Protein AF-0000000077101866 (afdb_homodimer)

Solvent-accessible surface area (backbone atoms only — not comparable to full-atom values): 23482 Å² total; per-residue (Å²): 129,77,82,71,81,64,51,74,70,48,48,51,50,52,51,48,45,28,54,48,43,33,47,35,28,28,71,61,16,58,81,55,56,34,63,66,50,44,18,59,74,60,68,46,55,62,64,53,54,39,68,76,42,64,40,67,67,51,41,50,49,49,11,51,51,57,52,43,53,62,47,46,62,38,49,54,42,58,69,44,80,89,46,52,50,64,54,21,50,48,52,28,53,53,42,47,54,55,51,45,69,74,27,40,28,46,46,24,24,38,34,41,9,67,55,85,64,28,42,49,48,35,53,48,49,50,48,50,51,44,68,73,36,44,68,51,50,42,54,33,46,30,70,62,65,65,53,78,52,65,66,61,39,51,47,52,47,49,36,53,49,17,43,53,49,37,59,48,35,44,54,47,66,32,88,80,36,84,62,55,76,47,66,47,70,70,48,41,51,51,43,48,50,58,71,65,55,50,55,78,63,86,74,75,81,66,73,66,59,62,56,52,66,66,57,65,74,109,129,76,82,70,83,65,52,76,70,49,47,51,50,52,52,49,46,29,53,49,43,33,48,35,28,27,71,62,17,58,80,55,54,35,64,67,51,44,18,57,76,60,69,48,56,60,64,54,52,38,68,76,43,62,41,66,68,50,42,50,49,49,10,49,51,56,54,44,53,61,47,47,63,36,50,52,42,57,69,43,81,90,45,54,47,65,53,21,52,48,52,29,54,52,42,47,53,55,51,45,68,74,27,38,26,46,43,25,24,40,34,42,8,66,54,86,64,28,43,50,48,37,53,47,49,50,48,50,51,44,68,73,35,45,68,50,51,42,54,34,45,31,69,62,66,64,54,79,51,66,68,60,39,51,45,52,47,48,38,51,51,16,42,53,49,36,60,50,34,45,54,49,66,32,90,79,38,83,65,52,78,47,67,47,70,71,49,39,54,51,43,48,49,58,71,65,55,52,57,76,60,88,74,76,83,65,74,65,59,61,57,52,66,66,57,65,74,108

Structure (mmCIF, N/CA/C/O backbone):
data_AF-0000000077101866-model_v1
#
loop_
_entity.id
_entity.type
_entity.pdbx_description
1 polymer 'Transcriptional regulator, TetR family'
#
loop_
_atom_site.group_PDB
_atom_site.id
_atom_site.type_symbol
_atom_site.label_atom_id
_atom_site.label_alt_id
_atom_site.label_comp_id
_atom_site.label_asym_id
_atom_site.label_entity_id
_atom_site.label_seq_id
_atom_site.pdbx_PDB_ins_code
_atom_site.Cartn_x
_atom_site.Cartn_y
_atom_site.Cartn_z
_atom_site.occupancy
_atom_site.B_iso_or_equiv
_atom_site.auth_seq_id
_atom_site.auth_comp_id
_atom_site.auth_asym_id
_atom_site.auth_atom_id
_atom_site.pdbx_PDB_model_num
ATOM 1 N N . MET A 1 1 ? 25.016 25.672 23.828 1 33.66 1 MET A N 1
ATOM 2 C CA . MET A 1 1 ? 25.031 26.734 22.844 1 33.66 1 MET A CA 1
ATOM 3 C C . MET A 1 1 ? 23.703 27.484 22.844 1 33.66 1 MET A C 1
ATOM 5 O O . MET A 1 1 ? 22.625 26.875 22.828 1 33.66 1 MET A O 1
ATOM 9 N N . THR A 1 2 ? 23.625 28.578 23.344 1 38.06 2 THR A N 1
ATOM 10 C CA . THR A 1 2 ? 22.438 29.422 23.547 1 38.06 2 THR A CA 1
ATOM 11 C C . THR A 1 2 ? 21.625 29.516 22.266 1 38.06 2 THR A C 1
ATOM 13 O O . THR A 1 2 ? 22.156 29.797 21.188 1 38.06 2 THR A O 1
ATOM 16 N N . GLN A 1 3 ? 20.578 28.844 22.141 1 46.62 3 GLN A N 1
ATOM 17 C CA . GLN A 1 3 ? 19.672 29.047 21.016 1 46.62 3 GLN A CA 1
ATOM 18 C C . GLN A 1 3 ? 19.562 30.531 20.641 1 46.62 3 GLN A C 1
ATOM 20 O O . GLN A 1 3 ? 18.984 31.312 21.391 1 46.62 3 GLN A O 1
ATOM 25 N N . LYS A 1 4 ? 20.547 31.188 20.188 1 52 4 LYS A N 1
ATOM 26 C CA . LYS A 1 4 ? 20.547 32.594 19.844 1 52 4 LYS A CA 1
ATOM 27 C C . LYS A 1 4 ? 19.25 33 19.156 1 52 4 LYS A C 1
ATOM 29 O O . LYS A 1 4 ? 18.797 32.344 18.219 1 52 4 LYS A O 1
ATOM 34 N N . LYS A 1 5 ? 18.453 33.812 19.797 1 64.5 5 LYS A N 1
ATOM 35 C CA . LYS A 1 5 ? 17.219 34.469 19.375 1 64.5 5 LYS A CA 1
ATOM 36 C C . LYS A 1 5 ? 17.375 35.094 18 1 64.5 5 LYS A C 1
ATOM 38 O O . LYS A 1 5 ? 18.219 35.969 17.812 1 64.5 5 LYS A O 1
ATOM 43 N N . LEU A 1 6 ? 16.953 34.438 16.938 1 71.25 6 LEU A N 1
ATOM 44 C CA . LEU A 1 6 ? 17.078 34.938 15.562 1 71.25 6 LEU A CA 1
ATOM 45 C C . LEU A 1 6 ? 16.297 36.25 15.375 1 71.25 6 LEU A C 1
ATOM 47 O O . LEU A 1 6 ? 15.258 36.438 15.992 1 71.25 6 LEU A O 1
ATOM 51 N N . THR A 1 7 ? 16.938 37.281 14.812 1 79 7 THR A N 1
ATOM 52 C CA . THR A 1 7 ? 16.25 38.5 14.414 1 79 7 THR A CA 1
ATOM 53 C C . THR A 1 7 ? 15.125 38.188 13.43 1 79 7 THR A C 1
ATOM 55 O O . THR A 1 7 ? 14.953 37.031 13.016 1 79 7 THR A O 1
ATOM 58 N N . GLY A 1 8 ? 14.195 39.188 13.227 1 80.25 8 GLY A N 1
ATOM 59 C CA . GLY A 1 8 ? 13.125 39.031 12.25 1 80.25 8 GLY A CA 1
ATOM 60 C C . GLY A 1 8 ? 13.617 38.5 10.914 1 80.25 8 GLY A C 1
ATOM 61 O O . GLY A 1 8 ? 13.008 37.594 10.336 1 80.25 8 GLY A O 1
ATOM 62 N N . LYS A 1 9 ? 14.727 39.094 10.438 1 86.12 9 LYS A N 1
ATOM 63 C CA . LYS A 1 9 ? 15.312 38.688 9.164 1 86.12 9 LYS A CA 1
ATOM 64 C C . LYS A 1 9 ? 15.812 37.25 9.227 1 86.12 9 LYS A C 1
ATOM 66 O O . LYS A 1 9 ? 15.672 36.5 8.266 1 86.12 9 LYS A O 1
ATOM 71 N N . GLY A 1 10 ? 16.359 36.906 10.305 1 88 10 GLY A N 1
ATOM 72 C CA . GLY A 1 10 ? 16.859 35.562 10.508 1 88 10 GLY A CA 1
ATOM 73 C C . GLY A 1 10 ? 15.758 34.5 10.516 1 88 10 GLY A C 1
ATOM 74 O O . GLY A 1 10 ? 15.922 33.438 9.93 1 88 10 GLY A O 1
ATOM 75 N N . GLU A 1 11 ? 14.695 34.906 11.164 1 89.81 11 GLU A N 1
ATOM 76 C CA . GLU A 1 11 ? 13.547 34 11.203 1 89.81 11 GLU A CA 1
ATOM 77 C C . GLU A 1 11 ? 12.961 33.781 9.812 1 89.81 11 GLU A C 1
ATOM 79 O O . GLU A 1 11 ? 12.578 32.656 9.453 1 89.81 11 GLU A O 1
ATOM 84 N N . GLN A 1 12 ? 12.922 34.812 9.109 1 91.25 12 GLN A N 1
ATOM 85 C CA . GLN A 1 12 ? 12.414 34.719 7.742 1 91.25 12 GLN A CA 1
ATOM 86 C C . GLN A 1 12 ? 13.297 33.812 6.883 1 91.25 12 GLN A C 1
ATOM 88 O O . GLN A 1 12 ? 12.797 33.062 6.059 1 91.25 12 GLN A O 1
ATOM 93 N N . MET A 1 13 ? 14.578 33.938 7.102 1 91.81 13 MET A N 1
ATOM 94 C CA . MET A 1 13 ? 15.516 33.094 6.352 1 91.81 13 MET A CA 1
ATOM 95 C C . MET A 1 13 ? 15.344 31.625 6.707 1 91.81 13 MET A C 1
ATOM 97 O O . MET A 1 13 ? 15.352 30.766 5.82 1 91.81 13 MET A O 1
ATOM 101 N N . LYS A 1 14 ? 15.211 31.391 7.926 1 91.88 14 LYS A N 1
ATOM 102 C CA . LYS A 1 14 ? 14.984 30.016 8.383 1 91.88 14 LYS A CA 1
ATOM 103 C C . LYS A 1 14 ? 13.727 29.422 7.754 1 91.88 14 LYS A C 1
ATOM 105 O O . LYS A 1 14 ? 13.75 28.297 7.258 1 91.88 14 LYS A O 1
ATOM 110 N N . GLU A 1 15 ? 12.664 30.219 7.781 1 92.44 15 GLU A N 1
ATOM 111 C CA . GLU A 1 15 ? 11.398 29.797 7.195 1 92.44 15 GLU A CA 1
ATOM 112 C C . GLU A 1 15 ? 11.539 29.547 5.699 1 92.44 15 GLU A C 1
ATOM 114 O O . GLU A 1 15 ? 10.969 28.578 5.172 1 92.44 15 GLU A O 1
ATOM 119 N N . LYS A 1 16 ? 12.289 30.375 5.137 1 93.25 16 LYS A N 1
ATOM 120 C CA . LYS A 1 16 ? 12.531 30.234 3.703 1 93.25 16 LYS A CA 1
ATOM 121 C C . LYS A 1 16 ? 13.258 28.922 3.393 1 93.25 16 LYS A C 1
ATOM 123 O O . LYS A 1 16 ? 12.875 28.203 2.473 1 93.25 16 LYS A O 1
ATOM 128 N N . MET A 1 17 ? 14.219 28.578 4.125 1 94.25 17 MET A N 1
ATOM 129 C CA . MET A 1 17 ? 14.977 27.359 3.896 1 94.25 17 MET A CA 1
ATOM 130 C C . MET A 1 17 ? 14.117 26.125 4.141 1 94.25 17 MET A C 1
ATOM 132 O O . MET A 1 17 ? 14.227 25.141 3.416 1 94.25 17 MET A O 1
ATOM 136 N N . VAL A 1 18 ? 13.281 26.25 5.137 1 92.69 18 VAL A N 1
ATOM 137 C CA . VAL A 1 18 ? 12.391 25.141 5.457 1 92.69 18 VAL A CA 1
ATOM 138 C C . VAL A 1 18 ? 11.414 24.906 4.301 1 92.69 18 VAL A C 1
ATOM 140 O O . VAL A 1 18 ? 11.234 23.781 3.85 1 92.69 18 VAL A O 1
ATOM 143 N N . ALA A 1 19 ? 10.883 26.016 3.857 1 91.81 19 ALA A N 1
ATOM 144 C CA . ALA A 1 19 ? 9.922 25.922 2.766 1 91.81 19 ALA A CA 1
ATOM 145 C C . ALA A 1 19 ? 10.562 25.375 1.498 1 91.81 19 ALA A C 1
ATOM 147 O O . ALA A 1 19 ? 9.977 24.547 0.798 1 91.81 19 ALA A O 1
ATOM 148 N N . ILE A 1 20 ? 11.766 25.812 1.255 1 93.69 20 ILE A N 1
ATOM 149 C CA . ILE A 1 20 ? 12.484 25.359 0.072 1 93.69 20 ILE A CA 1
ATOM 150 C C . ILE A 1 20 ? 12.844 23.875 0.216 1 93.69 20 ILE A C 1
ATOM 152 O O . ILE A 1 20 ? 12.703 23.109 -0.736 1 93.69 20 ILE A O 1
ATOM 156 N N . THR A 1 21 ? 13.297 23.5 1.36 1 90.38 21 THR A N 1
ATOM 157 C CA . THR A 1 21 ? 13.625 22.109 1.62 1 90.38 21 THR A CA 1
ATOM 158 C C . THR A 1 21 ? 12.398 21.219 1.468 1 90.38 21 THR A C 1
ATOM 160 O O . THR A 1 21 ? 12.461 20.156 0.843 1 90.38 21 THR A O 1
ATOM 163 N N . ALA A 1 22 ? 11.305 21.688 2.01 1 85.31 22 ALA A N 1
ATOM 164 C CA . ALA A 1 22 ? 10.047 20.953 1.875 1 85.31 22 ALA A CA 1
ATOM 165 C C . ALA A 1 22 ? 9.688 20.75 0.406 1 85.31 22 ALA A C 1
ATOM 167 O O . ALA A 1 22 ? 9.25 19.656 0.016 1 85.31 22 ALA A O 1
ATOM 168 N N . ARG A 1 23 ? 9.938 21.797 -0.325 1 85.81 23 ARG A N 1
ATOM 169 C CA . ARG A 1 23 ? 9.656 21.719 -1.755 1 85.81 23 ARG A CA 1
ATOM 170 C C . ARG A 1 23 ? 10.562 20.688 -2.434 1 85.81 23 ARG A C 1
ATOM 172 O O . ARG A 1 23 ? 10.094 19.891 -3.244 1 85.81 23 ARG A O 1
ATOM 179 N N . ILE A 1 24 ? 11.82 20.688 -2.092 1 85.75 24 ILE A N 1
ATOM 180 C CA . ILE A 1 24 ? 12.781 19.75 -2.668 1 85.75 24 ILE A CA 1
ATOM 181 C C . ILE A 1 24 ? 12.383 18.328 -2.309 1 85.75 24 ILE A C 1
ATOM 183 O O . ILE A 1 24 ? 12.367 17.438 -3.17 1 85.75 24 ILE A O 1
ATOM 187 N N . LEU A 1 25 ? 12.016 18.141 -1.104 1 79.44 25 LEU A N 1
ATOM 188 C CA . LEU A 1 25 ? 11.602 16.828 -0.627 1 79.44 25 LEU A CA 1
ATOM 189 C C . LEU A 1 25 ? 10.367 16.344 -1.376 1 79.44 25 LEU A C 1
ATOM 191 O O . LEU A 1 25 ? 10.281 15.172 -1.753 1 79.44 25 LEU A O 1
ATOM 195 N N . ARG A 1 26 ? 9.516 17.297 -1.584 1 74.75 26 ARG A N 1
ATOM 196 C CA . ARG A 1 26 ? 8.242 16.984 -2.219 1 74.75 26 ARG A CA 1
ATOM 197 C C . ARG A 1 26 ? 8.438 16.641 -3.691 1 74.75 26 ARG A C 1
ATOM 199 O O . ARG A 1 26 ? 7.805 15.719 -4.207 1 74.75 26 ARG A O 1
ATOM 206 N N . GLU A 1 27 ? 9.328 17.391 -4.293 1 73.56 27 GLU A N 1
ATOM 207 C CA . GLU A 1 27 ? 9.438 17.312 -5.746 1 73.56 27 GLU A CA 1
ATOM 208 C C . GLU A 1 27 ? 10.516 16.328 -6.172 1 73.56 27 GLU A C 1
ATOM 210 O O . GLU A 1 27 ? 10.375 15.641 -7.188 1 73.56 27 GLU A O 1
ATOM 215 N N . LYS A 1 28 ? 11.594 16.328 -5.344 1 74.12 28 LYS A N 1
ATOM 216 C CA . LYS A 1 28 ? 12.766 15.609 -5.824 1 74.12 28 LYS A CA 1
ATOM 217 C C . LYS A 1 28 ? 13.172 14.5 -4.855 1 74.12 28 LYS A C 1
ATOM 219 O O . LYS A 1 28 ? 14.008 13.656 -5.184 1 74.12 28 LYS A O 1
ATOM 224 N N . GLY A 1 29 ? 12.609 14.57 -3.74 1 71.94 29 GLY A N 1
ATOM 225 C CA . GLY A 1 29 ? 12.859 13.492 -2.801 1 71.94 29 GLY A CA 1
ATOM 226 C C . GLY A 1 29 ? 14.008 13.789 -1.854 1 71.94 29 GLY A C 1
ATOM 227 O O . GLY A 1 29 ? 14.664 14.828 -1.967 1 71.94 29 GLY A O 1
ATOM 228 N N . PHE A 1 30 ? 14.289 12.938 -0.974 1 71.94 30 PHE A N 1
ATOM 229 C CA . PHE A 1 30 ? 15.227 13.125 0.127 1 71.94 30 PHE A CA 1
ATOM 230 C C . PHE A 1 30 ? 16.672 13.141 -0.384 1 71.94 30 PHE A C 1
ATOM 232 O O . PHE A 1 30 ? 17.5 13.906 0.111 1 71.94 30 PHE A O 1
ATOM 239 N N . LYS A 1 31 ? 16.906 12.336 -1.383 1 71.75 31 LYS A N 1
ATOM 240 C CA . LYS A 1 31 ? 18.266 12.234 -1.904 1 71.75 31 LYS A CA 1
ATOM 241 C C . LYS A 1 31 ? 18.703 13.555 -2.527 1 71.75 31 LYS A C 1
ATOM 243 O O . LYS A 1 31 ? 19.891 13.914 -2.451 1 71.75 31 LYS A O 1
ATOM 248 N N . ALA A 1 32 ? 17.766 14.047 -2.984 1 80.44 32 ALA A N 1
ATOM 249 C CA . ALA A 1 32 ? 18.078 15.297 -3.668 1 80.44 32 ALA A CA 1
ATOM 250 C C . ALA A 1 32 ? 18.234 16.438 -2.67 1 80.44 32 ALA A C 1
ATOM 252 O O . ALA A 1 32 ? 18.812 17.484 -2.996 1 80.44 32 ALA A O 1
ATOM 253 N N . ALA A 1 33 ? 17.625 16.156 -1.506 1 85.19 33 ALA A N 1
ATOM 254 C CA . ALA A 1 33 ? 17.656 17.219 -0.5 1 85.19 33 ALA A CA 1
ATOM 255 C C . ALA A 1 33 ? 19 17.234 0.218 1 85.19 33 ALA A C 1
ATOM 257 O O . ALA A 1 33 ? 19.078 16.984 1.424 1 85.19 33 ALA A O 1
ATOM 258 N N . THR A 1 34 ? 20.047 17.625 -0.534 1 87.25 34 THR A N 1
ATOM 259 C CA . THR A 1 34 ? 21.375 17.797 0.046 1 87.25 34 THR A CA 1
ATOM 260 C C . THR A 1 34 ? 21.594 19.234 0.503 1 87.25 34 THR A C 1
ATOM 262 O O . THR A 1 34 ? 20.891 20.141 0.061 1 87.25 34 THR A O 1
ATOM 265 N N . VAL A 1 35 ? 22.562 19.312 1.379 1 91.19 35 VAL A N 1
ATOM 266 C CA . VAL A 1 35 ? 22.891 20.656 1.855 1 91.19 35 VAL A CA 1
ATOM 267 C C . VAL A 1 35 ? 23.281 21.531 0.674 1 91.19 35 VAL A C 1
ATOM 269 O O . VAL A 1 35 ? 22.875 22.703 0.602 1 91.19 35 VAL A O 1
ATOM 272 N N . ARG A 1 36 ? 23.984 21 -0.237 1 94.31 36 ARG A N 1
ATOM 273 C CA . ARG A 1 36 ? 24.422 21.75 -1.41 1 94.31 36 ARG A CA 1
ATOM 274 C C . ARG A 1 36 ? 23.234 22.188 -2.252 1 94.31 36 ARG A C 1
ATOM 276 O O . ARG A 1 36 ? 23.141 23.359 -2.629 1 94.31 36 ARG A O 1
ATOM 283 N N . THR A 1 37 ? 22.359 21.359 -2.508 1 94.31 37 THR A N 1
ATOM 284 C CA . THR A 1 37 ? 21.172 21.656 -3.32 1 94.31 37 THR A CA 1
ATOM 285 C C . THR A 1 37 ? 20.281 22.672 -2.621 1 94.31 37 THR A C 1
ATOM 287 O O . THR A 1 37 ? 19.781 23.609 -3.25 1 94.31 37 THR A O 1
ATOM 290 N N . ILE A 1 38 ? 20.047 22.453 -1.365 1 94.5 38 ILE A N 1
ATOM 291 C CA . ILE A 1 38 ? 19.203 23.344 -0.581 1 94.5 38 ILE A CA 1
ATOM 292 C C . ILE A 1 38 ? 19.797 24.75 -0.558 1 94.5 38 ILE A C 1
ATOM 294 O O . ILE A 1 38 ? 19.094 25.734 -0.781 1 94.5 38 ILE A O 1
ATOM 298 N N . ALA A 1 39 ? 21.094 24.812 -0.316 1 95.62 39 ALA A N 1
ATOM 299 C CA . ALA A 1 39 ? 21.781 26.094 -0.295 1 95.62 39 ALA A CA 1
ATOM 300 C C . ALA A 1 39 ? 21.641 26.812 -1.636 1 95.62 39 ALA A C 1
ATOM 302 O O . ALA A 1 39 ? 21.328 28 -1.682 1 95.62 39 ALA A O 1
ATOM 303 N N . LYS A 1 40 ? 21.812 26.109 -2.639 1 96 40 LYS A N 1
ATOM 304 C CA . LYS A 1 40 ? 21.719 26.672 -3.986 1 96 40 LYS A CA 1
ATOM 305 C C . LYS A 1 40 ? 20.312 27.188 -4.27 1 96 40 LYS A C 1
ATOM 307 O O . LYS A 1 40 ? 20.156 28.328 -4.715 1 96 40 LYS A O 1
ATOM 312 N N . GLU A 1 41 ? 19.344 26.469 -3.953 1 94.94 41 GLU A N 1
ATOM 313 C CA . GLU A 1 41 ? 17.969 26.828 -4.254 1 94.94 41 GLU A CA 1
ATOM 314 C C . GLU A 1 41 ? 17.5 27.969 -3.352 1 94.94 41 GLU A C 1
ATOM 316 O O . GLU A 1 41 ? 16.672 28.797 -3.762 1 94.94 41 GLU A O 1
ATOM 321 N N . ALA A 1 42 ? 17.984 27.938 -2.152 1 94.19 42 ALA A N 1
ATOM 322 C CA . ALA A 1 42 ? 17.625 28.984 -1.197 1 94.19 42 ALA A CA 1
ATOM 323 C C . ALA A 1 42 ? 18.453 30.234 -1.407 1 94.19 42 ALA A C 1
ATOM 325 O O . ALA A 1 42 ? 18.203 31.281 -0.795 1 94.19 42 ALA A O 1
ATOM 326 N N . ASN A 1 43 ? 19.438 30.125 -2.238 1 95.31 43 ASN A N 1
ATOM 327 C CA . ASN A 1 43 ? 20.344 31.219 -2.52 1 95.31 43 ASN A CA 1
ATOM 328 C C . ASN A 1 43 ? 21.062 31.703 -1.256 1 95.31 43 ASN A C 1
ATOM 330 O O . ASN A 1 43 ? 21.047 32.875 -0.942 1 95.31 43 ASN A O 1
ATOM 334 N N . VAL A 1 44 ? 21.562 30.797 -0.586 1 94.56 44 VAL A N 1
ATOM 335 C CA . VAL A 1 44 ? 22.391 31.062 0.59 1 94.56 44 VAL A CA 1
ATOM 336 C C . VAL A 1 44 ? 23.672 30.234 0.51 1 94.56 44 VAL A C 1
ATOM 338 O O . VAL A 1 44 ? 23.797 29.328 -0.318 1 94.56 44 VAL A O 1
ATOM 341 N N . ASN A 1 45 ? 24.625 30.625 1.269 1 92.44 45 ASN A N 1
ATOM 342 C CA . ASN A 1 45 ? 25.844 29.812 1.326 1 92.44 45 ASN A CA 1
ATOM 343 C C . ASN A 1 45 ? 25.641 28.578 2.195 1 92.44 45 ASN A C 1
ATOM 345 O O . ASN A 1 45 ? 24.75 28.531 3.037 1 92.44 45 ASN A O 1
ATOM 349 N N . ILE A 1 46 ? 26.422 27.578 2.004 1 93.56 46 ILE A N 1
ATOM 350 C CA . ILE A 1 46 ? 26.344 26.297 2.699 1 93.56 46 ILE A CA 1
ATOM 351 C C . ILE A 1 46 ? 26.5 26.516 4.203 1 93.56 46 ILE A C 1
ATOM 353 O O . ILE A 1 46 ? 25.859 25.828 5.004 1 93.56 46 ILE A O 1
ATOM 357 N N . ALA A 1 47 ? 27.266 27.516 4.566 1 92.94 47 ALA A N 1
ATOM 358 C CA . ALA A 1 47 ? 27.516 27.812 5.973 1 92.94 47 ALA A CA 1
ATOM 359 C C . ALA A 1 47 ? 26.25 28.281 6.668 1 92.94 47 ALA A C 1
ATOM 361 O O . ALA A 1 47 ? 26.062 28.031 7.859 1 92.94 47 ALA A O 1
ATOM 362 N N . ALA A 1 48 ? 25.438 28.938 5.949 1 93.06 48 ALA A N 1
ATOM 363 C CA . ALA A 1 48 ? 24.188 29.422 6.504 1 93.06 48 ALA A CA 1
ATOM 364 C C . ALA A 1 48 ? 23.281 28.281 6.934 1 93.06 48 ALA A C 1
ATOM 366 O O . ALA A 1 48 ? 22.625 28.344 7.98 1 93.06 48 ALA A O 1
ATOM 367 N N . VAL A 1 49 ? 23.25 27.188 6.152 1 93.06 49 VAL A N 1
ATOM 368 C CA . VAL A 1 49 ? 22.438 26.016 6.5 1 93.06 49 VAL A CA 1
ATOM 369 C C . VAL A 1 49 ? 22.922 25.438 7.832 1 93.06 49 VAL A C 1
ATOM 371 O O . VAL A 1 49 ? 22.094 25.125 8.703 1 93.06 49 VAL A O 1
ATOM 374 N N . ARG A 1 50 ? 24.203 25.406 7.953 1 90.38 50 ARG A N 1
ATOM 375 C CA . ARG A 1 50 ? 24.781 24.891 9.195 1 90.38 50 ARG A CA 1
ATOM 376 C C . ARG A 1 50 ? 24.5 25.828 10.359 1 90.38 50 ARG A C 1
ATOM 378 O O . ARG A 1 50 ? 24.234 25.391 11.477 1 90.38 50 ARG A O 1
ATOM 385 N N . TYR A 1 51 ? 24.562 27.047 10.023 1 91.81 51 TYR A N 1
ATOM 386 C CA . TYR A 1 51 ? 24.328 28.062 11.039 1 91.81 51 TYR A CA 1
ATOM 387 C C . TYR A 1 51 ? 22.906 27.984 11.586 1 91.81 51 TYR A C 1
ATOM 389 O O . TYR A 1 51 ? 22.703 27.984 12.805 1 91.81 51 TYR A O 1
ATOM 397 N N . TYR A 1 52 ? 21.984 27.844 10.781 1 92.44 52 TYR A N 1
ATOM 398 C CA . TYR A 1 52 ? 20.578 27.922 11.18 1 92.44 52 TYR A CA 1
ATOM 399 C C . TYR A 1 52 ? 20.094 26.578 11.695 1 92.44 52 TYR A C 1
ATOM 401 O O . TYR A 1 52 ? 19.234 26.531 12.578 1 92.44 52 TYR A O 1
ATOM 409 N N . PHE A 1 53 ? 20.578 25.453 11.156 1 92.12 53 PHE A N 1
ATOM 410 C CA . PHE A 1 53 ? 19.969 24.172 11.469 1 92.12 53 PHE A CA 1
ATOM 411 C C . PHE A 1 53 ? 20.984 23.203 12.047 1 92.12 53 PHE A C 1
ATOM 413 O O . PHE A 1 53 ? 20.625 22.203 12.664 1 92.12 53 PHE A O 1
ATOM 420 N N . GLY A 1 54 ? 22.203 23.547 11.898 1 86.5 54 GLY A N 1
ATOM 421 C CA . GLY A 1 54 ? 23.25 22.688 12.438 1 86.5 54 GLY A CA 1
ATOM 422 C C . GLY A 1 54 ? 23.547 21.5 11.562 1 86.5 54 GLY A C 1
ATOM 423 O O . GLY A 1 54 ? 24.719 21.203 11.289 1 86.5 54 GLY A O 1
ATOM 424 N N . SER A 1 55 ? 22.469 20.766 11.141 1 80.94 55 SER A N 1
ATOM 425 C CA . SER A 1 55 ? 22.672 19.594 10.297 1 80.94 55 SER A CA 1
ATOM 426 C C . SER A 1 55 ? 21.562 19.453 9.258 1 80.94 55 SER A C 1
ATOM 428 O O . SER A 1 55 ? 20.5 20.078 9.383 1 80.94 55 SER A O 1
ATOM 430 N N . LYS A 1 56 ? 21.812 18.594 8.227 1 82.88 56 LYS A N 1
ATOM 431 C CA . LYS A 1 56 ? 20.828 18.281 7.195 1 82.88 56 LYS A CA 1
ATOM 432 C C . LYS A 1 56 ? 19.578 17.625 7.805 1 82.88 56 LYS A C 1
ATOM 434 O O . LYS A 1 56 ? 18.453 17.938 7.414 1 82.88 56 LYS A O 1
ATOM 439 N N . GLU A 1 57 ? 19.922 16.812 8.797 1 74.69 57 GLU A N 1
ATOM 440 C CA . GLU A 1 57 ? 18.844 16.062 9.422 1 74.69 57 GLU A CA 1
ATOM 441 C C . GLU A 1 57 ? 17.875 16.984 10.148 1 74.69 57 GLU A C 1
ATOM 443 O O . GLU A 1 57 ? 16.656 16.797 10.055 1 74.69 57 GLU A O 1
ATOM 448 N N . GLU A 1 58 ? 18.422 17.953 10.758 1 79.62 58 GLU A N 1
ATOM 449 C CA . GLU A 1 58 ? 17.578 18.906 11.469 1 79.62 58 GLU A CA 1
ATOM 450 C C . GLU A 1 58 ? 16.766 19.75 10.492 1 79.62 58 GLU A C 1
ATOM 452 O O . GLU A 1 58 ? 15.586 20.047 10.742 1 79.62 58 GLU A O 1
ATOM 457 N N . LEU A 1 59 ? 17.375 20.094 9.398 1 87.44 59 LEU A N 1
ATOM 458 C CA . LEU A 1 59 ? 16.672 20.859 8.383 1 87.44 59 LEU A CA 1
ATOM 459 C C . LEU A 1 59 ? 15.57 20.031 7.734 1 87.44 59 LEU A C 1
ATOM 461 O O . LEU A 1 59 ? 14.445 20.5 7.559 1 87.44 59 LEU A O 1
ATOM 465 N N . ILE A 1 60 ? 15.797 18.812 7.461 1 79.62 60 ILE A N 1
ATOM 466 C CA . ILE A 1 60 ? 14.828 17.891 6.875 1 79.62 60 ILE A CA 1
ATOM 467 C C . ILE A 1 60 ? 13.672 17.672 7.848 1 79.62 60 ILE A C 1
ATOM 469 O O . ILE A 1 60 ? 12.508 17.656 7.441 1 79.62 60 ILE A O 1
ATOM 473 N N . GLY A 1 61 ? 14 17.516 9.031 1 75 61 GLY A N 1
ATOM 474 C CA . GLY A 1 61 ? 12.961 17.391 10.047 1 75 61 GLY A CA 1
ATOM 475 C C . GLY A 1 61 ? 12.023 18.594 10.062 1 75 61 GLY A C 1
ATOM 476 O O . GLY A 1 61 ? 10.797 18.422 10.117 1 75 61 GLY A O 1
ATOM 477 N N . ALA A 1 62 ? 12.641 19.719 10.039 1 81.56 62 ALA A N 1
ATOM 478 C CA . ALA A 1 62 ? 11.844 20.953 10.031 1 81.56 62 ALA A CA 1
ATOM 479 C C . ALA A 1 62 ? 10.969 21.016 8.789 1 81.56 62 ALA A C 1
ATOM 481 O O . ALA A 1 62 ? 9.812 21.453 8.859 1 81.56 62 ALA A O 1
ATOM 482 N N . ALA A 1 63 ? 11.531 20.625 7.723 1 85.62 63 ALA A N 1
ATOM 483 C CA . ALA A 1 63 ? 10.773 20.609 6.473 1 85.62 63 ALA A CA 1
ATOM 484 C C . ALA A 1 63 ? 9.609 19.625 6.539 1 85.62 63 ALA A C 1
ATOM 486 O O . ALA A 1 63 ? 8.516 19.922 6.062 1 85.62 63 ALA A O 1
ATOM 487 N N . LEU A 1 64 ? 9.836 18.531 7.137 1 76 64 LEU A N 1
ATOM 488 C CA . LEU A 1 64 ? 8.781 17.547 7.312 1 76 64 LEU A CA 1
ATOM 489 C C . LEU A 1 64 ? 7.66 18.094 8.195 1 76 64 LEU A C 1
ATOM 491 O O . LEU A 1 64 ? 6.48 17.891 7.898 1 76 64 LEU A O 1
ATOM 495 N N . GLU A 1 65 ? 8.062 18.75 9.195 1 74.19 65 GLU A N 1
ATOM 496 C CA . GLU A 1 65 ? 7.082 19.375 10.086 1 74.19 65 GLU A CA 1
ATOM 497 C C . GLU A 1 65 ? 6.242 20.406 9.344 1 74.19 65 GLU A C 1
ATOM 499 O O . GLU A 1 65 ? 5.031 20.5 9.562 1 74.19 65 GLU A O 1
ATOM 504 N N . TYR A 1 66 ? 6.973 21.141 8.586 1 79.19 66 TYR A N 1
ATOM 505 C CA . TYR A 1 66 ? 6.285 22.125 7.75 1 79.19 66 TYR A CA 1
ATOM 506 C C . TYR A 1 66 ? 5.262 21.438 6.852 1 79.19 66 TYR A C 1
ATOM 508 O O . TYR A 1 66 ? 4.133 21.922 6.715 1 79.19 66 TYR A O 1
ATOM 516 N N . MET A 1 67 ? 5.562 20.359 6.352 1 75.94 67 MET A N 1
ATOM 517 C CA . MET A 1 67 ? 4.668 19.609 5.477 1 75.94 67 MET A CA 1
ATOM 518 C C . MET A 1 67 ? 3.492 19.047 6.262 1 75.94 67 MET A C 1
ATOM 520 O O . MET A 1 67 ? 2.377 18.969 5.746 1 75.94 67 MET A O 1
ATOM 524 N N . MET A 1 68 ? 3.787 18.734 7.449 1 74.06 68 MET A N 1
ATOM 525 C CA . MET A 1 68 ? 2.766 18.156 8.32 1 74.06 68 MET A CA 1
ATOM 526 C C . MET A 1 68 ? 1.68 19.188 8.633 1 74.06 68 MET A C 1
ATOM 528 O O . MET A 1 68 ? 0.521 18.828 8.844 1 74.06 68 MET A O 1
ATOM 532 N N . SER A 1 69 ? 2.148 20.453 8.68 1 76.12 69 SER A N 1
ATOM 533 C CA . SER A 1 69 ? 1.14 21.469 8.922 1 76.12 69 SER A CA 1
ATOM 534 C C . SER A 1 69 ? 0.027 21.406 7.879 1 76.12 69 SER A C 1
ATOM 536 O O . SER A 1 69 ? -1.146 21.609 8.203 1 76.12 69 SER A O 1
ATOM 538 N N . ALA A 1 70 ? 0.369 21.141 6.723 1 73.12 70 ALA A N 1
ATOM 539 C CA . ALA A 1 70 ? -0.631 20.938 5.676 1 73.12 70 ALA A CA 1
ATOM 540 C C . ALA A 1 70 ? -1.527 19.75 5.988 1 73.12 70 ALA A C 1
ATOM 542 O O . ALA A 1 70 ? -2.73 19.781 5.723 1 73.12 70 ALA A O 1
ATOM 543 N N . LEU A 1 71 ? -0.984 18.797 6.594 1 77.69 71 LEU A N 1
ATOM 544 C CA . LEU A 1 71 ? -1.721 17.594 6.98 1 77.69 71 LEU A CA 1
ATOM 545 C C . LEU A 1 71 ? -2.686 17.906 8.125 1 77.69 71 LEU A C 1
ATOM 547 O O . LEU A 1 71 ? -3.783 17.344 8.18 1 77.69 71 LEU A O 1
ATOM 551 N N . GLU A 1 72 ? -2.26 18.844 8.914 1 79.69 72 GLU A N 1
ATOM 552 C CA . GLU A 1 72 ? -3.094 19.203 10.055 1 79.69 72 GLU A CA 1
ATOM 553 C C . GLU A 1 72 ? -4.441 19.75 9.602 1 79.69 72 GLU A C 1
ATOM 555 O O . GLU A 1 72 ? -5.469 19.484 10.227 1 79.69 72 GLU A O 1
ATOM 560 N N . ASN A 1 73 ? -4.391 20.453 8.57 1 82.94 73 ASN A N 1
ATOM 561 C CA . ASN A 1 73 ? -5.637 21 8.047 1 82.94 73 ASN A CA 1
ATOM 562 C C . ASN A 1 73 ? -6.57 19.906 7.543 1 82.94 73 ASN A C 1
ATOM 564 O O . ASN A 1 73 ? -7.781 19.969 7.754 1 82.94 73 ASN A O 1
ATOM 568 N N . VAL A 1 74 ? -6.031 18.922 7.004 1 88.19 74 VAL A N 1
ATOM 569 C CA . VAL A 1 74 ? -6.805 17.797 6.492 1 88.19 74 VAL A CA 1
ATOM 570 C C . VAL A 1 74 ? -7.336 16.953 7.652 1 88.19 74 VAL A C 1
ATOM 572 O O . VAL A 1 74 ? -8.492 16.531 7.645 1 88.19 74 VAL A O 1
ATOM 575 N N . VAL A 1 75 ? -6.598 16.828 8.703 1 92.31 75 VAL A N 1
ATOM 576 C CA . VAL A 1 75 ? -6.926 15.969 9.836 1 92.31 75 VAL A CA 1
ATOM 577 C C . VAL A 1 75 ? -7.984 16.641 10.703 1 92.31 75 VAL A C 1
ATOM 579 O O . VAL A 1 75 ? -8.828 15.969 11.297 1 92.31 75 VAL A O 1
ATOM 582 N N . SER A 1 76 ? -7.965 17.922 10.734 1 93 76 SER A N 1
ATOM 583 C CA . SER A 1 76 ? -8.844 18.672 11.617 1 93 76 SER A CA 1
ATOM 584 C C . SER A 1 76 ? -10.312 18.406 11.289 1 93 76 SER A C 1
ATOM 586 O O . SER A 1 76 ? -11.18 18.531 12.164 1 93 76 SER A O 1
ATOM 588 N N . VAL A 1 77 ? -10.602 18.031 10.102 1 95.69 77 VAL A N 1
ATOM 589 C CA . VAL A 1 77 ? -11.977 17.797 9.672 1 95.69 77 VAL A CA 1
ATOM 590 C C . VAL A 1 77 ? -12.57 16.625 10.445 1 95.69 77 VAL A C 1
ATOM 592 O O . VAL A 1 77 ? -13.781 16.547 10.641 1 95.69 77 VAL A O 1
ATOM 595 N N . LEU A 1 78 ? -11.766 15.742 10.93 1 96.81 78 LEU A N 1
ATOM 596 C CA . LEU A 1 78 ? -12.211 14.547 11.641 1 96.81 78 LEU A CA 1
ATOM 597 C C . LEU A 1 78 ? -12.867 14.922 12.969 1 96.81 78 LEU A C 1
ATOM 599 O O . LEU A 1 78 ? -13.594 14.117 13.547 1 96.81 78 LEU A O 1
ATOM 603 N N . ASP A 1 79 ? -12.68 16.172 13.383 1 95.62 79 ASP A N 1
ATOM 604 C CA . ASP A 1 79 ? -13.211 16.625 14.664 1 95.62 79 ASP A CA 1
ATOM 605 C C . ASP A 1 79 ? -14.375 17.609 14.453 1 95.62 79 ASP A C 1
ATOM 607 O O . ASP A 1 79 ? -14.906 18.156 15.422 1 95.62 79 ASP A O 1
ATOM 611 N N . ASP A 1 80 ? -14.719 17.859 13.242 1 96.19 80 ASP A N 1
ATOM 612 C CA . ASP A 1 80 ? -15.766 18.828 12.961 1 96.19 80 ASP A CA 1
ATOM 613 C C . ASP A 1 80 ? -17.125 18.312 13.391 1 96.19 80 ASP A C 1
ATOM 615 O O . ASP A 1 80 ? -17.734 17.5 12.695 1 96.19 80 ASP A O 1
ATOM 619 N N . SER A 1 81 ? -17.719 18.781 14.422 1 94.75 81 SER A N 1
ATOM 620 C CA . SER A 1 81 ? -18.938 18.297 15.031 1 94.75 81 SER A CA 1
ATOM 621 C C . SER A 1 81 ? -20.156 18.656 14.188 1 94.75 81 SER A C 1
ATOM 623 O O . SER A 1 81 ? -21.25 18.125 14.406 1 94.75 81 SER A O 1
ATOM 625 N N . ARG A 1 82 ? -19.953 19.469 13.195 1 97 82 ARG A N 1
ATOM 626 C CA . ARG A 1 82 ? -21.047 19.859 12.32 1 97 82 ARG A CA 1
ATOM 627 C C . ARG A 1 82 ? -21.328 18.797 11.273 1 97 82 ARG A C 1
ATOM 629 O O . ARG A 1 82 ? -22.391 18.797 10.633 1 97 82 ARG A O 1
ATOM 636 N N . LEU A 1 83 ? -20.438 17.875 11.164 1 97.25 83 LEU A N 1
ATOM 637 C CA . LEU A 1 83 ? -20.531 16.812 10.156 1 97.25 83 LEU A CA 1
ATOM 638 C C . LEU A 1 83 ? -20.812 15.469 10.805 1 97.25 83 LEU A C 1
ATOM 640 O O . LEU A 1 83 ? -20.391 15.227 11.938 1 97.25 83 LEU A O 1
ATOM 644 N N . SER A 1 84 ? -21.562 14.617 10.039 1 96.56 84 SER A N 1
ATOM 645 C CA . SER A 1 84 ? -21.688 13.227 10.477 1 96.56 84 SER A CA 1
ATOM 646 C C . SER A 1 84 ? -20.344 12.5 10.398 1 96.56 84 SER A C 1
ATOM 648 O O . SER A 1 84 ? -19.453 12.922 9.672 1 96.56 84 SER A O 1
ATOM 650 N N . PRO A 1 85 ? -20.219 11.414 11.117 1 96.44 85 PRO A N 1
ATOM 651 C CA . PRO A 1 85 ? -18.969 10.648 11.039 1 96.44 85 PRO A CA 1
ATOM 652 C C . PRO A 1 85 ? -18.609 10.242 9.609 1 96.44 85 PRO A C 1
ATOM 654 O O . PRO A 1 85 ? -17.453 10.344 9.203 1 96.44 85 PRO A O 1
ATOM 657 N N . THR A 1 86 ? -19.625 9.836 8.867 1 96.5 86 THR A N 1
ATOM 658 C CA . THR A 1 86 ? -19.375 9.438 7.484 1 96.5 86 THR A CA 1
ATOM 659 C C . THR A 1 86 ? -18.906 10.625 6.656 1 96.5 86 THR A C 1
ATOM 661 O O . THR A 1 86 ? -17.969 10.492 5.863 1 96.5 86 THR A O 1
ATOM 664 N N . GLU A 1 87 ? -19.484 11.773 6.91 1 97.12 87 GLU A N 1
ATOM 665 C CA . GLU A 1 87 ? -19.078 12.977 6.195 1 97.12 87 GLU A CA 1
ATOM 666 C C . GLU A 1 87 ? -17.656 13.383 6.586 1 97.12 87 GLU A C 1
ATOM 668 O O . GLU A 1 87 ? -16.859 13.789 5.73 1 97.12 87 GLU A O 1
ATOM 673 N N . ARG A 1 88 ? -17.312 13.328 7.824 1 97.5 88 ARG A N 1
ATOM 674 C CA . ARG A 1 88 ? -15.969 13.641 8.297 1 97.5 88 ARG A CA 1
ATOM 675 C C . ARG A 1 88 ? -14.938 12.742 7.629 1 97.5 88 ARG A C 1
ATOM 677 O O . ARG A 1 88 ? -13.953 13.227 7.07 1 97.5 88 ARG A O 1
ATOM 684 N N . MET A 1 89 ? -15.211 11.469 7.629 1 97.12 89 MET A N 1
ATOM 685 C CA . MET A 1 89 ? -14.281 10.508 7.047 1 97.12 89 MET A CA 1
ATOM 686 C C . MET A 1 89 ? -14.141 10.719 5.543 1 97.12 89 MET A C 1
ATOM 688 O O . MET A 1 89 ? -13.039 10.625 5 1 97.12 89 MET A O 1
ATOM 692 N N . LYS A 1 90 ? -15.25 10.945 4.895 1 96.5 90 LYS A N 1
ATOM 693 C CA . LYS A 1 90 ? -15.211 11.18 3.453 1 96.5 90 LYS A CA 1
ATOM 694 C C . LYS A 1 90 ? -14.352 12.398 3.121 1 96.5 90 LYS A C 1
ATOM 696 O O . LYS A 1 90 ? -13.477 12.328 2.254 1 96.5 90 LYS A O 1
ATOM 701 N N . LYS A 1 91 ? -14.555 13.492 3.818 1 96.19 91 LYS A N 1
ATOM 702 C CA . LYS A 1 91 ? -13.781 14.711 3.586 1 96.19 91 LYS A CA 1
ATOM 703 C C . LYS A 1 91 ? -12.305 14.5 3.904 1 96.19 91 LYS A C 1
ATOM 705 O O . LYS A 1 91 ? -11.438 14.992 3.186 1 96.19 91 LYS A O 1
ATOM 710 N N . TYR A 1 92 ? -12.078 13.844 4.953 1 95.81 92 TYR A N 1
ATOM 711 C CA . TYR A 1 92 ? -10.703 13.531 5.336 1 95.81 92 TYR A CA 1
ATOM 712 C C . TYR A 1 92 ? -10 12.742 4.238 1 95.81 92 TYR A C 1
ATOM 714 O O . TYR A 1 92 ? -8.906 13.117 3.805 1 95.81 92 TYR A O 1
ATOM 722 N N . ILE A 1 93 ? -10.625 11.633 3.744 1 95.06 93 ILE A N 1
ATOM 723 C CA . ILE A 1 93 ? -10.008 10.75 2.762 1 95.06 93 ILE A CA 1
ATOM 724 C C . ILE A 1 93 ? -9.797 11.508 1.449 1 95.06 93 ILE A C 1
ATOM 726 O O . ILE A 1 93 ? -8.727 11.43 0.85 1 95.06 93 ILE A O 1
ATOM 730 N N . LEU A 1 94 ? -10.766 12.266 1.03 1 93.12 94 LEU A N 1
ATOM 731 C CA . LEU A 1 94 ? -10.633 13.031 -0.203 1 93.12 94 LEU A CA 1
ATOM 732 C C . LEU A 1 94 ? -9.555 14.102 -0.063 1 93.12 94 LEU A C 1
ATOM 734 O O . LEU A 1 94 ? -8.781 14.336 -0.995 1 93.12 94 LEU A O 1
ATOM 738 N N . GLY A 1 95 ? -9.547 14.773 1.104 1 90.62 95 GLY A N 1
ATOM 739 C CA . GLY A 1 95 ? -8.484 15.734 1.36 1 90.62 95 GLY A CA 1
ATOM 740 C C . GLY A 1 95 ? -7.102 15.109 1.359 1 90.62 95 GLY A C 1
ATOM 741 O O . GLY A 1 95 ? -6.145 15.719 0.875 1 90.62 95 GLY A O 1
ATOM 742 N N . TYR A 1 96 ? -6.973 13.938 1.873 1 89.12 96 TYR A N 1
ATOM 743 C CA . TYR A 1 96 ? -5.711 13.211 1.903 1 89.12 96 TYR A CA 1
ATOM 744 C C . TYR A 1 96 ? -5.234 12.891 0.492 1 89.12 96 TYR A C 1
ATOM 746 O O . TYR A 1 96 ? -4.062 13.086 0.165 1 89.12 96 TYR A O 1
ATOM 754 N N . PHE A 1 97 ? -6.113 12.383 -0.336 1 88.38 97 PHE A N 1
ATOM 755 C CA . PHE A 1 97 ? -5.773 12.102 -1.727 1 88.38 97 PHE A CA 1
ATOM 756 C C . PHE A 1 97 ? -5.293 13.367 -2.43 1 88.38 97 PHE A C 1
ATOM 758 O O . PHE A 1 97 ? -4.328 13.328 -3.195 1 88.38 97 PHE A O 1
ATOM 765 N N . ALA A 1 98 ? -5.98 14.445 -2.205 1 85.81 98 ALA A N 1
ATOM 766 C CA . ALA A 1 98 ? -5.598 15.711 -2.82 1 85.81 98 ALA A CA 1
ATOM 767 C C . ALA A 1 98 ? -4.207 16.141 -2.369 1 85.81 98 ALA A C 1
ATOM 769 O O . ALA A 1 98 ? -3.402 16.609 -3.176 1 85.81 98 ALA A O 1
ATOM 770 N N . LEU A 1 99 ? -3.963 16.016 -1.101 1 82.44 99 LEU A N 1
ATOM 771 C CA . LEU A 1 99 ? -2.658 16.359 -0.551 1 82.44 99 LEU A CA 1
ATOM 772 C C . LEU A 1 99 ? -1.563 15.484 -1.147 1 82.44 99 LEU A C 1
ATOM 774 O O . LEU A 1 99 ? -0.486 15.977 -1.491 1 82.44 99 LEU A O 1
ATOM 778 N N . ALA A 1 100 ? -1.81 14.164 -1.23 1 81.38 100 ALA A N 1
ATOM 779 C CA . ALA A 1 100 ? -0.846 13.227 -1.799 1 81.38 100 ALA A CA 1
ATOM 780 C C . ALA A 1 100 ? -0.493 13.602 -3.234 1 81.38 100 ALA A C 1
ATOM 782 O O . ALA A 1 100 ? 0.659 13.469 -3.652 1 81.38 100 ALA A O 1
ATOM 783 N N . ARG A 1 101 ? -1.451 14.031 -4.004 1 78 101 ARG A N 1
ATOM 784 C CA . ARG A 1 101 ? -1.236 14.398 -5.398 1 78 101 ARG A CA 1
ATOM 785 C C . ARG A 1 101 ? -0.384 15.656 -5.508 1 78 101 ARG A C 1
ATOM 787 O O . ARG A 1 101 ? 0.322 15.852 -6.5 1 78 101 ARG A O 1
ATOM 794 N N . ARG A 1 102 ? -0.445 16.422 -4.461 1 74.69 102 ARG A N 1
ATOM 795 C CA . ARG A 1 102 ? 0.353 17.641 -4.441 1 74.69 102 ARG A CA 1
ATOM 796 C C . ARG A 1 102 ? 1.801 17.344 -4.066 1 74.69 102 ARG A C 1
ATOM 798 O O . ARG A 1 102 ? 2.701 18.125 -4.371 1 74.69 102 ARG A O 1
ATOM 805 N N . HIS A 1 103 ? 1.983 16.156 -3.434 1 72.5 103 HIS A N 1
ATOM 806 C CA . HIS A 1 103 ? 3.322 15.82 -2.963 1 72.5 103 HIS A CA 1
ATOM 807 C C . HIS A 1 103 ? 3.729 14.422 -3.416 1 72.5 103 HIS A C 1
ATOM 809 O O . HIS A 1 103 ? 4.078 13.57 -2.592 1 72.5 103 HIS A O 1
ATOM 815 N N . PRO A 1 104 ? 3.801 14.188 -4.695 1 67.5 104 PRO A N 1
ATOM 816 C CA . PRO A 1 104 ? 3.963 12.82 -5.195 1 67.5 104 PRO A CA 1
ATOM 817 C C . PRO A 1 104 ? 5.32 12.219 -4.836 1 67.5 104 PRO A C 1
ATOM 819 O O . PRO A 1 104 ? 5.438 11 -4.688 1 67.5 104 PRO A O 1
ATOM 822 N N . ALA A 1 105 ? 6.309 13.023 -4.629 1 66.25 105 ALA A N 1
ATOM 823 C CA . ALA A 1 105 ? 7.648 12.516 -4.34 1 66.25 105 ALA A CA 1
ATOM 824 C C . ALA A 1 105 ? 7.684 11.797 -2.994 1 66.25 105 ALA A C 1
ATOM 826 O O . ALA A 1 105 ? 8.445 10.852 -2.809 1 66.25 105 ALA A O 1
ATOM 827 N N . LEU A 1 106 ? 6.898 12.305 -2.107 1 67.06 106 LEU A N 1
ATOM 828 C CA . LEU A 1 106 ? 6.844 11.688 -0.787 1 67.06 106 LEU A CA 1
ATOM 829 C C . LEU A 1 106 ? 6.32 10.258 -0.875 1 67.06 106 LEU A C 1
ATOM 831 O O . LEU A 1 106 ? 6.75 9.391 -0.115 1 67.06 106 LEU A O 1
ATOM 835 N N . PHE A 1 107 ? 5.508 10 -1.896 1 66.25 107 PHE A N 1
ATOM 836 C CA . PHE A 1 107 ? 4.848 8.711 -2.01 1 66.25 107 PHE A CA 1
ATOM 837 C C . PHE A 1 107 ? 5.559 7.828 -3.031 1 66.25 107 PHE A C 1
ATOM 839 O O . PHE A 1 107 ? 5.355 6.613 -3.059 1 66.25 107 PHE A O 1
ATOM 846 N N . ARG A 1 108 ? 6.387 8.453 -3.842 1 61.59 108 ARG A N 1
ATOM 847 C CA . ARG A 1 108 ? 7.227 7.688 -4.758 1 61.59 108 ARG A CA 1
ATOM 848 C C . ARG A 1 108 ? 8.398 7.043 -4.016 1 61.59 108 ARG A C 1
ATOM 850 O O . ARG A 1 108 ? 8.938 6.027 -4.461 1 61.59 108 ARG A O 1
ATOM 857 N N . SER A 1 109 ? 8.805 7.672 -2.953 1 53.47 109 SER A N 1
ATOM 858 C CA . SER A 1 109 ? 10 7.23 -2.24 1 53.47 109 SER A CA 1
ATOM 859 C C . SER A 1 109 ? 9.852 5.797 -1.748 1 53.47 109 SER A C 1
ATOM 861 O O . SER A 1 109 ? 10.844 5.105 -1.523 1 53.47 109 SER A O 1
ATOM 863 N N . ILE A 1 110 ? 8.703 5.363 -1.553 1 49.28 110 ILE A N 1
ATOM 864 C CA . ILE A 1 110 ? 8.578 3.969 -1.144 1 49.28 110 ILE A CA 1
ATOM 865 C C . ILE A 1 110 ? 9.18 3.061 -2.215 1 49.28 110 ILE A C 1
ATOM 867 O O . ILE A 1 110 ? 9.75 2.016 -1.9 1 49.28 110 ILE A O 1
ATOM 871 N N . SER A 1 111 ? 9.039 3.514 -3.4 1 45.22 111 SER A N 1
ATOM 872 C CA . SER A 1 111 ? 9.398 2.627 -4.5 1 45.22 111 SER A CA 1
ATOM 873 C C . SER A 1 111 ? 10.852 2.828 -4.914 1 45.22 111 SER A C 1
ATOM 875 O O . SER A 1 111 ? 11.445 1.958 -5.559 1 45.22 111 SER A O 1
ATOM 877 N N . SER A 1 112 ? 11.414 3.947 -4.637 1 40.06 112 SER A N 1
ATOM 878 C CA . SER A 1 112 ? 12.766 4.191 -5.121 1 40.06 112 SER A CA 1
ATOM 879 C C . SER A 1 112 ? 13.766 4.219 -3.973 1 40.06 112 SER A C 1
ATOM 881 O O . SER A 1 112 ? 13.945 5.25 -3.324 1 40.06 112 SER A O 1
ATOM 883 N N . PRO A 1 113 ? 14.125 2.945 -3.418 1 37.88 113 PRO A N 1
ATOM 884 C CA . PRO A 1 113 ? 15.078 3.1 -2.318 1 37.88 113 PRO A CA 1
ATOM 885 C C . PRO A 1 113 ? 16.422 3.662 -2.779 1 37.88 113 PRO A C 1
ATOM 887 O O . PRO A 1 113 ? 17.172 2.984 -3.492 1 37.88 113 PRO A O 1
ATOM 890 N N . SER A 1 114 ? 16.531 4.785 -3.361 1 40.34 114 SER A N 1
ATOM 891 C CA . SER A 1 114 ? 17.984 5.027 -3.359 1 40.34 114 SER A CA 1
ATOM 892 C C . SER A 1 114 ? 18.594 4.684 -2.008 1 40.34 114 SER A C 1
ATOM 894 O O . SER A 1 114 ? 19.391 3.744 -1.899 1 40.34 114 SER A O 1
ATOM 896 N N . SER A 1 115 ? 19.203 5.691 -1.255 1 39.12 115 SER A N 1
ATOM 897 C CA . SER A 1 115 ? 19.938 5.523 -0.007 1 39.12 115 SER A CA 1
ATOM 898 C C . SER A 1 115 ? 19 5.211 1.153 1 39.12 115 SER A C 1
ATOM 900 O O . SER A 1 115 ? 17.812 5.551 1.108 1 39.12 115 SER A O 1
ATOM 902 N N . THR A 1 116 ? 19.281 4.109 2.01 1 46.16 116 THR A N 1
ATOM 903 C CA . THR A 1 116 ? 18.734 3.885 3.34 1 46.16 116 THR A CA 1
ATOM 904 C C . THR A 1 116 ? 17.969 5.117 3.826 1 46.16 116 THR A C 1
ATOM 906 O O . THR A 1 116 ? 16.922 5 4.465 1 46.16 116 THR A O 1
ATOM 909 N N . ASP A 1 117 ? 18.359 6.16 3.24 1 47.56 117 ASP A N 1
ATOM 910 C CA . ASP A 1 117 ? 17.891 7.434 3.777 1 47.56 117 ASP A CA 1
ATOM 911 C C . ASP A 1 117 ? 16.484 7.758 3.279 1 47.56 117 ASP A C 1
ATOM 913 O O . ASP A 1 117 ? 15.656 8.289 4.027 1 47.56 117 ASP A O 1
ATOM 917 N N . ALA A 1 118 ? 16.109 7.438 2.072 1 47.97 118 ALA A N 1
ATOM 918 C CA . ALA A 1 118 ? 14.82 7.789 1.483 1 47.97 118 ALA A CA 1
ATOM 919 C C . ALA A 1 118 ? 13.695 6.953 2.086 1 47.97 118 ALA A C 1
ATOM 921 O O . ALA A 1 118 ? 12.617 7.469 2.365 1 47.97 118 ALA A O 1
ATOM 922 N N . ARG A 1 119 ? 13.898 5.57 2.295 1 52.25 119 ARG A N 1
ATOM 923 C CA . ARG A 1 119 ? 12.961 4.664 2.949 1 52.25 119 ARG A CA 1
ATOM 924 C C . ARG A 1 119 ? 12.492 5.23 4.289 1 52.25 119 ARG A C 1
ATOM 926 O O . ARG A 1 119 ? 11.312 5.152 4.621 1 52.25 119 ARG A O 1
ATOM 933 N N . GLU A 1 120 ? 13.328 5.969 4.805 1 59.66 120 GLU A N 1
ATOM 934 C CA . GLU A 1 120 ? 13.102 6.438 6.168 1 59.66 120 GLU A CA 1
ATOM 935 C C . GLU A 1 120 ? 12.164 7.641 6.188 1 59.66 120 GLU A C 1
ATOM 937 O O . GLU A 1 120 ? 11.32 7.762 7.078 1 59.66 120 GLU A O 1
ATOM 942 N N . THR A 1 121 ? 12.055 8.258 4.977 1 60.5 121 THR A N 1
ATOM 943 C CA . THR A 1 121 ? 11.297 9.492 5.059 1 60.5 121 THR A CA 1
ATOM 944 C C . THR A 1 121 ? 9.797 9.227 4.926 1 60.5 121 THR A C 1
ATOM 946 O O . THR A 1 121 ? 8.992 9.758 5.688 1 60.5 121 THR A O 1
ATOM 949 N N . TYR A 1 122 ? 9.398 8.383 3.973 1 63.34 122 TYR A N 1
ATOM 950 C CA . TYR A 1 122 ? 7.992 8.062 3.779 1 63.34 122 TYR A CA 1
ATOM 951 C C . TYR A 1 122 ? 7.402 7.422 5.031 1 63.34 122 TYR A C 1
ATOM 953 O O . TYR A 1 122 ? 6.316 7.801 5.477 1 63.34 122 TYR A O 1
ATOM 961 N N . PHE A 1 123 ? 8.195 6.574 5.488 1 66.19 123 PHE A N 1
ATOM 962 C CA . PHE A 1 123 ? 7.656 5.863 6.645 1 66.19 123 PHE A CA 1
ATOM 963 C C . PHE A 1 123 ? 7.59 6.781 7.859 1 66.19 123 PHE A C 1
ATOM 965 O O . PHE A 1 123 ? 6.68 6.664 8.68 1 66.19 123 PHE A O 1
ATOM 972 N N . ILE A 1 124 ? 8.484 7.727 7.848 1 66.31 124 ILE A N 1
ATOM 973 C CA . ILE A 1 124 ? 8.414 8.727 8.906 1 66.31 124 ILE A CA 1
ATOM 974 C C . ILE A 1 124 ? 7.148 9.562 8.742 1 66.31 124 ILE A C 1
ATOM 976 O O . ILE A 1 124 ? 6.414 9.789 9.703 1 66.31 124 ILE A O 1
ATOM 980 N N . TYR A 1 125 ? 6.988 9.883 7.484 1 69.12 125 TYR A N 1
ATOM 981 C CA . TYR A 1 125 ? 5.801 10.68 7.195 1 69.12 125 TYR A CA 1
ATOM 982 C C . TYR A 1 125 ? 4.531 9.883 7.465 1 69.12 125 TYR A C 1
ATOM 984 O O . TYR A 1 125 ? 3.588 10.391 8.078 1 69.12 125 TYR A O 1
ATOM 992 N N . LEU A 1 126 ? 4.516 8.688 7.059 1 72.94 126 LEU A N 1
ATOM 993 C CA . LEU A 1 126 ? 3.367 7.812 7.277 1 72.94 126 LEU A CA 1
ATOM 994 C C . LEU A 1 126 ? 3.098 7.637 8.766 1 72.94 126 LEU A C 1
ATOM 996 O O . LEU A 1 126 ? 1.945 7.672 9.203 1 72.94 126 LEU A O 1
ATOM 1000 N N . ASN A 1 127 ? 4.137 7.52 9.508 1 72.69 127 ASN A N 1
ATOM 1001 C CA . ASN A 1 127 ? 3.996 7.363 10.953 1 72.69 127 ASN A CA 1
ATOM 1002 C C . ASN A 1 127 ? 3.455 8.633 11.602 1 72.69 127 ASN A C 1
ATOM 1004 O O . ASN A 1 127 ? 2.635 8.57 12.516 1 72.69 127 ASN A O 1
ATOM 1008 N N . LEU A 1 128 ? 3.939 9.648 11.117 1 70.12 128 LEU A N 1
ATOM 1009 C CA . LEU A 1 128 ? 3.48 10.922 11.664 1 70.12 128 LEU A CA 1
ATOM 1010 C C . LEU A 1 128 ? 2.006 11.141 11.352 1 70.12 128 LEU A C 1
ATOM 1012 O O . LEU A 1 128 ? 1.245 11.586 12.219 1 70.12 128 LEU A O 1
ATOM 1016 N N . LEU A 1 129 ? 1.7 10.844 10.156 1 72.31 129 LEU A N 1
ATOM 1017 C CA . LEU A 1 129 ? 0.302 10.961 9.758 1 72.31 129 LEU A CA 1
ATOM 1018 C C . LEU A 1 129 ? -0.575 10.016 10.57 1 72.31 129 LEU A C 1
ATOM 1020 O O . LEU A 1 129 ? -1.642 10.414 11.047 1 72.31 129 LEU A O 1
ATOM 1024 N N . HIS A 1 130 ? -0.149 8.844 10.68 1 76.25 130 HIS A N 1
ATOM 1025 C CA . HIS A 1 130 ? -0.842 7.859 11.508 1 76.25 130 HIS A CA 1
ATOM 1026 C C . HIS A 1 130 ? -1.008 8.359 12.938 1 76.25 130 HIS A C 1
ATOM 1028 O O . HIS A 1 130 ? -2.113 8.336 13.484 1 76.25 130 HIS A O 1
ATOM 1034 N N . ASP A 1 131 ? -0.027 8.883 13.484 1 75.75 131 ASP A N 1
ATOM 1035 C CA . ASP A 1 131 ? -0.056 9.336 14.867 1 75.75 131 ASP A CA 1
ATOM 1036 C C . ASP A 1 131 ? -1.037 10.492 15.047 1 75.75 131 ASP A C 1
ATOM 1038 O O . ASP A 1 131 ? -1.729 10.578 16.062 1 75.75 131 ASP A O 1
ATOM 1042 N N . GLN A 1 132 ? -1.101 11.281 14.102 1 80.75 132 GLN A N 1
ATOM 1043 C CA . GLN A 1 132 ? -1.935 12.477 14.211 1 80.75 132 GLN A CA 1
ATOM 1044 C C . GLN A 1 132 ? -3.408 12.133 14.008 1 80.75 132 GLN A C 1
ATOM 1046 O O . GLN A 1 132 ? -4.285 12.773 14.594 1 80.75 132 GLN A O 1
ATOM 1051 N N . SER A 1 133 ? -3.662 11.156 13.227 1 90.38 133 SER A N 1
ATOM 1052 C CA . SER A 1 133 ? -5.051 10.977 12.82 1 90.38 133 SER A CA 1
ATOM 1053 C C . SER A 1 133 ? -5.629 9.68 13.375 1 90.38 133 SER A C 1
ATOM 1055 O O . SER A 1 133 ? -6.848 9.5 13.391 1 90.38 133 SER A O 1
ATOM 1057 N N . TRP A 1 134 ? -4.863 8.852 13.883 1 88.94 134 TRP A N 1
ATOM 1058 C CA . TRP A 1 134 ? -5.258 7.465 14.141 1 88.94 134 TRP A CA 1
ATOM 1059 C C . TRP A 1 134 ? -6.434 7.402 15.109 1 88.94 134 TRP A C 1
ATOM 1061 O O . TRP A 1 134 ? -7.461 6.797 14.812 1 88.94 134 TRP A O 1
ATOM 1071 N N . GLU A 1 135 ? -6.332 8.047 16.234 1 90.62 135 GLU A N 1
ATOM 1072 C CA . GLU A 1 135 ? -7.387 7.992 17.234 1 90.62 135 GLU A CA 1
ATOM 1073 C C . GLU A 1 135 ? -8.672 8.625 16.734 1 90.62 135 GLU A C 1
ATOM 1075 O O . GLU A 1 135 ? -9.773 8.148 17.031 1 90.62 135 GLU A O 1
ATOM 1080 N N . LYS A 1 136 ? -8.539 9.648 15.969 1 95 136 LYS A N 1
ATOM 1081 C CA . LYS A 1 136 ? -9.703 10.32 15.406 1 95 136 LYS A CA 1
ATOM 1082 C C . LYS A 1 136 ? -10.391 9.438 14.367 1 95 136 LYS A C 1
ATOM 1084 O O . LYS A 1 136 ? -11.625 9.375 14.312 1 95 136 LYS A O 1
ATOM 1089 N N . VAL A 1 137 ? -9.617 8.766 13.602 1 95.38 137 VAL A N 1
ATOM 1090 C CA . VAL A 1 137 ? -10.164 7.84 12.617 1 95.38 137 VAL A CA 1
ATOM 1091 C C . VAL A 1 137 ? -10.883 6.695 13.328 1 95.38 137 VAL A C 1
ATOM 1093 O O . VAL A 1 137 ? -11.992 6.316 12.938 1 95.38 137 VAL A O 1
ATOM 1096 N N . ILE A 1 138 ? -10.25 6.191 14.359 1 93.75 138 ILE A N 1
ATOM 1097 C CA . ILE A 1 138 ? -10.852 5.109 15.133 1 93.75 138 ILE A CA 1
ATOM 1098 C C . ILE A 1 138 ? -12.211 5.555 15.664 1 93.75 138 ILE A C 1
ATOM 1100 O O . ILE A 1 138 ? -13.203 4.832 15.547 1 93.75 138 ILE A O 1
ATOM 1104 N N . GLU A 1 139 ? -12.273 6.727 16.172 1 95.25 139 GLU A N 1
ATOM 1105 C CA . GLU A 1 139 ? -13.516 7.254 16.75 1 95.25 139 GLU A CA 1
ATOM 1106 C C . GLU A 1 139 ? -14.602 7.371 15.68 1 95.25 139 GLU A C 1
ATOM 1108 O O . GLU A 1 139 ? -15.742 6.969 15.898 1 95.25 139 GLU A O 1
ATOM 1113 N N . ASN A 1 140 ? -14.281 7.918 14.609 1 96.38 140 ASN A N 1
ATOM 1114 C CA . ASN A 1 140 ? -15.258 8.07 13.531 1 96.38 140 ASN A CA 1
ATOM 1115 C C . ASN A 1 140 ? -15.688 6.723 12.969 1 96.38 140 ASN A C 1
ATOM 1117 O O . ASN A 1 140 ? -16.859 6.516 12.68 1 96.38 140 ASN A O 1
ATOM 1121 N N . MET A 1 141 ? -14.758 5.785 12.922 1 94.12 141 MET A N 1
ATOM 1122 C CA . MET A 1 141 ? -15.094 4.473 12.375 1 94.12 141 MET A CA 1
ATOM 1123 C C . MET A 1 141 ? -15.938 3.674 13.367 1 94.12 141 MET A C 1
ATOM 1125 O O . MET A 1 141 ? -16.797 2.891 12.961 1 94.12 141 MET A O 1
ATOM 1129 N N . ALA A 1 142 ? -15.664 3.881 14.641 1 93.5 142 ALA A N 1
ATOM 1130 C CA . ALA A 1 142 ? -16.547 3.285 15.641 1 93.5 142 ALA A CA 1
ATOM 1131 C C . ALA A 1 142 ? -17.984 3.74 15.438 1 93.5 142 ALA A C 1
ATOM 1133 O O . ALA A 1 142 ? -18.906 2.926 15.461 1 93.5 142 ALA A O 1
ATOM 1134 N N . ALA A 1 143 ? -18.156 4.988 15.172 1 93.38 143 ALA A N 1
ATOM 1135 C CA . ALA A 1 143 ? -19.484 5.562 14.977 1 93.38 143 ALA A CA 1
ATOM 1136 C C . ALA A 1 143 ? -20.109 5.051 13.68 1 93.38 143 ALA A C 1
ATOM 1138 O O . ALA A 1 143 ? -21.328 4.824 13.625 1 93.38 143 ALA A O 1
ATOM 1139 N N . ILE A 1 144 ? -19.375 4.805 12.711 1 93.06 144 ILE A N 1
ATOM 1140 C CA . ILE A 1 144 ? -19.875 4.41 11.398 1 93.06 144 ILE A CA 1
ATOM 1141 C C . ILE A 1 144 ? -20.203 2.92 11.398 1 93.06 144 ILE A C 1
ATOM 1143 O O . ILE A 1 144 ? -21.266 2.512 10.891 1 93.06 144 ILE A O 1
ATOM 1147 N N . THR A 1 145 ? -19.375 2.127 11.992 1 89.94 145 THR A N 1
ATOM 1148 C CA . THR A 1 145 ? -19.438 0.681 11.812 1 89.94 145 THR A CA 1
ATOM 1149 C C . THR A 1 145 ? -20.203 0.032 12.961 1 89.94 145 THR A C 1
ATOM 1151 O O . THR A 1 145 ? -20.703 -1.087 12.828 1 89.94 145 THR A O 1
ATOM 1154 N N . GLY A 1 146 ? -20.141 0.674 14.172 1 88.06 146 GLY A N 1
ATOM 1155 C CA . GLY A 1 146 ? -20.766 0.1 15.352 1 88.06 146 GLY A CA 1
ATOM 1156 C C . GLY A 1 146 ? -19.859 -0.865 16.094 1 88.06 146 GLY A C 1
ATOM 1157 O O . GLY A 1 146 ? -20.25 -1.446 17.109 1 88.06 146 GLY A O 1
ATOM 1158 N N . TYR A 1 147 ? -18.656 -1.091 15.555 1 88.19 147 TYR A N 1
ATOM 1159 C CA . TYR A 1 147 ? -17.703 -1.898 16.297 1 88.19 147 TYR A CA 1
ATOM 1160 C C . TYR A 1 147 ? -17.391 -1.262 17.656 1 88.19 147 TYR A C 1
ATOM 1162 O O . TYR A 1 147 ? -17.234 -0.041 17.75 1 88.19 147 TYR A O 1
ATOM 1170 N N . THR A 1 148 ? -17.266 -2.068 18.672 1 89.25 148 THR A N 1
ATOM 1171 C CA . THR A 1 148 ? -16.984 -1.539 20 1 89.25 148 THR A CA 1
ATOM 1172 C C . THR A 1 148 ? -15.672 -2.088 20.531 1 89.25 148 THR A C 1
ATOM 1174 O O . THR A 1 148 ? -15.094 -1.531 21.469 1 89.25 148 THR A O 1
ATOM 1177 N N . ASP A 1 149 ? -15.25 -3.223 19.953 1 92 149 ASP A N 1
ATOM 1178 C CA . ASP A 1 149 ? -13.969 -3.787 20.359 1 92 149 ASP A CA 1
ATOM 1179 C C . ASP A 1 149 ? -12.805 -2.996 19.766 1 92 149 ASP A C 1
ATOM 1181 O O . ASP A 1 149 ? -12.734 -2.809 18.547 1 92 149 ASP A O 1
ATOM 1185 N N . ARG A 1 150 ? -11.93 -2.525 20.641 1 90.94 150 ARG A N 1
ATOM 1186 C CA . ARG A 1 150 ? -10.812 -1.689 20.219 1 90.94 150 ARG A CA 1
ATOM 1187 C C . ARG A 1 150 ? -9.945 -2.41 19.188 1 90.94 150 ARG A C 1
ATOM 1189 O O . ARG A 1 150 ? -9.523 -1.809 18.203 1 90.94 150 ARG A O 1
ATOM 1196 N N . ARG A 1 151 ? -9.711 -3.617 19.391 1 88.88 151 ARG A N 1
ATOM 1197 C CA . ARG A 1 151 ? -8.867 -4.391 18.469 1 88.88 151 ARG A CA 1
ATOM 1198 C C . ARG A 1 151 ? -9.516 -4.504 17.094 1 88.88 151 ARG A C 1
ATOM 1200 O O . ARG A 1 151 ? -8.852 -4.309 16.078 1 88.88 151 ARG A O 1
ATOM 1207 N N . ASP A 1 152 ? -10.797 -4.781 17.094 1 90.88 152 ASP A N 1
ATOM 1208 C CA . ASP A 1 152 ? -11.523 -4.863 15.836 1 90.88 152 ASP A CA 1
ATOM 1209 C C . ASP A 1 152 ? -11.508 -3.525 15.102 1 90.88 152 ASP A C 1
ATOM 1211 O O . ASP A 1 152 ? -11.367 -3.48 13.875 1 90.88 152 ASP A O 1
ATOM 1215 N N . LEU A 1 153 ? -11.633 -2.484 15.898 1 92 153 LEU A N 1
ATOM 1216 C CA . LEU A 1 153 ? -11.617 -1.147 15.312 1 92 153 LEU A CA 1
ATOM 1217 C C . LEU A 1 153 ? -10.258 -0.838 14.703 1 92 153 LEU A C 1
ATOM 1219 O O . LEU A 1 153 ? -10.172 -0.256 13.617 1 92 153 LEU A O 1
ATOM 1223 N N . GLU A 1 154 ? -9.234 -1.234 15.336 1 90.31 154 GLU A N 1
ATOM 1224 C CA . GLU A 1 154 ? -7.887 -1.013 14.82 1 90.31 154 GLU A CA 1
ATOM 1225 C C . GLU A 1 154 ? -7.664 -1.776 13.516 1 90.31 154 GLU A C 1
ATOM 1227 O O . GLU A 1 154 ? -7.059 -1.252 12.578 1 90.31 154 GLU A O 1
ATOM 1232 N N . LEU A 1 155 ? -8.148 -2.965 13.445 1 91 155 LEU A N 1
ATOM 1233 C CA . LEU A 1 155 ? -8.039 -3.758 12.227 1 91 155 LEU A CA 1
ATOM 1234 C C . LEU A 1 155 ? -8.82 -3.113 11.086 1 91 155 LEU A C 1
ATOM 1236 O O . LEU A 1 155 ? -8.32 -3.016 9.969 1 91 155 LEU A O 1
ATOM 1240 N N . LYS A 1 156 ? -10.023 -2.666 11.422 1 92.62 156 LYS A N 1
ATOM 1241 C CA . LYS A 1 156 ? -10.836 -1.992 10.414 1 92.62 156 LYS A CA 1
ATOM 1242 C C . LYS A 1 156 ? -10.156 -0.72 9.914 1 92.62 156 LYS A C 1
ATOM 1244 O O . LYS A 1 156 ? -10.156 -0.439 8.719 1 92.62 156 LYS A O 1
ATOM 1249 N N . CYS A 1 157 ? -9.594 0.019 10.812 1 91.88 157 CYS A N 1
ATOM 1250 C CA . CYS A 1 157 ? -8.93 1.265 10.445 1 91.88 157 CYS A CA 1
ATOM 1251 C C . CYS A 1 157 ? -7.688 0.995 9.602 1 91.88 157 CYS A C 1
ATOM 1253 O O . CYS A 1 157 ? -7.367 1.768 8.695 1 91.88 157 CYS A O 1
ATOM 1255 N N . MET A 1 158 ? -7 -0.082 9.859 1 89.88 158 MET A N 1
ATOM 1256 C CA . MET A 1 158 ? -5.887 -0.486 9.008 1 89.88 158 MET A CA 1
ATOM 1257 C C . MET A 1 158 ? -6.355 -0.749 7.582 1 89.88 158 MET A C 1
ATOM 1259 O O . MET A 1 158 ? -5.68 -0.383 6.621 1 89.88 158 MET A O 1
ATOM 1263 N N . GLN A 1 159 ? -7.496 -1.363 7.461 1 92.12 159 GLN A N 1
ATOM 1264 C CA . GLN A 1 159 ? -8.055 -1.637 6.141 1 92.12 159 GLN A CA 1
ATOM 1265 C C . GLN A 1 159 ? -8.391 -0.342 5.406 1 92.12 159 GLN A C 1
ATOM 1267 O O . GLN A 1 159 ? -8.133 -0.215 4.207 1 92.12 159 GLN A O 1
ATOM 1272 N N . ILE A 1 160 ? -8.906 0.604 6.129 1 93.69 160 ILE A N 1
ATOM 1273 C CA . ILE A 1 160 ? -9.234 1.903 5.551 1 93.69 160 ILE A CA 1
ATOM 1274 C C . ILE A 1 160 ? -7.953 2.611 5.121 1 93.69 160 ILE A C 1
ATOM 1276 O O . ILE A 1 160 ? -7.859 3.119 4.004 1 93.69 160 ILE A O 1
ATOM 1280 N N . PHE A 1 161 ? -7.055 2.609 5.996 1 91.06 161 PHE A N 1
ATOM 1281 C CA . PHE A 1 161 ? -5.766 3.225 5.703 1 91.06 161 PHE A CA 1
ATOM 1282 C C . PHE A 1 161 ? -5.121 2.58 4.48 1 91.06 161 PHE A C 1
ATOM 1284 O O . PHE A 1 161 ? -4.59 3.275 3.613 1 91.06 161 PHE A O 1
ATOM 1291 N N . SER A 1 162 ? -5.156 1.306 4.387 1 90.25 162 SER A N 1
ATOM 1292 C CA . SER A 1 162 ? -4.605 0.574 3.252 1 90.25 162 SER A CA 1
ATOM 1293 C C . SER A 1 162 ? -5.277 0.993 1.948 1 90.25 162 SER A C 1
ATOM 1295 O O . SER A 1 162 ? -4.605 1.198 0.936 1 90.25 162 SER A O 1
ATOM 1297 N N . ALA A 1 163 ? -6.57 1.149 2.023 1 92.12 163 ALA A N 1
ATOM 1298 C CA . ALA A 1 163 ? -7.359 1.495 0.844 1 92.12 163 ALA 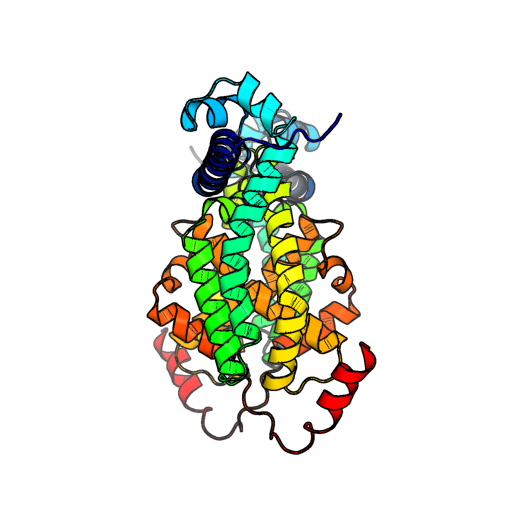A CA 1
ATOM 1299 C C . ALA A 1 163 ? -7.07 2.922 0.389 1 92.12 163 ALA A C 1
ATOM 1301 O O . ALA A 1 163 ? -7.406 3.303 -0.735 1 92.12 163 ALA A O 1
ATOM 1302 N N . VAL A 1 164 ? -6.477 3.676 1.199 1 90.94 164 VAL A N 1
ATOM 1303 C CA . VAL A 1 164 ? -6.113 5.043 0.842 1 90.94 164 VAL A CA 1
ATOM 1304 C C . VAL A 1 164 ? -4.664 5.082 0.355 1 90.94 164 VAL A C 1
ATOM 1306 O O . VAL A 1 164 ? -4.383 5.605 -0.726 1 90.94 164 VAL A O 1
ATOM 1309 N N . GLU A 1 165 ? -3.801 4.422 1.047 1 86.69 165 GLU A N 1
ATOM 1310 C CA . GLU A 1 165 ? -2.365 4.547 0.812 1 86.69 165 GLU A CA 1
ATOM 1311 C C . GLU A 1 165 ? -1.942 3.783 -0.44 1 86.69 165 GLU A C 1
ATOM 1313 O O . GLU A 1 165 ? -1.151 4.285 -1.242 1 86.69 165 GLU A O 1
ATOM 1318 N N . PHE A 1 166 ? -2.434 2.633 -0.576 1 86.75 166 PHE A N 1
ATOM 1319 C CA . PHE A 1 166 ? -1.922 1.769 -1.633 1 86.75 166 PHE A CA 1
ATOM 1320 C C . PHE A 1 166 ? -2.211 2.365 -3.006 1 86.75 166 PHE A C 1
ATOM 1322 O O . PHE A 1 166 ? -1.33 2.406 -3.867 1 86.75 166 PHE A O 1
ATOM 1329 N N . PRO A 1 167 ? -3.465 2.844 -3.275 1 85.88 167 PRO A N 1
ATOM 1330 C CA . PRO A 1 167 ? -3.699 3.484 -4.57 1 85.88 167 PRO A CA 1
ATOM 1331 C C . PRO A 1 167 ? -2.777 4.68 -4.812 1 85.88 167 PRO A C 1
ATOM 1333 O O . PRO A 1 167 ? -2.381 4.934 -5.953 1 85.88 167 PRO A O 1
ATOM 1336 N N . ILE A 1 168 ? -2.486 5.387 -3.771 1 83.44 168 ILE A N 1
ATOM 1337 C CA . ILE A 1 168 ? -1.595 6.535 -3.889 1 83.44 168 ILE A CA 1
ATOM 1338 C C . ILE A 1 168 ? -0.195 6.066 -4.277 1 83.44 168 ILE A C 1
ATOM 1340 O O . ILE A 1 168 ? 0.439 6.648 -5.16 1 83.44 168 ILE A O 1
ATOM 1344 N N . ILE A 1 169 ? 0.22 5.027 -3.607 1 78.81 169 ILE A N 1
ATOM 1345 C CA . ILE A 1 169 ? 1.527 4.453 -3.902 1 78.81 169 ILE A CA 1
ATOM 1346 C C . ILE A 1 169 ? 1.563 3.965 -5.348 1 78.81 169 ILE A C 1
ATOM 1348 O O . ILE A 1 169 ? 2.527 4.223 -6.074 1 78.81 169 ILE A O 1
ATOM 1352 N N . LEU A 1 170 ? 0.555 3.299 -5.762 1 77.69 170 LEU A N 1
ATOM 1353 C CA . LEU A 1 170 ? 0.489 2.789 -7.125 1 77.69 170 LEU A CA 1
ATOM 1354 C C . LEU A 1 170 ? 0.538 3.932 -8.133 1 77.69 170 LEU A C 1
ATOM 1356 O O . LEU A 1 170 ? 1.265 3.855 -9.133 1 77.69 170 LEU A O 1
ATOM 1360 N N . GLU A 1 171 ? -0.237 4.934 -7.879 1 76.62 171 GLU A N 1
ATOM 1361 C CA . GLU A 1 171 ? -0.312 6.078 -8.781 1 76.62 171 GLU A CA 1
ATOM 1362 C C . GLU A 1 171 ? 1.036 6.781 -8.898 1 76.62 171 GLU A C 1
ATOM 1364 O O . GLU A 1 171 ? 1.41 7.254 -9.969 1 76.62 171 GLU A O 1
ATOM 1369 N N . SER A 1 172 ? 1.669 6.848 -7.848 1 70.5 172 SER A N 1
ATOM 1370 C CA . SER A 1 172 ? 2.928 7.586 -7.809 1 70.5 172 SER A CA 1
ATOM 1371 C C . SER A 1 172 ? 4.055 6.793 -8.461 1 70.5 172 SER A C 1
ATOM 1373 O O . SER A 1 172 ? 5.078 7.363 -8.844 1 70.5 172 SER A O 1
ATOM 1375 N N . ASN A 1 173 ? 3.91 5.5 -8.523 1 64.25 173 ASN A N 1
ATOM 1376 C CA . ASN A 1 173 ? 5.02 4.672 -8.977 1 64.25 173 ASN A CA 1
ATOM 1377 C C . ASN A 1 173 ? 4.754 4.094 -10.367 1 64.25 173 ASN A C 1
ATOM 1379 O O . ASN A 1 173 ? 5.676 3.646 -11.047 1 64.25 173 ASN A O 1
ATOM 1383 N N . SER A 1 174 ? 3.543 3.812 -10.695 1 61.91 174 SER A N 1
ATOM 1384 C CA . SER A 1 174 ? 3.305 3.186 -11.984 1 61.91 174 SER A CA 1
ATOM 1385 C C . SER A 1 174 ? 2.424 4.059 -12.875 1 61.91 174 SER A C 1
ATOM 1387 O O . SER A 1 174 ? 1.343 4.48 -12.461 1 61.91 174 SER A O 1
ATOM 1389 N N . LYS A 1 175 ? 2.945 4.75 -13.891 1 56.38 175 LYS A N 1
ATOM 1390 C CA . LYS A 1 175 ? 2.152 5.52 -14.844 1 56.38 175 LYS A CA 1
ATOM 1391 C C . LYS A 1 175 ? 1.078 4.652 -15.492 1 56.38 175 LYS A C 1
ATOM 1393 O O . LYS A 1 175 ? 0.038 5.16 -15.922 1 56.38 175 LYS A O 1
ATOM 1398 N N . ASN A 1 176 ? 1.296 3.334 -15.539 1 53.25 176 ASN A N 1
ATOM 1399 C CA . ASN A 1 176 ? 0.379 2.502 -16.312 1 53.25 176 ASN A CA 1
ATOM 1400 C C . ASN A 1 176 ? -0.328 1.478 -15.43 1 53.25 176 ASN A C 1
ATOM 1402 O O . ASN A 1 176 ? -0.746 0.422 -15.906 1 53.25 176 ASN A O 1
ATOM 1406 N N . SER A 1 177 ? -0.475 1.951 -14.227 1 51.81 177 SER A N 1
ATOM 1407 C CA . SER A 1 177 ? -1.051 0.895 -13.398 1 51.81 177 SER A CA 1
ATOM 1408 C C . SER A 1 177 ? -2.572 0.893 -13.484 1 51.81 177 SER A C 1
ATOM 1410 O O . SER A 1 177 ? -3.178 1.887 -13.891 1 51.81 177 SER A O 1
ATOM 1412 N N . PHE A 1 178 ? -3.166 -0.22 -13.477 1 51.84 178 PHE A N 1
ATOM 1413 C CA . PHE A 1 178 ? -4.598 -0.481 -13.539 1 51.84 178 PHE A CA 1
ATOM 1414 C C . PHE A 1 178 ? -5.379 0.607 -12.812 1 51.84 178 PHE A C 1
ATOM 1416 O O . PHE A 1 178 ? -6.457 1.006 -13.258 1 51.84 178 PHE A O 1
ATOM 1423 N N . ILE A 1 179 ? -4.746 1.145 -11.805 1 52.56 179 ILE A N 1
ATOM 1424 C CA . ILE A 1 179 ? -5.527 2.029 -10.953 1 52.56 179 ILE A CA 1
ATOM 1425 C C . ILE A 1 179 ? -5.539 3.438 -11.539 1 52.56 179 ILE A C 1
ATOM 1427 O O . ILE A 1 179 ? -6.344 4.281 -11.133 1 52.56 179 ILE A O 1
ATOM 1431 N N . THR A 1 180 ? -4.578 3.594 -12.414 1 54.81 180 THR A N 1
ATOM 1432 C CA . THR A 1 180 ? -4.559 4.926 -13.016 1 54.81 180 THR A CA 1
ATOM 1433 C C . THR A 1 180 ? -5.898 5.242 -13.664 1 54.81 180 THR A C 1
ATOM 1435 O O . THR A 1 180 ? -6.246 6.414 -13.844 1 54.81 180 THR A O 1
ATOM 1438 N N . ARG A 1 181 ? -6.707 4.262 -13.836 1 55.75 181 ARG A N 1
ATOM 1439 C CA . ARG A 1 181 ? -8 4.48 -14.477 1 55.75 181 ARG A CA 1
ATOM 1440 C C . ARG A 1 181 ? -9.016 5.027 -13.477 1 55.75 181 ARG A C 1
ATOM 1442 O O . ARG A 1 181 ? -10.094 5.488 -13.867 1 55.75 181 ARG A O 1
ATOM 1449 N N . TYR A 1 182 ? -8.547 5.082 -12.258 1 58.44 182 TYR A N 1
ATOM 1450 C CA . TYR A 1 182 ? -9.555 5.43 -11.258 1 58.44 182 TYR A CA 1
ATOM 1451 C C . TYR A 1 182 ? -9.195 6.73 -10.555 1 58.44 182 TYR A C 1
ATOM 1453 O O . TYR A 1 182 ? -9.625 6.965 -9.422 1 58.44 182 TYR A O 1
ATOM 1461 N N . THR A 1 183 ? -8.43 7.445 -11.328 1 63.75 183 THR A N 1
ATOM 1462 C CA . THR A 1 183 ? -7.863 8.562 -10.57 1 63.75 183 THR A CA 1
ATOM 1463 C C . THR A 1 183 ? -8.656 9.844 -10.82 1 63.75 183 THR A C 1
ATOM 1465 O O . THR A 1 183 ? -8.336 10.891 -10.258 1 63.75 183 THR A O 1
ATOM 1468 N N . ASP A 1 184 ? -9.695 9.727 -11.594 1 78.56 184 ASP A N 1
ATOM 1469 C CA . ASP A 1 184 ? -10.422 10.984 -11.727 1 78.56 184 ASP A CA 1
ATOM 1470 C C . ASP A 1 184 ? -11.273 11.258 -10.484 1 78.56 184 ASP A C 1
ATOM 1472 O O . ASP A 1 184 ? -11.547 10.352 -9.703 1 78.56 184 ASP A O 1
ATOM 1476 N N . ALA A 1 185 ? -11.719 12.562 -10.359 1 82.38 185 ALA A N 1
ATOM 1477 C CA . ALA A 1 185 ? -12.359 13.031 -9.133 1 82.38 185 ALA A CA 1
ATOM 1478 C C . ALA A 1 185 ? -13.664 12.273 -8.875 1 82.38 185 ALA A C 1
ATOM 1480 O O . ALA A 1 185 ? -13.953 11.898 -7.734 1 82.38 185 ALA A O 1
ATOM 1481 N N . ALA A 1 186 ? -14.5 12.086 -9.844 1 87.69 186 ALA A N 1
ATOM 1482 C CA . ALA A 1 186 ? -15.773 11.398 -9.695 1 87.69 186 ALA A CA 1
ATOM 1483 C C . ALA A 1 186 ? -15.562 9.945 -9.266 1 87.69 186 ALA A C 1
ATOM 1485 O O . ALA A 1 186 ? -16.281 9.43 -8.406 1 87.69 186 ALA A O 1
ATOM 1486 N N . THR A 1 187 ? -14.602 9.32 -9.812 1 90.19 187 THR A N 1
ATOM 1487 C CA . THR A 1 187 ? -14.273 7.938 -9.469 1 90.19 187 THR A CA 1
ATOM 1488 C C . THR A 1 187 ? -13.773 7.848 -8.031 1 90.19 187 THR A C 1
ATOM 1490 O O . THR A 1 187 ? -14.141 6.93 -7.293 1 90.19 187 THR A O 1
ATOM 1493 N N . LEU A 1 188 ? -13 8.859 -7.715 1 91.12 188 LEU A N 1
ATOM 1494 C CA . LEU A 1 188 ? -12.469 8.875 -6.355 1 91.12 188 LEU A CA 1
ATOM 1495 C C . LEU A 1 188 ? -13.594 9.031 -5.336 1 91.12 188 LEU A C 1
ATOM 1497 O O . LEU A 1 188 ? -13.594 8.367 -4.297 1 91.12 188 LEU A O 1
ATOM 1501 N N . GLU A 1 189 ? -14.484 9.906 -5.633 1 93.06 189 GLU A N 1
ATOM 1502 C CA . GLU A 1 189 ? -15.625 10.094 -4.738 1 93.06 189 GLU A CA 1
ATOM 1503 C C . GLU A 1 189 ? -16.422 8.797 -4.586 1 93.06 189 GLU A C 1
ATOM 1505 O O . GLU A 1 189 ? -16.797 8.43 -3.475 1 93.06 189 GLU A O 1
ATOM 1510 N N . ARG A 1 190 ? -16.672 8.117 -5.668 1 92.69 190 ARG A N 1
ATOM 1511 C CA . ARG A 1 190 ? -17.391 6.848 -5.621 1 92.69 190 ARG A CA 1
ATOM 1512 C C . ARG A 1 190 ? -16.594 5.801 -4.844 1 92.69 190 ARG A C 1
ATOM 1514 O O . ARG A 1 190 ? -17.172 5.02 -4.086 1 92.69 190 ARG A O 1
ATOM 1521 N N . TYR A 1 191 ? -15.336 5.766 -5.035 1 93.25 191 TYR A N 1
ATOM 1522 C CA . TYR A 1 191 ? -14.438 4.875 -4.309 1 93.25 191 TYR A CA 1
ATOM 1523 C C . TYR A 1 191 ? -14.594 5.051 -2.803 1 93.25 191 TYR A C 1
ATOM 1525 O O . TYR A 1 191 ? -14.727 4.074 -2.066 1 93.25 191 TYR A O 1
ATOM 1533 N N . VAL A 1 192 ? -14.641 6.301 -2.432 1 94.88 192 VAL A N 1
ATOM 1534 C CA . VAL A 1 192 ? -14.727 6.609 -1.008 1 94.88 192 VAL A CA 1
ATOM 1535 C C . VAL A 1 192 ? -16.109 6.246 -0.477 1 94.88 192 VAL A C 1
ATOM 1537 O O . VAL A 1 192 ? -16.234 5.734 0.637 1 94.88 192 VAL A O 1
ATOM 1540 N N . ASP A 1 193 ? -17.109 6.48 -1.249 1 94.19 193 ASP A N 1
ATOM 1541 C CA . ASP A 1 193 ? -18.469 6.102 -0.852 1 94.19 193 ASP A CA 1
ATOM 1542 C C . ASP A 1 193 ? -18.562 4.602 -0.601 1 94.19 193 ASP A C 1
ATOM 1544 O O . ASP A 1 193 ? -19.156 4.168 0.389 1 94.19 193 ASP A O 1
ATOM 1548 N N . ILE A 1 194 ? -18.016 3.855 -1.479 1 92.44 194 ILE A N 1
ATOM 1549 C CA . ILE A 1 194 ? -18.047 2.402 -1.354 1 92.44 194 ILE A CA 1
ATOM 1550 C C . ILE A 1 194 ? -17.25 1.976 -0.122 1 92.44 194 ILE A C 1
ATOM 1552 O O . ILE A 1 194 ? -17.656 1.076 0.611 1 92.44 194 ILE A O 1
ATOM 1556 N N . LEU A 1 195 ? -16.109 2.6 0.073 1 94.31 195 LEU A N 1
ATOM 1557 C CA . LEU A 1 195 ? -15.234 2.281 1.192 1 94.31 195 LEU A CA 1
ATOM 1558 C C . LEU A 1 195 ? -15.953 2.467 2.521 1 94.31 195 LEU A C 1
ATOM 1560 O O . LEU A 1 195 ? -15.75 1.69 3.459 1 94.31 195 LEU A O 1
ATOM 1564 N N . LEU A 1 196 ? -16.766 3.479 2.555 1 94.38 196 LEU A N 1
ATOM 1565 C CA . LEU A 1 196 ? -17.391 3.846 3.82 1 94.38 196 LEU A CA 1
ATOM 1566 C C . LEU A 1 196 ? -18.781 3.248 3.932 1 94.38 196 LEU A C 1
ATOM 1568 O O . LEU A 1 196 ? -19.484 3.459 4.93 1 94.38 196 LEU A O 1
ATOM 1572 N N . ASP A 1 197 ? -19.156 2.623 2.729 1 83.31 197 ASP A N 1
ATOM 1573 C CA . ASP A 1 197 ? -20.484 2.006 2.73 1 83.31 197 ASP A CA 1
ATOM 1574 C C . ASP A 1 197 ? -20.547 0.862 3.74 1 83.31 197 ASP A C 1
ATOM 1576 O O . ASP A 1 197 ? -19.812 -0.122 3.623 1 83.31 197 ASP A O 1
ATOM 1580 N N . ASN A 1 198 ? -20.828 1.166 4.977 1 60.81 198 ASN A N 1
ATOM 1581 C CA . ASN A 1 198 ? -21.078 0.158 6.004 1 60.81 198 ASN A CA 1
ATOM 1582 C 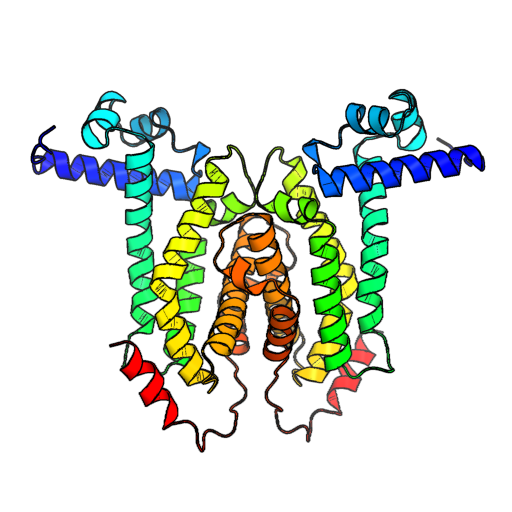C . ASN A 1 198 ? -22.516 -0.355 5.965 1 60.81 198 ASN A C 1
ATOM 1584 O O . ASN A 1 198 ? -23.453 0.417 6.133 1 60.81 198 ASN A O 1
ATOM 1588 N N . ALA A 1 199 ? -22.938 -1.02 5.012 1 48.47 199 ALA A N 1
ATOM 1589 C CA . ALA A 1 199 ? -24.312 -1.481 5.043 1 48.47 199 ALA A CA 1
ATOM 1590 C C . ALA A 1 199 ? -24.844 -1.534 6.473 1 48.47 199 ALA A C 1
ATOM 1592 O O . ALA A 1 199 ? -24.141 -1.98 7.387 1 48.47 199 ALA A O 1
ATOM 1593 N N . SER A 1 200 ? -25.734 -0.486 6.859 1 40.97 200 SER A N 1
ATOM 1594 C CA . SER A 1 200 ? -26.422 -0.162 8.102 1 40.97 200 SER A CA 1
ATOM 1595 C C . SER A 1 200 ? -26.641 -1.407 8.953 1 40.97 200 SER A C 1
ATOM 1597 O O . SER A 1 200 ? -27.359 -2.324 8.547 1 40.97 200 SER A O 1
ATOM 1599 N N . ARG A 1 201 ? -25.703 -1.921 9.664 1 42.38 201 ARG A N 1
ATOM 1600 C CA . ARG A 1 201 ? -26.234 -2.729 10.75 1 42.38 201 ARG A CA 1
ATOM 1601 C C . ARG A 1 201 ? -27.453 -2.053 11.383 1 42.38 201 ARG A C 1
ATOM 1603 O O . ARG A 1 201 ? -27.5 -0.825 11.477 1 42.38 201 ARG A O 1
ATOM 1610 N N . PRO A 1 202 ? -28.562 -2.648 11.57 1 34.53 202 PRO A N 1
ATOM 1611 C CA . PRO A 1 202 ? -29.656 -2.027 12.328 1 34.53 202 PRO A CA 1
ATOM 1612 C C . PRO A 1 202 ? -29.156 -1.253 13.547 1 34.53 202 PRO A C 1
ATOM 1614 O O . PRO A 1 202 ? -28.328 -1.756 14.305 1 34.53 202 PRO A O 1
ATOM 1617 N N . GLN A 1 203 ? -28.953 0.077 13.602 1 35.66 203 GLN A N 1
ATOM 1618 C CA . GLN A 1 203 ? -28.656 1.13 14.57 1 35.66 203 GLN A CA 1
ATOM 1619 C C . GLN A 1 203 ? -29.219 0.79 15.945 1 35.66 203 GLN A C 1
ATOM 1621 O O . GLN A 1 203 ? -29.109 1.582 16.891 1 35.66 203 GLN A O 1
ATOM 1626 N N . GLU A 1 204 ? -30.016 -0.089 16.266 1 35.75 204 GLU A N 1
ATOM 1627 C CA . GLU A 1 204 ? -30.703 0.088 17.531 1 35.75 204 GLU A CA 1
ATOM 1628 C C . GLU A 1 204 ? -29.703 0.254 18.688 1 35.75 204 GLU A C 1
ATOM 1630 O O . GLU A 1 204 ? -29.891 1.118 19.547 1 35.75 204 GLU A O 1
ATOM 1635 N N . LYS A 1 205 ? -29.047 -0.863 19.203 1 33.97 205 LYS A N 1
ATOM 1636 C CA . LYS A 1 205 ? -28.734 -0.98 20.625 1 33.97 205 LYS A CA 1
ATOM 1637 C C . LYS A 1 205 ? -27.453 -0.228 20.984 1 33.97 205 LYS A C 1
ATOM 1639 O O . LYS A 1 205 ? -27.047 -0.203 22.141 1 33.97 205 LYS A O 1
ATOM 1644 N N . ASN A 1 206 ? -26.469 0.156 20.094 1 36.84 206 ASN A N 1
ATOM 1645 C CA . ASN A 1 206 ? -25.062 0.315 20.484 1 36.84 206 ASN A CA 1
ATOM 1646 C C . ASN A 1 206 ? -24.766 1.743 20.938 1 36.84 206 ASN A C 1
ATOM 1648 O O . ASN A 1 206 ? -23.609 2.127 21.078 1 36.84 206 ASN A O 1
ATOM 1652 N N . ASN A 1 207 ? -25.625 2.57 21.094 1 37.69 207 ASN A N 1
ATOM 1653 C CA . ASN A 1 207 ? -25.344 3.916 21.594 1 37.69 207 ASN A CA 1
ATOM 1654 C C . ASN A 1 207 ? -24.688 3.885 22.969 1 37.69 207 ASN A C 1
ATOM 1656 O O . ASN A 1 207 ? -24.078 4.871 23.391 1 37.69 207 ASN A O 1
ATOM 1660 N N . GLU A 1 208 ? -24.922 2.975 23.797 1 38.25 208 GLU A N 1
ATOM 1661 C CA . GLU A 1 208 ? -24.469 3.066 25.172 1 38.25 208 GLU A CA 1
ATOM 1662 C C . GLU A 1 208 ? -22.969 2.861 25.281 1 38.25 208 GLU A C 1
ATOM 1664 O O . GLU A 1 208 ? -22.297 3.52 26.078 1 38.25 208 GLU A O 1
ATOM 1669 N N . TYR A 1 209 ? -22.406 1.999 24.594 1 36.94 209 TYR A N 1
ATOM 1670 C CA . TYR A 1 209 ? -21.031 1.57 24.797 1 36.94 209 TYR A CA 1
ATOM 1671 C C . TYR A 1 209 ? -20.047 2.598 24.234 1 36.94 209 TYR A C 1
ATOM 1673 O O . TYR A 1 209 ? -18.984 2.822 24.812 1 36.94 209 TYR A O 1
ATOM 1681 N N . LEU A 1 210 ? -20.328 3.344 23.297 1 39.59 210 LEU A N 1
ATOM 1682 C CA . LEU A 1 210 ? -19.469 4.406 22.812 1 39.59 210 LEU A CA 1
ATOM 1683 C C . LEU A 1 210 ? -19.109 5.371 23.938 1 39.59 210 LEU A C 1
ATOM 1685 O O . LEU A 1 210 ? -17.969 5.859 24 1 39.59 210 LEU A O 1
ATOM 1689 N N . LYS A 1 211 ? -19.906 5.523 24.938 1 41.78 211 LYS A N 1
ATOM 1690 C CA . LYS A 1 211 ? -19.641 6.402 26.078 1 41.78 211 LYS A CA 1
ATOM 1691 C C . LYS A 1 211 ? -18.5 5.871 26.938 1 41.78 211 LYS A C 1
ATOM 1693 O O . LYS A 1 211 ? -17.703 6.645 27.453 1 41.78 211 LYS A O 1
ATOM 1698 N N . GLU A 1 212 ? -18.359 4.613 27.031 1 43.16 212 GLU A N 1
ATOM 1699 C CA . GLU A 1 212 ? -17.375 4.074 27.969 1 43.16 212 GLU A CA 1
ATOM 1700 C C . GLU A 1 212 ? -15.961 4.156 27.375 1 43.16 212 GLU A C 1
ATOM 1702 O O . GLU A 1 212 ? -15 4.422 28.109 1 43.16 212 GLU A O 1
ATOM 1707 N N . ILE A 1 213 ? -15.773 3.818 26.219 1 42.34 213 ILE A N 1
ATOM 1708 C CA . ILE A 1 213 ? -14.438 3.883 25.625 1 42.34 213 ILE A CA 1
ATOM 1709 C C . ILE A 1 213 ? -13.93 5.32 25.672 1 42.34 213 ILE A C 1
ATOM 1711 O O . ILE A 1 213 ? -12.75 5.555 25.953 1 42.34 213 ILE A O 1
ATOM 1715 N N . LEU A 1 214 ? -14.695 6.281 25.5 1 38.5 214 LEU A N 1
ATOM 1716 C CA . LEU A 1 214 ? -14.312 7.688 25.562 1 38.5 214 LEU A CA 1
ATOM 1717 C C . LEU A 1 214 ? -13.93 8.07 27 1 38.5 214 LEU A C 1
ATOM 1719 O O . LEU A 1 214 ? -13.039 8.906 27.203 1 38.5 214 LEU A O 1
ATOM 1723 N N . HIS A 1 215 ? -14.547 7.578 28 1 39.84 215 HIS A N 1
ATOM 1724 C CA . HIS A 1 215 ? -14.258 7.973 29.375 1 39.84 215 HIS A CA 1
ATOM 1725 C C . HIS A 1 215 ? -13.031 7.246 29.906 1 39.84 215 HIS A C 1
ATOM 1727 O O . HIS A 1 215 ? -12.43 7.672 30.891 1 39.84 215 HIS A O 1
ATOM 1733 N N . GLY A 1 216 ? -12.742 6.125 29.562 1 37.22 216 GLY A N 1
ATOM 1734 C CA . GLY A 1 216 ? -11.609 5.465 30.188 1 37.22 216 GLY A CA 1
ATOM 1735 C C . GLY A 1 216 ? -10.273 6.016 29.75 1 37.22 216 GLY A C 1
ATOM 1736 O O . GLY A 1 216 ? -9.219 5.551 30.188 1 37.22 216 GLY A O 1
ATOM 1737 N N . ALA A 1 217 ? -10.227 6.613 28.641 1 35.53 217 ALA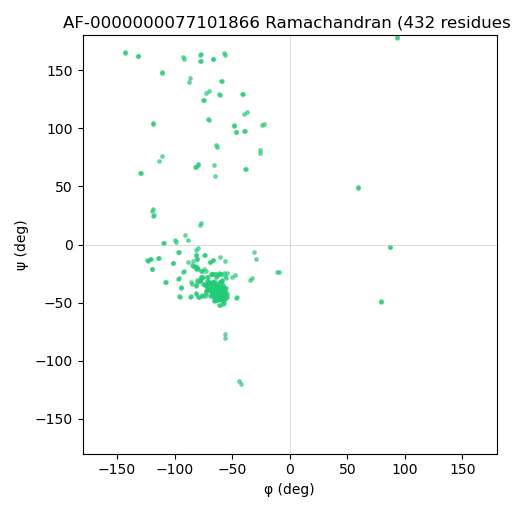 A N 1
ATOM 1738 C CA . ALA A 1 217 ? -8.938 7.234 28.328 1 35.53 217 ALA A CA 1
ATOM 1739 C C . ALA A 1 217 ? -8.75 8.531 29.109 1 35.53 217 ALA A C 1
ATOM 1741 O O . ALA A 1 217 ? -7.922 9.367 28.75 1 35.53 217 ALA A O 1
ATOM 1742 N N . LYS A 1 218 ? -9.438 8.867 30.188 1 27.7 218 LYS A N 1
ATOM 1743 C CA . LYS A 1 218 ? -8.914 9.891 31.078 1 27.7 218 LYS A CA 1
ATOM 1744 C C . LYS A 1 218 ? -7.836 9.32 32 1 27.7 218 LYS A C 1
ATOM 1746 O O . LYS A 1 218 ? -7.988 8.227 32.531 1 27.7 218 LYS A O 1
ATOM 1751 N N . MET B 1 1 ? 17.531 -19.344 -34.656 1 33.72 1 MET B N 1
ATOM 1752 C CA . MET B 1 1 ? 18.328 -20.281 -33.875 1 33.72 1 MET B CA 1
ATOM 1753 C C . MET B 1 1 ? 17.453 -21.391 -33.312 1 33.72 1 MET B C 1
ATOM 1755 O O . MET B 1 1 ? 16.406 -21.125 -32.719 1 33.72 1 MET B O 1
ATOM 1759 N N . THR B 1 2 ? 17.484 -22.484 -33.812 1 38.03 2 THR B N 1
ATOM 1760 C CA . THR B 1 2 ? 16.656 -23.641 -33.5 1 38.03 2 THR B CA 1
ATOM 1761 C C . THR B 1 2 ? 16.609 -23.891 -32 1 38.03 2 THR B C 1
ATOM 1763 O O . THR B 1 2 ? 17.641 -23.938 -31.328 1 38.03 2 THR B O 1
ATOM 1766 N N . GLN B 1 3 ? 15.617 -23.547 -31.328 1 46.69 3 GLN B N 1
ATOM 1767 C CA . GLN B 1 3 ? 15.461 -23.922 -29.922 1 46.69 3 GLN B CA 1
ATOM 1768 C C . GLN B 1 3 ? 15.938 -25.344 -29.672 1 46.69 3 GLN B C 1
ATOM 1770 O O . GLN B 1 3 ? 15.312 -26.297 -30.141 1 46.69 3 GLN B O 1
ATOM 1775 N N . LYS B 1 4 ? 17.141 -25.688 -29.812 1 52.25 4 LYS B N 1
ATOM 1776 C CA . LYS B 1 4 ? 17.703 -27.031 -29.609 1 52.25 4 LYS B CA 1
ATOM 1777 C C . LYS B 1 4 ? 17.047 -27.734 -28.438 1 52.25 4 LYS B C 1
ATOM 1779 O O . LYS B 1 4 ? 16.922 -27.172 -27.344 1 52.25 4 LYS B O 1
ATOM 1784 N N . LYS B 1 5 ? 16.344 -28.766 -28.656 1 64.44 5 LYS B N 1
ATOM 1785 C CA . LYS B 1 5 ? 15.703 -29.719 -27.766 1 64.44 5 LYS B CA 1
ATOM 1786 C C . LYS B 1 5 ? 16.656 -30.172 -26.656 1 64.44 5 LYS B C 1
ATOM 1788 O O . LYS B 1 5 ? 17.703 -30.75 -26.938 1 64.44 5 LYS B O 1
ATOM 1793 N N . LEU B 1 6 ? 16.609 -29.578 -25.469 1 71.31 6 LEU B N 1
ATOM 1794 C CA . LEU B 1 6 ? 17.484 -29.891 -24.344 1 71.31 6 LEU B CA 1
ATOM 1795 C C . LEU B 1 6 ? 17.328 -31.344 -23.906 1 71.31 6 LEU B C 1
ATOM 1797 O O . LEU B 1 6 ? 16.219 -31.891 -23.984 1 71.31 6 LEU B O 1
ATOM 1801 N N . THR B 1 7 ? 18.422 -32.125 -23.766 1 79.19 7 THR B N 1
ATOM 1802 C CA . THR B 1 7 ? 18.406 -33.438 -23.172 1 79.19 7 THR B CA 1
ATOM 1803 C C . THR B 1 7 ? 17.828 -33.406 -21.766 1 79.19 7 THR B C 1
ATOM 1805 O O . THR B 1 7 ? 17.531 -32.312 -21.234 1 79.19 7 THR B O 1
ATOM 1808 N N . GLY B 1 8 ? 17.422 -34.594 -21.203 1 80.31 8 GLY B N 1
ATOM 1809 C CA . GLY B 1 8 ? 16.938 -34.688 -19.844 1 80.31 8 GLY B CA 1
ATOM 1810 C C . GLY B 1 8 ? 17.797 -33.938 -18.844 1 80.31 8 GLY B C 1
ATOM 1811 O O . GLY B 1 8 ? 17.297 -33.219 -18 1 80.31 8 GLY B O 1
ATOM 1812 N N . LYS B 1 9 ? 19.141 -34.125 -19 1 86.19 9 LYS B N 1
ATOM 1813 C CA . LYS B 1 9 ? 20.094 -33.469 -18.109 1 86.19 9 LYS B CA 1
ATOM 1814 C C . LYS B 1 9 ? 20.047 -31.953 -18.297 1 86.19 9 LYS B C 1
ATOM 1816 O O . LYS B 1 9 ? 20.156 -31.203 -17.328 1 86.19 9 LYS B O 1
ATOM 1821 N N . GLY B 1 10 ? 19.906 -31.547 -19.469 1 88.19 10 GLY B N 1
ATOM 1822 C CA . GLY B 1 10 ? 19.828 -30.125 -19.797 1 88.19 10 GLY B CA 1
ATOM 1823 C C . GLY B 1 10 ? 18.594 -29.453 -19.219 1 88.19 10 GLY B C 1
ATOM 1824 O O . GLY B 1 10 ? 18.672 -28.344 -18.703 1 88.19 10 GLY B O 1
ATOM 1825 N N . GLU B 1 11 ? 17.516 -30.188 -19.328 1 89.88 11 GLU B N 1
ATOM 1826 C CA . GLU B 1 11 ? 16.266 -29.672 -18.766 1 89.88 11 GLU B CA 1
ATOM 1827 C C . GLU B 1 11 ? 16.359 -29.531 -17.25 1 89.88 11 GLU B C 1
ATOM 1829 O O . GLU B 1 11 ? 15.875 -28.562 -16.672 1 89.88 11 GLU B O 1
ATOM 1834 N N . GLN B 1 12 ? 16.953 -30.469 -16.688 1 91.31 12 GLN B N 1
ATOM 1835 C CA . GLN B 1 12 ? 17.141 -30.438 -15.234 1 91.31 12 GLN B CA 1
ATOM 1836 C C . GLN B 1 12 ? 18.016 -29.25 -14.82 1 91.31 12 GLN B C 1
ATOM 1838 O O . GLN B 1 12 ? 17.75 -28.594 -13.805 1 91.31 12 GLN B O 1
ATOM 1843 N N . MET B 1 13 ? 19.016 -29 -15.617 1 91.75 13 MET B N 1
ATOM 1844 C CA . MET B 1 13 ? 19.891 -27.859 -15.336 1 91.75 13 MET B CA 1
ATOM 1845 C C . MET B 1 13 ? 19.141 -26.547 -15.469 1 91.75 13 MET B C 1
ATOM 1847 O O . MET B 1 13 ? 19.297 -25.656 -14.633 1 91.75 13 MET B O 1
ATOM 1851 N N . LYS B 1 14 ? 18.391 -26.438 -16.469 1 91.88 14 LYS B N 1
ATOM 1852 C CA . LYS B 1 14 ? 17.578 -25.234 -16.672 1 91.88 14 LYS B CA 1
ATOM 1853 C C . LYS B 1 14 ? 16.641 -25 -15.492 1 91.88 14 LYS B C 1
ATOM 1855 O O . LYS B 1 14 ? 16.547 -23.875 -14.984 1 91.88 14 LYS B O 1
ATOM 1860 N N . GLU B 1 15 ? 15.992 -26.078 -15.07 1 92.38 15 GLU B N 1
ATOM 1861 C CA . GLU B 1 15 ? 15.078 -26 -13.938 1 92.38 15 GLU B CA 1
ATOM 1862 C C . GLU B 1 15 ? 15.812 -25.594 -12.664 1 92.38 15 GLU B C 1
ATOM 1864 O O . GLU B 1 15 ? 15.289 -24.797 -11.867 1 92.38 15 GLU B O 1
ATOM 1869 N N . LYS B 1 16 ? 16.938 -26.109 -12.578 1 93.25 16 LYS B N 1
ATOM 1870 C CA . LYS B 1 16 ? 17.766 -25.781 -11.414 1 93.25 16 LYS B CA 1
ATOM 1871 C C . LYS B 1 16 ? 18.125 -24.312 -11.383 1 93.25 16 LYS B C 1
ATOM 1873 O O . LYS B 1 16 ? 18.016 -23.656 -10.344 1 93.25 16 LYS B O 1
ATOM 1878 N N . MET B 1 17 ? 18.484 -23.766 -12.461 1 94.25 17 MET B N 1
ATOM 1879 C CA . MET B 1 17 ? 18.875 -22.359 -12.531 1 94.25 17 MET B CA 1
ATOM 1880 C C . MET B 1 17 ? 17.672 -21.453 -12.258 1 94.25 17 MET B C 1
ATOM 1882 O O . MET B 1 17 ? 17.797 -20.422 -11.609 1 94.25 17 MET B O 1
ATOM 1886 N N . VAL B 1 18 ? 16.547 -21.891 -12.758 1 92.69 18 VAL B N 1
ATOM 1887 C CA . VAL B 1 18 ? 15.312 -21.141 -12.555 1 92.69 18 VAL B CA 1
ATOM 1888 C C . VAL B 1 18 ? 14.969 -21.109 -11.062 1 92.69 18 VAL B C 1
ATOM 1890 O O . VAL B 1 18 ? 14.688 -20.047 -10.508 1 92.69 18 VAL B O 1
ATOM 1893 N N . ALA B 1 19 ? 15.07 -22.281 -10.492 1 91.75 19 ALA B N 1
ATOM 1894 C CA . ALA B 1 19 ? 14.734 -22.391 -9.078 1 91.75 19 ALA B CA 1
ATOM 1895 C C . ALA B 1 19 ? 15.703 -21.578 -8.219 1 91.75 19 ALA B C 1
ATOM 1897 O O . ALA B 1 19 ? 15.281 -20.906 -7.27 1 91.75 19 ALA B O 1
ATOM 1898 N N . ILE B 1 20 ? 16.938 -21.609 -8.602 1 93.69 20 ILE B N 1
ATOM 1899 C CA . ILE B 1 20 ? 17.953 -20.875 -7.859 1 93.69 20 ILE B CA 1
ATOM 1900 C C . ILE B 1 20 ? 17.734 -19.375 -8.047 1 93.69 20 ILE B C 1
ATOM 1902 O O . ILE B 1 20 ? 17.828 -18.609 -7.09 1 93.69 20 ILE B O 1
ATOM 1906 N N . THR B 1 21 ? 17.484 -18.969 -9.234 1 90.38 21 THR B N 1
ATOM 1907 C CA . THR B 1 21 ? 17.219 -17.562 -9.516 1 90.38 21 THR B CA 1
ATOM 1908 C C . THR B 1 21 ? 16 -17.062 -8.75 1 90.38 21 THR B C 1
ATOM 1910 O O . THR B 1 21 ? 16.031 -15.984 -8.156 1 90.38 21 THR B O 1
ATOM 1913 N N . ALA B 1 22 ? 14.984 -17.875 -8.758 1 85.25 22 ALA B N 1
ATOM 1914 C CA . ALA B 1 22 ? 13.773 -17.547 -8.008 1 85.25 22 ALA B CA 1
ATOM 1915 C C . ALA B 1 22 ? 14.086 -17.328 -6.531 1 85.25 22 ALA B C 1
ATOM 1917 O O . ALA B 1 22 ? 13.578 -16.391 -5.91 1 85.25 22 ALA B O 1
ATOM 1918 N N . ARG B 1 23 ? 14.938 -18.203 -6.066 1 85.69 23 ARG B N 1
ATOM 1919 C CA . ARG B 1 23 ? 15.336 -18.094 -4.668 1 85.69 23 ARG B CA 1
ATOM 1920 C C . ARG B 1 23 ? 16.109 -16.797 -4.414 1 85.69 23 ARG B C 1
ATOM 1922 O O . ARG B 1 23 ? 15.852 -16.094 -3.428 1 85.69 23 ARG B O 1
ATOM 1929 N N . ILE B 1 24 ? 17 -16.453 -5.309 1 85.62 24 ILE B N 1
ATOM 1930 C CA . ILE B 1 24 ? 17.797 -15.227 -5.176 1 85.62 24 ILE B CA 1
ATOM 1931 C C . ILE B 1 24 ? 16.859 -14.008 -5.211 1 85.62 24 ILE B C 1
ATOM 1933 O O . ILE B 1 24 ? 16.984 -13.109 -4.383 1 85.62 24 ILE B O 1
ATOM 1937 N N . LEU B 1 25 ? 15.945 -14.039 -6.094 1 79.44 25 LEU B N 1
ATOM 1938 C CA . LEU B 1 25 ? 14.984 -12.953 -6.234 1 79.44 25 LEU B CA 1
ATOM 1939 C C . LEU B 1 25 ? 14.156 -12.797 -4.969 1 79.44 25 LEU B C 1
ATOM 1941 O O . LEU B 1 25 ? 13.906 -11.68 -4.52 1 79.44 25 LEU B O 1
ATOM 1945 N N . ARG B 1 26 ? 13.828 -13.945 -4.453 1 74.5 26 ARG B N 1
ATOM 1946 C CA . ARG B 1 26 ? 12.961 -13.961 -3.277 1 74.5 26 ARG B CA 1
ATOM 1947 C C . ARG B 1 26 ? 13.703 -13.445 -2.045 1 74.5 26 ARG B C 1
ATOM 1949 O O . ARG B 1 26 ? 13.133 -12.719 -1.229 1 74.5 26 ARG B O 1
ATOM 1956 N N . GLU B 1 27 ? 14.938 -13.844 -1.984 1 73.5 27 GLU B N 1
ATOM 1957 C CA . GLU B 1 27 ? 15.688 -13.617 -0.748 1 73.5 27 GLU B CA 1
ATOM 1958 C C . GLU B 1 27 ? 16.484 -12.32 -0.809 1 73.5 27 GLU B C 1
ATOM 1960 O O . GLU B 1 27 ? 16.641 -11.633 0.202 1 73.5 27 GLU B O 1
ATOM 1965 N N . LYS B 1 28 ? 17.016 -12.086 -2.039 1 74.06 28 LYS B N 1
ATOM 1966 C CA . LYS B 1 28 ? 18 -11.016 -2.111 1 74.06 28 LYS B CA 1
ATOM 1967 C C . LYS B 1 28 ? 17.562 -9.922 -3.082 1 74.06 28 LYS B C 1
ATOM 1969 O O . LYS B 1 28 ? 18.156 -8.844 -3.133 1 74.06 28 LYS B O 1
ATOM 1974 N N . GLY B 1 29 ? 16.594 -10.25 -3.812 1 72 29 GLY B N 1
ATOM 1975 C CA . GLY B 1 29 ? 16.047 -9.227 -4.691 1 72 29 GLY B CA 1
ATOM 1976 C C . GLY B 1 29 ? 16.656 -9.242 -6.078 1 72 29 GLY B C 1
ATOM 1977 O O . GLY B 1 29 ? 17.578 -10.031 -6.348 1 72 29 GLY B O 1
ATOM 1978 N N . PHE B 1 30 ? 16.219 -8.414 -6.914 1 72.19 30 PHE B N 1
ATOM 1979 C CA . PHE B 1 30 ? 16.562 -8.406 -8.336 1 72.19 30 PHE B CA 1
ATOM 1980 C C . PHE B 1 30 ? 18 -7.953 -8.547 1 72.19 30 PHE B C 1
ATOM 1982 O O . PHE B 1 30 ? 18.688 -8.477 -9.414 1 72.19 30 PHE B O 1
ATOM 1989 N N . LYS B 1 31 ? 18.422 -7.039 -7.715 1 71.69 31 LYS B N 1
ATOM 1990 C CA . LYS B 1 31 ? 19.766 -6.496 -7.879 1 71.69 31 LYS B CA 1
ATOM 1991 C C . LYS B 1 31 ? 20.828 -7.566 -7.625 1 71.69 31 LYS B C 1
ATOM 1993 O O . LYS B 1 31 ? 21.875 -7.566 -8.258 1 71.69 31 LYS B O 1
ATOM 1998 N N . ALA B 1 32 ? 20.391 -8.305 -6.828 1 80.25 32 ALA B N 1
ATOM 1999 C CA . ALA B 1 32 ? 21.344 -9.344 -6.453 1 80.25 32 ALA B CA 1
ATOM 2000 C C . ALA B 1 32 ? 21.359 -10.469 -7.484 1 80.25 32 ALA B C 1
ATOM 2002 O O . ALA B 1 32 ? 22.297 -11.266 -7.527 1 80.25 32 ALA B O 1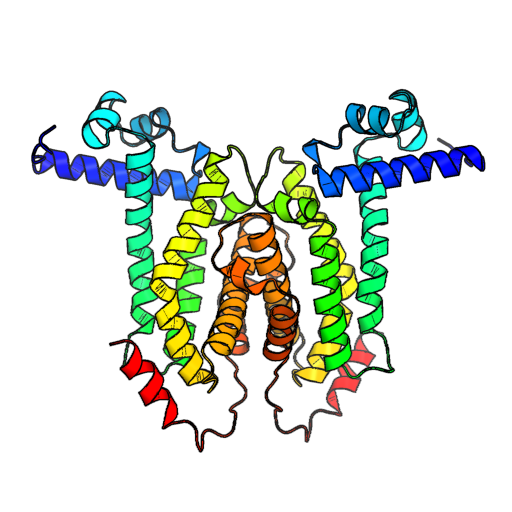
ATOM 2003 N N . ALA B 1 33 ? 20.234 -10.469 -8.203 1 85.19 33 ALA B N 1
ATOM 2004 C CA . ALA B 1 33 ? 20.109 -11.547 -9.18 1 85.19 33 ALA B CA 1
ATOM 2005 C C . ALA B 1 33 ? 20.906 -11.234 -10.445 1 85.19 33 ALA B C 1
ATOM 2007 O O . ALA B 1 33 ? 20.344 -11.094 -11.523 1 85.19 33 ALA B O 1
ATOM 2008 N N . THR B 1 34 ? 22.25 -11.227 -10.297 1 87.19 34 THR B N 1
ATOM 2009 C CA . THR B 1 34 ? 23.125 -11.039 -11.445 1 87.19 34 THR B CA 1
ATOM 2010 C C . THR B 1 34 ? 23.531 -12.383 -12.047 1 87.19 34 THR B C 1
ATOM 2012 O O . THR B 1 34 ? 23.422 -13.422 -11.391 1 87.19 34 THR B O 1
ATOM 2015 N N . VAL B 1 35 ? 23.969 -12.25 -13.273 1 91.12 35 VAL B N 1
ATOM 2016 C CA . VAL B 1 35 ? 24.422 -13.461 -13.938 1 91.12 35 VAL B CA 1
ATOM 2017 C C . VAL B 1 35 ? 25.562 -14.102 -13.141 1 91.12 35 VAL B C 1
ATOM 2019 O O . VAL B 1 35 ? 25.594 -15.32 -12.969 1 91.12 35 VAL B O 1
ATOM 2022 N N . ARG B 1 36 ? 26.406 -13.297 -12.617 1 94.25 36 ARG B N 1
ATOM 2023 C CA . ARG B 1 36 ? 27.531 -13.789 -11.836 1 94.25 36 ARG B CA 1
ATOM 2024 C C . ARG B 1 36 ? 27.062 -14.492 -10.57 1 94.25 36 ARG B C 1
ATOM 2026 O O . ARG B 1 36 ? 27.516 -15.609 -10.273 1 94.25 36 ARG B O 1
ATOM 2033 N N . THR B 1 37 ? 26.188 -13.945 -9.867 1 94.19 37 THR B N 1
ATOM 2034 C CA . THR B 1 37 ? 25.672 -14.516 -8.625 1 94.19 37 THR B CA 1
ATOM 2035 C C . THR B 1 37 ? 24.906 -15.797 -8.898 1 94.19 37 THR B C 1
ATOM 2037 O O . THR B 1 37 ? 25.062 -16.797 -8.18 1 94.19 37 THR B O 1
ATOM 2040 N N . ILE B 1 38 ? 24.078 -15.758 -9.898 1 94.44 38 ILE B N 1
ATOM 2041 C CA . ILE B 1 38 ? 23.266 -16.922 -10.258 1 94.44 38 ILE B CA 1
ATOM 2042 C C . ILE B 1 38 ? 24.172 -18.078 -10.656 1 94.44 38 ILE B C 1
ATOM 2044 O O . ILE B 1 38 ? 23.969 -19.219 -10.195 1 94.44 38 ILE B O 1
ATOM 2048 N N . ALA B 1 39 ? 25.156 -17.781 -11.477 1 95.56 39 ALA B N 1
ATOM 2049 C CA . ALA B 1 39 ? 26.109 -18.812 -11.898 1 95.56 39 ALA B CA 1
ATOM 2050 C C . ALA B 1 39 ? 26.828 -19.422 -10.703 1 95.56 39 ALA B C 1
ATOM 2052 O O . ALA B 1 39 ? 26.938 -20.641 -10.602 1 95.56 39 ALA B O 1
ATOM 2053 N N . LYS B 1 40 ? 27.219 -18.625 -9.852 1 96 40 LYS B N 1
ATOM 2054 C CA . LYS B 1 40 ? 27.938 -19.062 -8.656 1 96 40 LYS B CA 1
ATOM 2055 C C . LYS B 1 40 ? 27.062 -19.969 -7.789 1 96 40 LYS B C 1
ATOM 2057 O O . LYS B 1 40 ? 27.469 -21.062 -7.402 1 96 40 LYS B O 1
ATOM 2062 N N . GLU B 1 41 ? 25.891 -19.578 -7.562 1 94.88 41 GLU B N 1
ATOM 2063 C CA . GLU B 1 41 ? 24.984 -20.312 -6.684 1 94.88 41 GLU B CA 1
ATOM 2064 C C . GLU B 1 41 ? 24.516 -21.609 -7.336 1 94.88 41 GLU B C 1
ATOM 2066 O O . GLU B 1 41 ? 24.266 -22.609 -6.645 1 94.88 41 GLU B O 1
ATOM 2071 N N . ALA B 1 42 ? 24.359 -21.531 -8.625 1 94.12 42 ALA B N 1
ATOM 2072 C CA . ALA B 1 42 ? 23.922 -22.703 -9.367 1 94.12 42 ALA B CA 1
ATOM 2073 C C . ALA B 1 42 ? 25.094 -23.641 -9.656 1 94.12 42 ALA B C 1
ATOM 2075 O O . ALA B 1 42 ? 24.906 -24.75 -10.148 1 94.12 42 ALA B O 1
ATOM 2076 N N . ASN B 1 43 ? 26.266 -23.172 -9.375 1 95.31 43 ASN B N 1
ATOM 2077 C CA . ASN B 1 43 ? 27.484 -23.922 -9.625 1 95.31 43 ASN B CA 1
ATOM 2078 C C . ASN B 1 43 ? 27.641 -24.266 -11.102 1 95.31 43 ASN B C 1
ATOM 2080 O O . ASN B 1 43 ? 27.844 -25.422 -11.461 1 95.31 43 ASN B O 1
ATOM 2084 N N . VAL B 1 44 ? 27.484 -23.312 -11.867 1 94.56 44 VAL B N 1
ATOM 2085 C CA . VAL B 1 44 ? 27.703 -23.406 -13.305 1 94.56 44 VAL B CA 1
ATOM 2086 C C . VAL B 1 44 ? 28.562 -22.25 -13.773 1 94.56 44 VAL B C 1
ATOM 2088 O O . VAL B 1 44 ? 28.781 -21.281 -13.023 1 94.56 44 VAL B O 1
ATOM 2091 N N . ASN B 1 45 ? 29.141 -22.375 -14.922 1 92.38 45 ASN B N 1
ATOM 2092 C CA . ASN B 1 45 ? 29.875 -21.25 -15.477 1 92.38 45 ASN B CA 1
ATOM 2093 C C . ASN B 1 45 ? 28.938 -20.203 -16.078 1 92.38 45 ASN B C 1
ATOM 2095 O O . ASN B 1 45 ? 27.781 -20.516 -16.391 1 92.38 45 ASN B O 1
ATOM 2099 N N . ILE B 1 46 ? 29.375 -19.016 -16.203 1 93.5 46 ILE B N 1
ATOM 2100 C CA . ILE B 1 46 ? 28.594 -17.891 -16.688 1 93.5 46 ILE B CA 1
ATOM 2101 C C . ILE B 1 46 ? 28.094 -18.172 -18.094 1 93.5 46 ILE B C 1
ATOM 2103 O O . ILE B 1 46 ? 26.984 -17.781 -18.453 1 93.5 46 ILE B O 1
ATOM 2107 N N . ALA B 1 47 ? 28.859 -18.922 -18.859 1 92.94 47 ALA B N 1
ATOM 2108 C CA . ALA B 1 47 ? 28.516 -19.25 -20.234 1 92.94 47 ALA B CA 1
ATOM 2109 C C . ALA B 1 47 ? 27.266 -20.141 -20.281 1 92.94 47 ALA B C 1
ATOM 2111 O O . ALA B 1 47 ? 26.484 -20.047 -21.234 1 92.94 47 ALA B O 1
ATOM 2112 N N . ALA B 1 48 ? 27.125 -20.938 -19.312 1 93.12 48 ALA B N 1
ATOM 2113 C CA . ALA B 1 48 ? 25.969 -21.828 -19.25 1 93.12 48 ALA B CA 1
ATOM 2114 C C . ALA B 1 48 ? 24.672 -21.031 -19.141 1 93.12 48 ALA B C 1
ATOM 2116 O O . ALA B 1 48 ? 23.672 -21.375 -19.766 1 93.12 48 ALA B O 1
ATOM 2117 N N . VAL B 1 49 ? 24.672 -19.953 -18.344 1 93.12 49 VAL B N 1
ATOM 2118 C CA . VAL B 1 49 ? 23.484 -19.109 -18.203 1 93.12 49 VAL B CA 1
ATOM 2119 C C . VAL B 1 49 ? 23.094 -18.531 -19.547 1 93.12 49 VAL B C 1
ATOM 2121 O O . VAL B 1 49 ? 21.906 -18.547 -19.922 1 93.12 49 VAL B O 1
ATOM 2124 N N . ARG B 1 50 ? 24.094 -18.109 -20.266 1 90.5 50 ARG B N 1
ATOM 2125 C CA . ARG B 1 50 ? 23.844 -17.562 -21.594 1 90.5 50 ARG B CA 1
ATOM 2126 C C . ARG B 1 50 ? 23.344 -18.625 -22.547 1 90.5 50 ARG B C 1
ATOM 2128 O O . ARG B 1 50 ? 22.469 -18.375 -23.391 1 90.5 50 ARG B O 1
ATOM 2135 N N . TYR B 1 51 ? 23.922 -19.734 -22.375 1 91.94 51 TYR B N 1
ATOM 2136 C CA . TYR B 1 51 ? 23.578 -20.859 -23.234 1 91.94 51 TYR B CA 1
ATOM 2137 C C . TYR B 1 51 ? 22.109 -21.25 -23.062 1 91.94 51 TYR B C 1
ATOM 2139 O O . TYR B 1 51 ? 21.375 -21.406 -24.031 1 91.94 51 TYR B O 1
ATOM 2147 N N . TYR B 1 52 ? 21.672 -21.312 -21.906 1 92.5 52 TYR B N 1
ATOM 2148 C CA . TYR B 1 52 ? 20.344 -21.828 -21.609 1 92.5 52 TYR B CA 1
ATOM 2149 C C . TYR B 1 52 ? 19.281 -20.734 -21.734 1 92.5 52 TYR B C 1
ATOM 2151 O O . TYR B 1 52 ? 18.141 -21.016 -22.109 1 92.5 52 TYR B O 1
ATOM 2159 N N . PHE B 1 53 ? 19.625 -19.484 -21.422 1 92.19 53 PHE B N 1
ATOM 2160 C CA . PHE B 1 53 ? 18.578 -18.469 -21.328 1 92.19 53 PHE B CA 1
ATOM 2161 C C . PHE B 1 53 ? 18.875 -17.281 -22.25 1 92.19 53 PHE B C 1
ATOM 2163 O O . PHE B 1 53 ? 17.984 -16.484 -22.547 1 92.19 53 PHE B O 1
ATOM 2170 N N . GLY B 1 54 ? 20.047 -17.25 -22.703 1 86.62 54 GLY B N 1
ATOM 2171 C CA . GLY B 1 54 ? 20.422 -16.172 -23.609 1 86.62 54 GLY B CA 1
ATOM 2172 C C . GLY B 1 54 ? 20.719 -14.867 -22.891 1 86.62 54 GLY B C 1
ATOM 2173 O O . GLY B 1 54 ? 21.734 -14.219 -23.172 1 86.62 54 GLY B O 1
ATOM 2174 N N . SER B 1 55 ? 19.797 -14.461 -21.969 1 80.81 55 SER B N 1
ATOM 2175 C CA . SER B 1 55 ? 20.016 -13.211 -21.25 1 80.81 55 SER B CA 1
ATOM 2176 C C . SER B 1 55 ? 19.531 -13.328 -19.797 1 80.81 55 SER B C 1
ATOM 2178 O O . SER B 1 55 ? 18.781 -14.242 -19.469 1 80.81 55 SER B O 1
ATOM 2180 N N . LYS B 1 56 ? 19.953 -12.344 -18.953 1 82.81 56 LYS B N 1
ATOM 2181 C CA . LYS B 1 56 ? 19.516 -12.258 -17.562 1 82.81 56 LYS B CA 1
ATOM 2182 C C . LYS B 1 56 ? 18 -12.047 -17.469 1 82.81 56 LYS B C 1
ATOM 2184 O O . LYS B 1 56 ? 17.344 -12.648 -16.625 1 82.81 56 LYS B O 1
ATOM 2189 N N . GLU B 1 57 ? 17.578 -11.25 -18.453 1 74.81 57 GLU B N 1
ATOM 2190 C CA . GLU B 1 57 ? 16.172 -10.898 -18.453 1 74.81 57 GLU B CA 1
ATOM 2191 C C . GLU B 1 57 ? 15.297 -12.125 -18.703 1 74.81 57 GLU B C 1
ATOM 2193 O O . GLU B 1 57 ? 14.273 -12.312 -18.047 1 74.81 57 GLU B O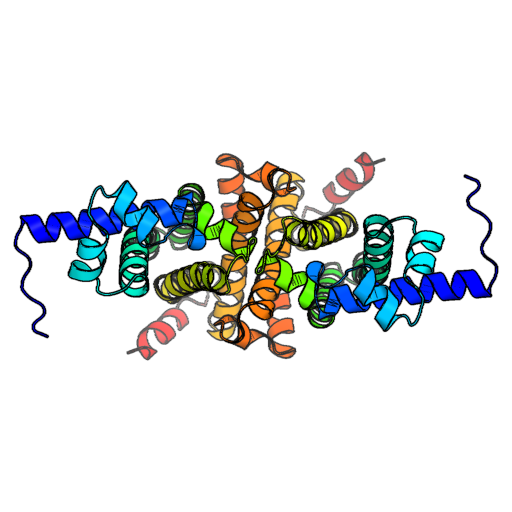 1
ATOM 2198 N N . GLU B 1 58 ? 15.766 -12.938 -19.562 1 79.62 58 GLU B N 1
ATOM 2199 C CA . GLU B 1 58 ? 15.016 -14.156 -19.859 1 79.62 58 GLU B CA 1
ATOM 2200 C C . GLU B 1 58 ? 15.031 -15.117 -18.672 1 79.62 58 GLU B C 1
ATOM 2202 O O . GLU B 1 58 ? 14.023 -15.758 -18.375 1 79.62 58 GLU B O 1
ATOM 2207 N N . LEU B 1 59 ? 16.156 -15.18 -18.016 1 87.25 59 LEU B N 1
ATOM 2208 C CA . LEU B 1 59 ? 16.266 -16.031 -16.844 1 87.25 59 LEU B CA 1
ATOM 2209 C C . LEU B 1 59 ? 15.398 -15.508 -15.703 1 87.25 59 LEU B C 1
ATOM 2211 O O . LEU B 1 59 ? 14.68 -16.281 -15.062 1 87.25 59 LEU B O 1
ATOM 2215 N N . ILE B 1 60 ? 15.352 -14.266 -15.477 1 79.5 60 ILE B N 1
ATOM 2216 C CA . ILE B 1 60 ? 14.539 -13.633 -14.445 1 79.5 60 ILE B CA 1
ATOM 2217 C C . ILE B 1 60 ? 13.062 -13.836 -14.758 1 79.5 60 ILE B C 1
ATOM 2219 O O . ILE B 1 60 ? 12.266 -14.133 -13.859 1 79.5 60 ILE B O 1
ATOM 2223 N N . GLY B 1 61 ? 12.742 -13.68 -15.938 1 75 61 GLY B N 1
ATOM 2224 C CA . GLY B 1 61 ? 11.375 -13.961 -16.344 1 75 61 GLY B CA 1
ATOM 2225 C C . GLY B 1 61 ? 10.93 -15.375 -16.016 1 75 61 GLY B C 1
ATOM 2226 O O . GLY B 1 61 ? 9.836 -15.578 -15.484 1 75 61 GLY B O 1
ATOM 2227 N N . ALA B 1 62 ? 11.797 -16.266 -16.359 1 81.44 62 ALA B N 1
ATOM 2228 C CA . ALA B 1 62 ? 11.5 -17.672 -16.062 1 81.44 62 ALA B CA 1
ATOM 2229 C C . ALA B 1 62 ? 11.359 -17.891 -14.562 1 81.44 62 ALA B C 1
ATOM 2231 O O . ALA B 1 62 ? 10.492 -18.656 -14.125 1 81.44 62 ALA B O 1
ATOM 2232 N N . ALA B 1 63 ? 12.219 -17.266 -13.859 1 85.56 63 ALA B N 1
ATOM 2233 C CA . ALA B 1 63 ? 12.156 -17.375 -12.406 1 85.56 63 ALA B CA 1
ATOM 2234 C C . ALA B 1 63 ? 10.859 -16.781 -11.859 1 85.56 63 ALA B C 1
ATOM 2236 O O . ALA B 1 63 ? 10.25 -17.344 -10.945 1 85.56 63 ALA B O 1
ATOM 2237 N N . LEU B 1 64 ? 10.445 -15.727 -12.422 1 75.94 64 LEU B N 1
ATOM 2238 C CA . LEU B 1 64 ? 9.188 -15.109 -12.023 1 75.94 64 LEU B CA 1
ATOM 2239 C C . LEU B 1 64 ? 8.008 -16.031 -12.32 1 75.94 64 LEU B C 1
ATOM 2241 O O . LEU B 1 64 ? 7.09 -16.156 -11.508 1 75.94 64 LEU B O 1
ATOM 2245 N N . GLU B 1 65 ? 8.078 -16.641 -13.438 1 74.19 65 GLU B N 1
ATOM 2246 C CA . GLU B 1 65 ? 7.035 -17.594 -13.805 1 74.19 65 GLU B CA 1
ATOM 2247 C C . GLU B 1 65 ? 6.988 -18.766 -12.828 1 74.19 65 GLU B C 1
ATOM 2249 O O . GLU B 1 65 ? 5.906 -19.219 -12.461 1 74.19 65 GLU B O 1
ATOM 2254 N N . TYR B 1 66 ? 8.164 -19.156 -12.555 1 78.81 66 TYR B N 1
ATOM 2255 C CA . TYR B 1 66 ? 8.266 -20.219 -11.562 1 78.81 66 TYR B CA 1
ATOM 2256 C C . TYR B 1 66 ? 7.625 -19.797 -10.242 1 78.81 66 TYR B C 1
ATOM 2258 O O . TYR B 1 66 ? 6.887 -20.578 -9.633 1 78.81 66 TYR B O 1
ATOM 2266 N N . MET B 1 67 ? 7.781 -18.656 -9.875 1 75.94 67 MET B N 1
ATOM 2267 C CA . MET B 1 67 ? 7.211 -18.125 -8.641 1 75.94 67 MET B CA 1
ATOM 2268 C C . MET B 1 67 ? 5.699 -17.984 -8.75 1 75.94 67 MET B C 1
ATOM 2270 O O . MET B 1 67 ? 4.977 -18.203 -7.777 1 75.94 67 MET B O 1
ATOM 2274 N N . MET B 1 68 ? 5.305 -17.703 -9.914 1 74.06 68 MET B N 1
ATOM 2275 C CA . MET B 1 68 ? 3.879 -17.516 -10.18 1 74.06 68 MET B CA 1
ATOM 2276 C C . MET B 1 68 ? 3.129 -18.844 -10.023 1 74.06 68 MET B C 1
ATOM 2278 O O . MET B 1 68 ? 1.954 -18.844 -9.656 1 74.06 68 MET B O 1
ATOM 2282 N N . SER B 1 69 ? 3.875 -19.906 -10.383 1 76.25 69 SER B N 1
ATOM 2283 C CA . SER B 1 69 ? 3.223 -21.203 -10.203 1 76.25 69 SER B CA 1
ATOM 2284 C C . SER B 1 69 ? 2.75 -21.391 -8.766 1 76.25 69 SER B C 1
ATOM 2286 O O . SER B 1 69 ? 1.678 -21.953 -8.523 1 76.25 69 SER B O 1
ATOM 2288 N N . ALA B 1 70 ? 3.475 -20.938 -7.879 1 73.06 70 ALA B N 1
ATOM 2289 C CA . ALA B 1 70 ? 3.061 -20.969 -6.477 1 73.06 70 ALA B CA 1
ATOM 2290 C C . ALA B 1 70 ? 1.814 -20.109 -6.258 1 73.06 70 ALA B C 1
ATOM 2292 O O . ALA B 1 70 ? 0.932 -20.484 -5.477 1 73.06 70 ALA B O 1
ATOM 2293 N N . LEU B 1 71 ? 1.71 -19.094 -6.977 1 77.5 71 LEU B N 1
ATOM 2294 C CA . LEU B 1 71 ? 0.559 -18.203 -6.898 1 77.5 71 LEU B CA 1
ATOM 2295 C C . LEU B 1 71 ? -0.683 -18.859 -7.488 1 77.5 71 LEU B C 1
ATOM 2297 O O . LEU B 1 71 ? -1.793 -18.656 -6.988 1 77.5 71 LEU B O 1
ATOM 2301 N N . GLU B 1 72 ? -0.41 -19.672 -8.453 1 79.88 72 GLU B N 1
ATOM 2302 C CA . GLU B 1 72 ? -1.527 -20.359 -9.102 1 79.88 72 GLU B CA 1
ATOM 2303 C C . GLU B 1 72 ? -2.271 -21.25 -8.117 1 79.88 72 GLU B C 1
ATOM 2305 O O . GLU B 1 72 ? -3.498 -21.359 -8.172 1 79.88 72 GLU B O 1
ATOM 2310 N N . ASN B 1 73 ? -1.519 -21.828 -7.281 1 82.81 73 ASN B N 1
ATOM 2311 C CA . ASN B 1 73 ? -2.146 -22.688 -6.289 1 82.81 73 ASN B CA 1
ATOM 2312 C C . ASN B 1 73 ? -3.02 -21.891 -5.324 1 82.81 73 ASN B C 1
ATOM 2314 O O . ASN B 1 73 ? -4.105 -22.344 -4.949 1 82.81 73 ASN B O 1
ATOM 2318 N N . VAL B 1 74 ? -2.627 -20.766 -5.02 1 88 74 VAL B N 1
ATOM 2319 C CA . VAL B 1 74 ? -3.369 -19.891 -4.117 1 88 74 VAL B CA 1
ATOM 2320 C C . VAL B 1 74 ? -4.602 -19.328 -4.828 1 88 74 VAL B C 1
ATOM 2322 O O . VAL B 1 74 ? -5.688 -19.281 -4.246 1 88 74 VAL B O 1
ATOM 2325 N N . VAL B 1 75 ? -4.516 -19.062 -6.094 1 92.25 75 VAL B N 1
ATOM 2326 C CA . VAL B 1 75 ? -5.574 -18.422 -6.871 1 92.25 75 VAL B CA 1
ATOM 2327 C C . VAL B 1 75 ? -6.66 -19.453 -7.195 1 92.25 75 VAL B C 1
ATOM 2329 O O . VAL B 1 75 ? -7.844 -19.109 -7.27 1 92.25 75 VAL B O 1
ATOM 2332 N N . SER B 1 76 ? -6.273 -20.672 -7.332 1 92.88 76 SER B N 1
ATOM 2333 C CA . SER B 1 76 ? -7.199 -21.719 -7.766 1 92.88 76 SER B CA 1
ATOM 2334 C C . SER B 1 76 ? -8.344 -21.875 -6.773 1 92.88 76 SER B C 1
ATOM 2336 O O . SER B 1 76 ? -9.438 -22.328 -7.145 1 92.88 76 SER B O 1
ATOM 2338 N N . VAL B 1 77 ? -8.148 -21.516 -5.559 1 95.62 77 VAL B N 1
ATOM 2339 C CA . VAL B 1 77 ? -9.164 -21.672 -4.52 1 95.62 77 VAL B CA 1
ATOM 2340 C C . VAL B 1 77 ? -10.367 -20.781 -4.84 1 95.62 77 VAL B C 1
ATOM 2342 O O . VAL B 1 77 ? -11.492 -21.094 -4.445 1 95.62 77 VAL B O 1
ATOM 2345 N N . LEU B 1 78 ? -10.18 -19.734 -5.574 1 96.75 78 LEU B N 1
ATOM 2346 C CA . LEU B 1 78 ? -11.234 -18.797 -5.906 1 96.75 78 LEU B CA 1
ATOM 2347 C C . LEU B 1 78 ? -12.289 -19.438 -6.797 1 96.75 78 LEU B C 1
ATOM 2349 O O . LEU B 1 78 ? -13.406 -18.938 -6.91 1 96.75 78 LEU B O 1
ATOM 2353 N N . ASP B 1 79 ? -11.953 -20.609 -7.352 1 95.62 79 ASP B N 1
ATOM 2354 C CA . ASP B 1 79 ? -12.859 -21.297 -8.266 1 95.62 79 ASP B CA 1
ATOM 2355 C C . ASP B 1 79 ? -13.445 -22.547 -7.617 1 95.62 79 ASP B C 1
ATOM 2357 O O . ASP B 1 79 ? -14.172 -23.312 -8.258 1 95.62 79 ASP B O 1
ATOM 2361 N N . ASP B 1 80 ? -13.094 -22.781 -6.398 1 96.25 80 ASP B N 1
ATOM 2362 C CA . ASP B 1 80 ? -13.539 -24.016 -5.738 1 96.25 80 ASP B CA 1
ATOM 2363 C C . ASP B 1 80 ? -15.039 -23.969 -5.445 1 96.25 80 ASP B C 1
ATOM 2365 O O . ASP B 1 80 ? -15.469 -23.297 -4.5 1 96.25 80 ASP B O 1
ATOM 2369 N N . SER B 1 81 ? -15.859 -24.688 -6.117 1 94.88 81 SER B N 1
ATOM 2370 C CA . SER B 1 81 ? -17.312 -24.625 -6.043 1 94.88 81 SER B CA 1
ATOM 2371 C C . SER B 1 81 ? -17.828 -25.266 -4.754 1 94.88 81 SER B C 1
ATOM 2373 O O . SER B 1 81 ? -19 -25.109 -4.398 1 94.88 81 SER B O 1
ATOM 2375 N N . ARG B 1 82 ? -16.953 -25.906 -4.043 1 97.06 82 ARG B N 1
ATOM 2376 C CA . ARG B 1 82 ? -17.344 -26.547 -2.787 1 97.06 82 ARG B CA 1
ATOM 2377 C C . ARG B 1 82 ? -17.406 -25.516 -1.656 1 97.06 82 ARG B C 1
ATOM 2379 O O . ARG B 1 82 ? -17.984 -25.797 -0.599 1 97.06 82 ARG B O 1
ATOM 2386 N N . LEU B 1 83 ? -16.891 -24.375 -1.906 1 97.31 83 LEU B N 1
ATOM 2387 C CA . LEU B 1 83 ? -16.812 -23.328 -0.892 1 97.31 83 LEU B CA 1
ATOM 2388 C C . LEU B 1 83 ? -17.75 -22.172 -1.234 1 97.31 83 LEU B C 1
ATOM 2390 O O . LEU B 1 83 ? -18 -21.891 -2.41 1 97.31 83 LEU B O 1
ATOM 2394 N N . SER B 1 84 ? -18.281 -21.531 -0.141 1 96.62 84 SER B N 1
ATOM 2395 C CA . SER B 1 84 ? -19 -20.281 -0.363 1 96.62 84 SER B CA 1
ATOM 2396 C C . SER B 1 84 ? -18.062 -19.172 -0.86 1 96.62 84 SER B C 1
ATOM 2398 O O . SER B 1 84 ? -16.844 -19.25 -0.671 1 96.62 84 SER B O 1
ATOM 2400 N N . PRO B 1 85 ? -18.594 -18.156 -1.479 1 96.5 85 PRO B N 1
ATOM 2401 C CA . PRO B 1 85 ? -17.75 -17.047 -1.928 1 96.5 85 PRO B CA 1
ATOM 2402 C C . PRO B 1 85 ? -16.906 -16.453 -0.801 1 96.5 85 PRO B C 1
ATOM 2404 O O . PRO B 1 85 ? -15.719 -16.172 -0.995 1 96.5 85 PRO B O 1
ATOM 2407 N N . THR B 1 86 ? -17.531 -16.297 0.359 1 96.56 86 THR B N 1
ATOM 2408 C CA . THR B 1 86 ? -16.797 -15.75 1.498 1 96.56 86 THR B CA 1
ATOM 2409 C C . THR B 1 86 ? -15.656 -16.672 1.912 1 96.56 86 THR B C 1
ATOM 2411 O O . THR B 1 86 ? -14.547 -16.219 2.186 1 96.56 86 THR B O 1
ATOM 2414 N N . GLU B 1 87 ? -15.922 -17.953 1.87 1 97.12 87 GLU B N 1
ATOM 2415 C CA . GLU B 1 87 ? -14.883 -18.922 2.215 1 97.12 87 GLU B CA 1
ATOM 2416 C C . GLU B 1 87 ? -13.758 -18.922 1.181 1 97.12 87 GLU B C 1
ATOM 2418 O O . GLU B 1 87 ? -12.578 -19 1.535 1 97.12 87 GLU B O 1
ATOM 2423 N N . ARG B 1 88 ? -14.078 -18.859 -0.071 1 97.5 88 ARG B N 1
ATOM 2424 C CA . ARG B 1 88 ? -13.086 -18.797 -1.136 1 97.5 88 ARG B CA 1
ATOM 2425 C C . ARG B 1 88 ? -12.18 -17.578 -0.964 1 97.5 88 ARG B C 1
ATOM 2427 O O . ARG B 1 88 ? -10.953 -17.703 -0.96 1 97.5 88 ARG B O 1
ATOM 2434 N N . MET B 1 89 ? -12.789 -16.453 -0.733 1 97.12 89 MET B N 1
ATOM 2435 C CA . MET B 1 89 ? -12.031 -15.211 -0.581 1 97.12 89 MET B CA 1
ATOM 2436 C C . MET B 1 89 ? -11.156 -15.258 0.666 1 97.12 89 MET B C 1
ATOM 2438 O O . MET B 1 89 ? -10.008 -14.805 0.641 1 97.12 89 MET B O 1
ATOM 2442 N N . LYS B 1 90 ? -11.711 -15.773 1.73 1 96.56 90 LYS B N 1
ATOM 2443 C CA . LYS B 1 90 ? -10.938 -15.867 2.963 1 96.56 90 LYS B CA 1
ATOM 2444 C C . LYS B 1 90 ? -9.703 -16.75 2.764 1 96.56 90 LYS B C 1
ATOM 2446 O O . LYS B 1 90 ? -8.594 -16.359 3.127 1 96.56 90 LYS B O 1
ATOM 2451 N N . LYS B 1 91 ? -9.852 -17.875 2.172 1 96.25 91 LYS B N 1
ATOM 2452 C CA . LYS B 1 91 ? -8.742 -18.797 1.931 1 96.25 91 LYS B CA 1
ATOM 2453 C C . LYS B 1 91 ? -7.719 -18.172 0.976 1 96.25 91 LYS B C 1
ATOM 2455 O O . LYS B 1 91 ? -6.512 -18.328 1.167 1 96.25 91 LYS B O 1
ATOM 2460 N N . TYR B 1 92 ? -8.227 -17.562 -0.02 1 95.81 92 TYR B N 1
ATOM 2461 C CA . TYR B 1 92 ? -7.359 -16.875 -0.971 1 95.81 92 TYR B CA 1
ATOM 2462 C C . TYR B 1 92 ? -6.492 -15.836 -0.27 1 95.81 92 TYR B C 1
ATOM 2464 O O . TYR B 1 92 ? -5.27 -15.828 -0.431 1 95.81 92 TYR B O 1
ATOM 2472 N N . ILE B 1 93 ? -7.109 -14.969 0.547 1 95.06 93 ILE B N 1
ATOM 2473 C CA . ILE B 1 93 ? -6.402 -13.867 1.197 1 95.06 93 ILE B CA 1
ATOM 2474 C C . ILE B 1 93 ? -5.395 -14.43 2.199 1 95.06 93 ILE B C 1
ATOM 2476 O O . ILE B 1 93 ? -4.242 -13.992 2.234 1 95.06 93 ILE B O 1
ATOM 2480 N N . LEU B 1 94 ? -5.777 -15.391 2.955 1 93.12 94 LEU B N 1
ATOM 2481 C CA . LEU B 1 94 ? -4.867 -15.992 3.922 1 93.12 94 LEU B CA 1
ATOM 2482 C C . LEU B 1 94 ? -3.711 -16.688 3.217 1 93.12 94 LEU B C 1
ATOM 2484 O O . LEU B 1 94 ? -2.562 -16.609 3.658 1 93.12 94 LEU B O 1
ATOM 2488 N N . GLY B 1 95 ? -4.039 -17.422 2.133 1 90.69 95 GLY B N 1
ATOM 2489 C CA . GLY B 1 95 ? -2.988 -18.047 1.342 1 90.69 95 GLY B CA 1
ATOM 2490 C C . GLY B 1 95 ? -2.023 -17.031 0.746 1 90.69 95 GLY B C 1
ATOM 2491 O O . GLY B 1 95 ? -0.817 -17.281 0.68 1 90.69 95 GLY B O 1
ATOM 2492 N N . TYR B 1 96 ? -2.512 -15.914 0.332 1 89.19 96 TYR B N 1
ATOM 2493 C CA . TYR B 1 96 ? -1.693 -14.836 -0.225 1 89.19 96 TYR B CA 1
ATOM 2494 C C . TYR B 1 96 ? -0.731 -14.289 0.821 1 89.19 96 TYR B C 1
ATOM 2496 O O . TYR B 1 96 ? 0.458 -14.109 0.546 1 89.19 96 TYR B O 1
ATOM 25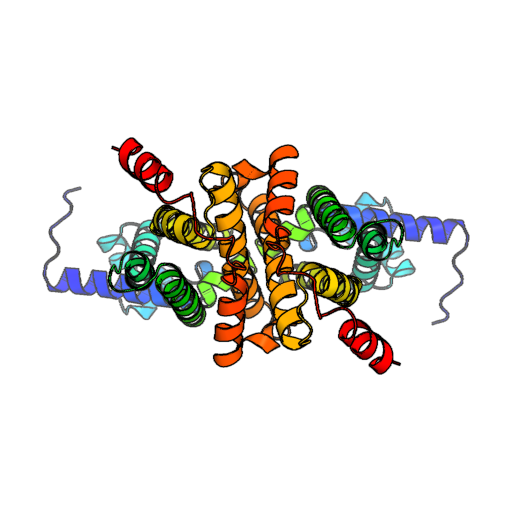04 N N . PHE B 1 97 ? -1.227 -14.016 1.995 1 88.38 97 PHE B N 1
ATOM 2505 C CA . PHE B 1 97 ? -0.378 -13.547 3.084 1 88.38 97 PHE B CA 1
ATOM 2506 C C . PHE B 1 97 ? 0.723 -14.555 3.385 1 88.38 97 PHE B C 1
ATOM 2508 O O . PHE B 1 97 ? 1.873 -14.172 3.615 1 88.38 97 PHE B O 1
ATOM 2515 N N . ALA B 1 98 ? 0.364 -15.797 3.42 1 85.75 98 ALA B N 1
ATOM 2516 C CA . ALA B 1 98 ? 1.347 -16.844 3.686 1 85.75 98 ALA B CA 1
ATOM 2517 C C . ALA B 1 98 ? 2.426 -16.875 2.607 1 85.75 98 ALA B C 1
ATOM 2519 O O . ALA B 1 98 ? 3.611 -17.016 2.91 1 85.75 98 ALA B O 1
ATOM 2520 N N . LEU B 1 99 ? 1.997 -16.766 1.386 1 82.38 99 LEU B N 1
ATOM 2521 C CA . LEU B 1 99 ? 2.934 -16.75 0.268 1 82.38 99 LEU B CA 1
ATOM 2522 C C . LEU B 1 99 ? 3.861 -15.539 0.352 1 82.38 99 LEU B C 1
ATOM 2524 O O . LEU B 1 99 ? 5.066 -15.656 0.115 1 82.38 99 LEU B O 1
ATOM 2528 N N . ALA B 1 100 ? 3.301 -14.352 0.636 1 81.25 100 ALA B N 1
ATOM 2529 C CA . ALA B 1 100 ? 4.086 -13.133 0.763 1 81.25 100 ALA B CA 1
ATOM 2530 C C . ALA B 1 100 ? 5.164 -13.281 1.834 1 81.25 100 ALA B C 1
ATOM 2532 O O . ALA B 1 100 ? 6.277 -12.773 1.677 1 81.25 100 ALA B O 1
ATOM 2533 N N . ARG B 1 101 ? 4.848 -13.906 2.922 1 78.06 101 ARG B N 1
ATOM 2534 C CA . ARG B 1 101 ? 5.789 -14.086 4.023 1 78.06 101 ARG B CA 1
ATOM 2535 C C . ARG B 1 101 ? 6.922 -15.023 3.629 1 78.06 101 ARG B C 1
ATOM 2537 O O . ARG B 1 101 ? 8.031 -14.922 4.156 1 78.06 101 ARG B O 1
ATOM 2544 N N . ARG B 1 102 ? 6.605 -15.852 2.676 1 74.81 102 ARG B N 1
ATOM 2545 C CA . ARG B 1 102 ? 7.625 -16.781 2.193 1 74.81 102 ARG B CA 1
ATOM 2546 C C . ARG B 1 102 ? 8.57 -16.094 1.211 1 74.81 102 ARG B C 1
ATOM 2548 O O . ARG B 1 102 ? 9.695 -16.531 1.007 1 74.81 102 ARG B O 1
ATOM 2555 N N . HIS B 1 103 ? 8.062 -14.961 0.65 1 72.75 103 HIS B N 1
ATOM 2556 C CA . HIS B 1 103 ? 8.859 -14.273 -0.363 1 72.75 103 HIS B CA 1
ATOM 2557 C C . HIS B 1 103 ? 8.992 -12.789 -0.043 1 72.75 103 HIS B C 1
ATOM 2559 O O . HIS B 1 103 ? 8.641 -11.938 -0.867 1 72.75 103 HIS B O 1
ATOM 2565 N N . PRO B 1 104 ? 9.578 -12.445 1.063 1 67.75 104 PRO B N 1
ATOM 2566 C CA . PRO B 1 104 ? 9.539 -11.062 1.539 1 67.75 104 PRO B CA 1
ATOM 2567 C C . PRO B 1 104 ? 10.32 -10.109 0.638 1 67.75 104 PRO B C 1
ATOM 2569 O O . PRO B 1 104 ? 9.984 -8.922 0.549 1 67.75 104 PRO B O 1
ATOM 2572 N N . ALA B 1 105 ? 11.281 -10.594 -0.065 1 66.56 105 ALA B N 1
ATOM 2573 C CA . ALA B 1 105 ? 12.109 -9.727 -0.902 1 66.56 105 ALA B CA 1
ATOM 2574 C C . ALA B 1 105 ? 11.297 -9.133 -2.047 1 66.56 105 ALA B C 1
ATOM 2576 O O . ALA B 1 105 ? 11.57 -8.008 -2.488 1 66.56 105 ALA B O 1
ATOM 2577 N N . LEU B 1 106 ? 10.367 -9.898 -2.502 1 67.19 106 LEU B N 1
ATOM 2578 C CA . LEU B 1 106 ? 9.523 -9.422 -3.59 1 67.19 106 LEU B CA 1
ATOM 2579 C C . LEU B 1 106 ? 8.711 -8.211 -3.152 1 67.19 106 LEU B C 1
ATOM 2581 O O . LEU B 1 106 ? 8.453 -7.309 -3.951 1 67.19 106 LEU B O 1
ATOM 2585 N N . PHE B 1 107 ? 8.43 -8.133 -1.851 1 66.19 107 PHE B N 1
ATOM 2586 C CA . PHE B 1 107 ? 7.555 -7.09 -1.339 1 66.19 107 PHE B CA 1
ATOM 2587 C C . PHE B 1 107 ? 8.367 -5.969 -0.698 1 66.19 107 PHE B C 1
ATOM 2589 O O . PHE B 1 107 ? 7.852 -4.867 -0.483 1 66.19 107 PHE B O 1
ATOM 2596 N N . ARG B 1 108 ? 9.617 -6.27 -0.419 1 61.56 108 ARG B N 1
ATOM 2597 C CA . ARG B 1 108 ? 10.523 -5.227 0.056 1 61.56 108 ARG B CA 1
ATOM 2598 C C . ARG B 1 108 ? 10.961 -4.316 -1.088 1 61.56 108 ARG B C 1
ATOM 2600 O O . ARG B 1 108 ? 11.312 -3.158 -0.865 1 61.56 108 ARG B O 1
ATOM 2607 N N . SER B 1 109 ? 10.969 -4.875 -2.258 1 53.53 109 SER B N 1
ATOM 2608 C CA . SER B 1 109 ? 11.5 -4.148 -3.408 1 53.53 109 SER B CA 1
ATOM 2609 C C . SER B 1 109 ? 10.711 -2.867 -3.664 1 53.53 109 SER B C 1
ATOM 2611 O O . SER B 1 109 ? 11.227 -1.929 -4.277 1 53.53 109 SER B O 1
ATOM 2613 N N . ILE B 1 110 ? 9.539 -2.828 -3.271 1 49.19 110 ILE B N 1
ATOM 2614 C CA . ILE B 1 110 ? 8.82 -1.573 -3.471 1 49.19 110 ILE B CA 1
ATOM 2615 C C . ILE B 1 110 ? 9.531 -0.448 -2.727 1 49.19 110 ILE B C 1
ATOM 2617 O O . ILE B 1 110 ? 9.555 0.695 -3.189 1 49.19 110 ILE B O 1
ATOM 2621 N N . SER B 1 111 ? 10.102 -0.84 -1.655 1 45.22 111 SER B N 1
ATOM 2622 C CA . SER B 1 111 ? 10.633 0.196 -0.778 1 45.22 111 SER B CA 1
ATOM 2623 C C . SER B 1 111 ? 12.102 0.486 -1.094 1 45.22 111 SER B C 1
ATOM 2625 O O . SER B 1 111 ? 12.617 1.542 -0.73 1 45.22 111 SER B O 1
ATOM 2627 N N . SER B 1 112 ? 12.766 -0.445 -1.677 1 39.91 112 SER B N 1
ATOM 2628 C CA . SER B 1 112 ? 14.195 -0.234 -1.905 1 39.91 112 SER B CA 1
ATOM 2629 C C . SER B 1 112 ? 14.508 -0.132 -3.395 1 39.91 112 SER B C 1
ATOM 2631 O O . SER B 1 112 ? 14.742 -1.146 -4.055 1 39.91 112 SER B O 1
ATOM 2633 N N . PRO B 1 113 ? 14.078 1.062 -4.047 1 37.91 113 PRO B N 1
ATOM 2634 C CA . PRO B 1 113 ? 14.445 1.001 -5.465 1 37.91 113 PRO B CA 1
ATOM 2635 C C . PRO B 1 113 ? 15.953 1.003 -5.688 1 37.91 113 PRO B C 1
ATOM 2637 O O . PRO B 1 113 ? 16.625 1.986 -5.371 1 37.91 113 PRO B O 1
ATOM 2640 N N . SER B 1 114 ? 16.703 0.028 -5.355 1 39.66 114 SER B N 1
ATOM 2641 C CA . SER B 1 114 ? 17.984 0.24 -6.016 1 39.66 114 SER B CA 1
ATOM 2642 C C . SER B 1 114 ? 17.797 0.708 -7.453 1 39.66 114 SER B C 1
ATOM 2644 O O . SER B 1 114 ? 18.016 1.884 -7.762 1 39.66 114 SER B O 1
ATOM 2646 N N . SER B 1 115 ? 18.312 -0.074 -8.477 1 38.06 115 SER B N 1
ATOM 2647 C CA . SER B 1 115 ? 18.312 0.258 -9.898 1 38.06 115 SER B CA 1
ATOM 2648 C C . SER B 1 115 ? 16.922 0.214 -10.492 1 38.06 115 SER B C 1
ATOM 2650 O O . SER B 1 115 ? 16.031 -0.45 -9.953 1 38.06 115 SER B O 1
ATOM 2652 N N . THR B 1 116 ? 16.453 1.282 -11.297 1 45.47 116 THR B N 1
ATOM 2653 C CA . THR B 1 116 ? 15.32 1.241 -12.211 1 45.47 116 THR B CA 1
ATOM 2654 C C . THR B 1 116 ? 14.836 -0.191 -12.406 1 45.47 116 THR B C 1
ATOM 2656 O O . THR B 1 116 ? 13.625 -0.431 -12.508 1 45.47 116 THR B O 1
ATOM 2659 N N . ASP B 1 117 ? 15.711 -1.025 -12.164 1 46.84 117 ASP B N 1
ATOM 2660 C CA . ASP B 1 117 ? 15.453 -2.418 -12.516 1 46.84 117 ASP B CA 1
ATOM 2661 C C . ASP B 1 117 ? 14.602 -3.105 -11.453 1 46.84 117 ASP B C 1
ATOM 2663 O O . ASP B 1 117 ? 13.734 -3.922 -11.773 1 46.84 117 ASP B O 1
ATOM 2667 N N . ALA B 1 118 ? 14.742 -2.795 -10.188 1 47.47 118 ALA B N 1
ATOM 2668 C CA . ALA B 1 118 ? 14.047 -3.463 -9.094 1 47.47 118 ALA B CA 1
ATOM 2669 C C . ALA B 1 118 ? 12.578 -3.049 -9.055 1 47.47 118 ALA B C 1
ATOM 2671 O O . ALA B 1 118 ? 11.695 -3.879 -8.805 1 47.47 118 ALA B O 1
ATOM 2672 N N . ARG B 1 119 ? 12.234 -1.687 -9.211 1 51.25 119 ARG B N 1
ATOM 2673 C CA . ARG B 1 119 ? 10.875 -1.17 -9.281 1 51.25 119 ARG B CA 1
ATOM 2674 C C . ARG B 1 119 ? 10.031 -1.981 -10.258 1 51.25 119 ARG B C 1
ATOM 2676 O O . ARG B 1 119 ? 8.875 -2.293 -9.977 1 51.25 119 ARG B O 1
ATOM 2683 N N . GLU B 1 120 ? 10.703 -2.531 -11.133 1 59.12 120 GLU B N 1
ATOM 2684 C CA . GLU B 1 120 ? 10.023 -3.168 -12.258 1 59.12 120 GLU B CA 1
ATOM 2685 C C . GLU B 1 120 ? 9.578 -4.586 -11.906 1 59.12 120 GLU B C 1
ATOM 2687 O O . GLU B 1 120 ? 8.5 -5.023 -12.305 1 59.12 120 GLU B O 1
ATOM 2692 N N . THR B 1 121 ? 10.227 -5.082 -10.82 1 60.09 121 THR B N 1
ATOM 2693 C CA . THR B 1 121 ? 9.914 -6.492 -10.625 1 60.09 121 THR B CA 1
ATOM 2694 C C . THR B 1 121 ? 8.641 -6.66 -9.797 1 60.09 121 THR B C 1
ATOM 2696 O O . THR B 1 121 ? 7.766 -7.453 -10.141 1 60.09 121 THR B O 1
ATOM 2699 N N . TYR B 1 122 ? 8.5 -5.906 -8.703 1 62.84 122 TYR B N 1
ATOM 2700 C CA . TYR B 1 122 ? 7.32 -5.996 -7.848 1 62.84 122 TYR B CA 1
ATOM 2701 C C . TYR B 1 122 ? 6.055 -5.66 -8.633 1 62.84 122 TYR B C 1
ATOM 2703 O O . TYR B 1 122 ? 5.055 -6.375 -8.539 1 62.84 122 TYR B O 1
ATOM 2711 N N . PHE B 1 123 ? 6.258 -4.664 -9.344 1 66.06 123 PHE B N 1
ATOM 2712 C CA . PHE B 1 123 ? 5.055 -4.234 -10.055 1 66.06 123 PHE B CA 1
ATOM 2713 C C . PHE B 1 123 ? 4.703 -5.219 -11.164 1 66.06 123 PHE B C 1
ATOM 2715 O O . PHE B 1 123 ? 3.527 -5.438 -11.453 1 66.06 123 PHE B O 1
ATOM 2722 N N . ILE B 1 124 ? 5.738 -5.855 -11.648 1 66 124 ILE B N 1
ATOM 2723 C CA . ILE B 1 124 ? 5.477 -6.902 -12.625 1 66 124 ILE B CA 1
ATOM 2724 C C . ILE B 1 124 ? 4.75 -8.07 -11.961 1 66 124 ILE B C 1
ATOM 2726 O O . ILE B 1 124 ? 3.756 -8.57 -12.484 1 66 124 ILE B O 1
ATOM 2730 N N . TYR B 1 125 ? 5.297 -8.32 -10.797 1 68.81 125 TYR B N 1
ATOM 2731 C CA . TYR B 1 125 ? 4.676 -9.414 -10.055 1 68.81 125 TYR B CA 1
ATOM 2732 C C . TYR B 1 125 ? 3.258 -9.055 -9.633 1 68.81 125 TYR B C 1
ATOM 2734 O O . TYR B 1 125 ? 2.336 -9.859 -9.773 1 68.81 125 TYR B O 1
ATOM 2742 N N . LEU B 1 126 ? 3.078 -7.891 -9.172 1 72.56 126 LEU B N 1
ATOM 2743 C CA . LEU B 1 126 ? 1.761 -7.414 -8.766 1 72.56 126 LEU B CA 1
ATOM 2744 C C . LEU B 1 126 ? 0.79 -7.434 -9.938 1 72.56 126 LEU B C 1
ATOM 2746 O O . LEU B 1 126 ? -0.364 -7.84 -9.789 1 72.56 126 LEU B O 1
ATOM 2750 N N . ASN B 1 127 ? 1.285 -7.062 -11.062 1 72.25 127 ASN B N 1
ATOM 2751 C CA . ASN B 1 127 ? 0.449 -7.062 -12.258 1 72.25 127 ASN B CA 1
ATOM 2752 C C . ASN B 1 127 ? 0.073 -8.484 -12.68 1 72.25 127 ASN B C 1
ATOM 2754 O O . ASN B 1 127 ? -1.059 -8.727 -13.102 1 72.25 127 ASN B O 1
ATOM 2758 N N . LEU B 1 128 ? 1.005 -9.266 -12.57 1 69.75 128 LEU B N 1
ATOM 2759 C CA 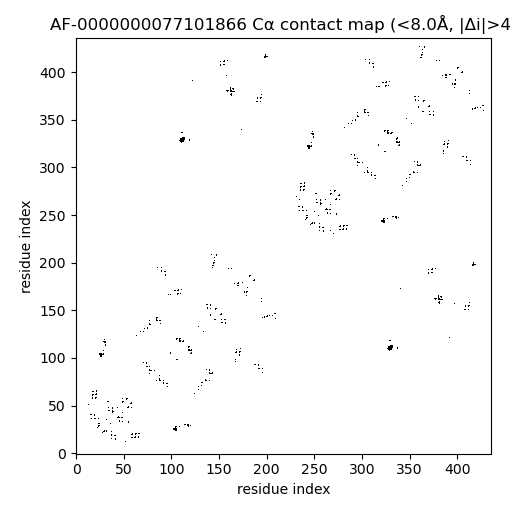. LEU B 1 128 ? 0.747 -10.656 -12.93 1 69.75 128 LEU B CA 1
ATOM 2760 C C . LEU B 1 128 ? -0.271 -11.281 -11.984 1 69.75 128 LEU B C 1
ATOM 2762 O O . LEU B 1 128 ? -1.175 -12 -12.43 1 69.75 128 LEU B O 1
ATOM 2766 N N . LEU B 1 129 ? -0.059 -11 -10.766 1 72.12 129 LEU B N 1
ATOM 2767 C CA . LEU B 1 129 ? -1.004 -11.492 -9.773 1 72.12 129 LEU B CA 1
ATOM 2768 C C . LEU B 1 129 ? -2.395 -10.914 -10.008 1 72.12 129 LEU B C 1
ATOM 2770 O O . LEU B 1 129 ? -3.391 -11.641 -9.969 1 72.12 129 LEU B O 1
ATOM 2774 N N . HIS B 1 130 ? -2.439 -9.688 -10.211 1 76.19 130 HIS B N 1
ATOM 2775 C CA . HIS B 1 130 ? -3.693 -9.016 -10.539 1 76.19 130 HIS B CA 1
ATOM 2776 C C . HIS B 1 130 ? -4.348 -9.641 -11.766 1 76.19 130 HIS B C 1
ATOM 2778 O O . HIS B 1 130 ? -5.531 -9.984 -11.734 1 76.19 130 HIS B O 1
ATOM 2784 N N . ASP B 1 131 ? -3.625 -9.891 -12.742 1 75.81 131 ASP B N 1
ATOM 2785 C CA . ASP B 1 131 ? -4.156 -10.43 -13.984 1 75.81 131 ASP B CA 1
ATOM 2786 C C . ASP B 1 131 ? -4.715 -11.836 -13.781 1 75.81 131 ASP B C 1
ATOM 2788 O O . ASP B 1 131 ? -5.738 -12.195 -14.359 1 75.81 131 ASP B O 1
ATOM 2792 N N . GLN B 1 132 ? -4.105 -12.539 -12.977 1 80.5 132 GLN B N 1
ATOM 2793 C CA . GLN B 1 132 ? -4.496 -13.938 -12.781 1 80.5 132 GLN B CA 1
ATOM 2794 C C . GLN B 1 132 ? -5.73 -14.039 -11.891 1 80.5 132 GLN B C 1
ATOM 2796 O O . GLN B 1 132 ? -6.543 -14.945 -12.047 1 80.5 132 GLN B O 1
ATOM 2801 N N . SER B 1 133 ? -5.867 -13.133 -11.008 1 90.31 133 SER B N 1
ATOM 2802 C CA . SER B 1 133 ? -6.891 -13.344 -9.984 1 90.31 133 SER B CA 1
ATOM 2803 C C . SER B 1 133 ? -8.016 -12.32 -10.109 1 90.31 133 SER B C 1
ATOM 2805 O O . SER B 1 133 ? -9.094 -12.508 -9.547 1 90.31 133 SER B O 1
ATOM 2807 N N . TRP B 1 134 ? -7.867 -11.336 -10.859 1 89.12 134 TRP B N 1
ATOM 2808 C CA . TRP B 1 134 ? -8.727 -10.156 -10.797 1 89.12 134 TRP B CA 1
ATOM 2809 C C . TRP B 1 134 ? -10.172 -10.523 -11.109 1 89.12 134 TRP B C 1
ATOM 2811 O O . TRP B 1 134 ? -11.078 -10.227 -10.32 1 89.12 134 TRP B O 1
ATOM 2821 N N . GLU B 1 135 ? -10.414 -11.195 -12.203 1 90.56 135 GLU B N 1
ATOM 2822 C CA . GLU B 1 135 ? -11.781 -11.531 -12.594 1 90.56 135 GLU B CA 1
ATOM 2823 C C . GLU B 1 135 ? -12.422 -12.484 -11.586 1 90.56 135 GLU B C 1
ATOM 2825 O O . GLU B 1 135 ? -13.617 -12.383 -11.305 1 90.56 135 GLU B O 1
ATOM 2830 N N . LYS B 1 136 ? -11.664 -13.352 -11.062 1 95 136 LYS B N 1
ATOM 2831 C CA . LYS B 1 136 ? -12.172 -14.297 -10.07 1 95 136 LYS B CA 1
ATOM 2832 C C . LYS B 1 136 ? -12.523 -13.586 -8.766 1 95 136 LYS B C 1
ATOM 2834 O O . LYS B 1 136 ? -13.547 -13.898 -8.141 1 95 136 LYS B O 1
ATOM 2839 N N . VAL B 1 137 ? -11.711 -12.664 -8.398 1 95.38 137 VAL B N 1
ATOM 2840 C CA . VAL B 1 137 ? -11.984 -11.867 -7.203 1 95.38 137 VAL B CA 1
ATOM 2841 C C . VAL B 1 137 ? -13.258 -11.055 -7.406 1 95.38 137 VAL B C 1
ATOM 2843 O O . VAL B 1 137 ? -14.117 -10.992 -6.52 1 95.38 137 VAL B O 1
ATOM 2846 N N . ILE B 1 138 ? -13.367 -10.461 -8.578 1 93.75 138 ILE B N 1
ATOM 2847 C CA . ILE B 1 138 ? -14.555 -9.672 -8.898 1 93.75 138 ILE B CA 1
ATOM 2848 C C . ILE B 1 138 ? -15.805 -10.539 -8.766 1 93.75 138 ILE B C 1
ATOM 2850 O O . ILE B 1 138 ? -16.781 -10.141 -8.148 1 93.75 138 ILE B O 1
ATOM 2854 N N . GLU B 1 139 ? -15.734 -11.719 -9.281 1 95.25 139 GLU B N 1
ATOM 2855 C CA . GLU B 1 139 ? -16.875 -12.625 -9.242 1 95.25 139 GLU B CA 1
ATOM 2856 C C . GLU B 1 139 ? -17.25 -12.984 -7.809 1 95.25 139 GLU B C 1
ATOM 2858 O O . GLU B 1 139 ? -18.422 -12.961 -7.441 1 95.25 139 GLU B O 1
ATOM 2863 N N . ASN B 1 140 ? -16.328 -13.328 -7.051 1 96.38 140 ASN B N 1
ATOM 2864 C CA . ASN B 1 140 ? -16.594 -13.68 -5.66 1 96.38 140 ASN B CA 1
ATOM 2865 C C . ASN B 1 140 ? -17.094 -12.484 -4.859 1 96.38 140 ASN B C 1
ATOM 2867 O O . ASN B 1 140 ? -18 -12.617 -4.035 1 96.38 140 ASN B O 1
ATOM 2871 N N . MET B 1 141 ? -16.578 -11.312 -5.184 1 94.12 141 MET B N 1
ATOM 2872 C CA . MET B 1 141 ? -17 -10.125 -4.449 1 94.12 141 MET B CA 1
ATOM 2873 C C . MET B 1 141 ? -18.391 -9.688 -4.867 1 94.12 141 MET B C 1
ATOM 2875 O O . MET B 1 141 ? -19.156 -9.18 -4.051 1 94.12 141 MET B O 1
ATOM 2879 N N . ALA B 1 142 ? -18.703 -9.891 -6.133 1 93.44 142 ALA B N 1
ATOM 2880 C CA . ALA B 1 142 ? -20.078 -9.656 -6.555 1 93.44 142 ALA B CA 1
ATOM 2881 C C . ALA B 1 142 ? -21.047 -10.508 -5.742 1 93.44 142 ALA B C 1
ATOM 2883 O O . ALA B 1 142 ? -22.078 -10.008 -5.27 1 93.44 142 ALA B O 1
ATOM 2884 N N . ALA B 1 143 ? -20.688 -11.734 -5.52 1 93.44 143 ALA B N 1
ATOM 2885 C CA . ALA B 1 143 ? -21.531 -12.664 -4.77 1 93.44 143 ALA B CA 1
ATOM 2886 C C . ALA B 1 143 ? -21.609 -12.266 -3.297 1 93.44 143 ALA B C 1
ATOM 2888 O O . ALA B 1 143 ? -22.656 -12.406 -2.666 1 93.44 143 ALA B O 1
ATOM 2889 N N . ILE B 1 144 ? -20.625 -11.742 -2.771 1 93.12 144 ILE B N 1
ATOM 2890 C CA . ILE B 1 144 ? -20.547 -11.414 -1.352 1 93.12 144 ILE B CA 1
ATOM 2891 C C . ILE B 1 144 ? -21.266 -10.094 -1.085 1 93.12 144 ILE B C 1
ATOM 2893 O O . ILE B 1 144 ? -22.016 -9.984 -0.12 1 93.12 144 ILE B O 1
ATOM 2897 N N . THR B 1 145 ? -21.062 -9.133 -1.939 1 89.94 145 THR B N 1
ATOM 2898 C CA . THR B 1 145 ? -21.484 -7.77 -1.636 1 89.94 145 THR B CA 1
ATOM 2899 C C . THR B 1 145 ? -22.844 -7.469 -2.244 1 89.94 145 THR B C 1
ATOM 2901 O O . THR B 1 145 ? -23.531 -6.547 -1.808 1 89.94 145 THR B O 1
ATOM 2904 N N . GLY B 1 146 ? -23.156 -8.156 -3.385 1 88.12 146 GLY B N 1
ATOM 2905 C CA . GLY B 1 146 ? -24.406 -7.891 -4.098 1 88.12 146 GLY B CA 1
ATOM 2906 C C . GLY B 1 146 ? -24.281 -6.758 -5.098 1 88.12 146 GLY B C 1
ATOM 2907 O O . GLY B 1 146 ? -25.25 -6.402 -5.766 1 88.12 146 GLY B O 1
ATOM 2908 N N . TYR B 1 147 ? -23.109 -6.141 -5.156 1 88.31 147 TYR B N 1
ATOM 2909 C CA . TYR B 1 147 ? -22.891 -5.141 -6.203 1 88.31 147 TYR B CA 1
ATOM 2910 C C . TYR B 1 147 ? -23.078 -5.754 -7.586 1 88.31 147 TYR B C 1
ATOM 2912 O O . TYR B 1 147 ? -22.625 -6.879 -7.836 1 88.31 147 TYR B O 1
ATOM 2920 N N . THR B 1 148 ? -23.688 -5.02 -8.477 1 89.19 148 THR B N 1
ATOM 2921 C CA . THR B 1 148 ? -23.906 -5.539 -9.82 1 89.19 148 THR B CA 1
ATOM 2922 C C . THR B 1 148 ? -23.219 -4.664 -10.867 1 89.19 148 THR B C 1
ATOM 2924 O O . THR B 1 148 ? -23.016 -5.09 -12 1 89.19 148 THR B O 1
ATOM 2927 N N . ASP B 1 149 ? -22.953 -3.416 -10.469 1 92.06 149 ASP B N 1
ATOM 2928 C CA . ASP B 1 149 ? -22.234 -2.525 -11.383 1 92.06 149 ASP B CA 1
ATOM 2929 C C . ASP B 1 149 ? -20.766 -2.881 -11.461 1 92.06 149 ASP B C 1
ATOM 2931 O O . ASP B 1 149 ? -20.078 -2.945 -10.438 1 92.06 149 ASP B O 1
ATOM 2935 N N . ARG B 1 150 ? -20.297 -3.135 -12.672 1 91 150 ARG B N 1
ATOM 2936 C CA . ARG B 1 150 ? -18.906 -3.562 -12.891 1 91 150 ARG B CA 1
ATOM 2937 C C . ARG B 1 150 ? -17.922 -2.543 -12.328 1 91 150 ARG B C 1
ATOM 2939 O O . ARG B 1 150 ? -16.938 -2.912 -11.695 1 91 150 ARG B O 1
ATOM 2946 N N . ARG B 1 151 ? -18.172 -1.34 -12.508 1 88.88 151 ARG B N 1
ATOM 2947 C CA . ARG B 1 151 ? -17.281 -0.286 -12.039 1 88.88 151 ARG B CA 1
ATOM 2948 C C . ARG B 1 151 ? -17.219 -0.268 -10.516 1 88.88 151 ARG B C 1
ATOM 2950 O O . ARG B 1 151 ? -16.141 -0.177 -9.938 1 88.88 151 ARG B O 1
ATOM 2957 N N . ASP B 1 152 ? -18.375 -0.389 -9.898 1 90.81 152 ASP B N 1
ATOM 2958 C CA . ASP B 1 152 ? -18.406 -0.43 -8.438 1 90.81 152 ASP B CA 1
ATOM 2959 C C . ASP B 1 152 ? -17.656 -1.646 -7.902 1 90.81 152 ASP B C 1
ATOM 2961 O O . ASP B 1 152 ? -16.953 -1.553 -6.895 1 90.81 152 ASP B O 1
ATOM 2965 N N . LEU B 1 153 ? -17.828 -2.729 -8.633 1 91.94 153 LEU B N 1
ATOM 2966 C CA . LEU B 1 153 ? -17.141 -3.951 -8.227 1 91.94 153 LEU B CA 1
ATOM 2967 C C . LEU B 1 153 ? -15.625 -3.793 -8.352 1 91.94 153 LEU B C 1
ATOM 2969 O O . LEU B 1 153 ? -14.883 -4.238 -7.473 1 91.94 153 LEU B O 1
ATOM 2973 N N . GLU B 1 154 ? -15.18 -3.16 -9.344 1 90.25 154 GLU B N 1
ATOM 2974 C CA . GLU B 1 154 ? -13.75 -2.93 -9.539 1 90.25 154 GLU B CA 1
ATOM 2975 C C . GLU B 1 154 ? -13.188 -2.041 -8.43 1 90.25 154 GLU B C 1
ATOM 2977 O O . GLU B 1 154 ? -12.094 -2.289 -7.93 1 90.25 154 GLU B O 1
ATOM 2982 N N . LEU B 1 155 ? -13.922 -1.046 -8.055 1 91 155 LEU B N 1
ATOM 2983 C CA . LEU B 1 155 ? -13.5 -0.167 -6.969 1 91 155 LEU B CA 1
ATOM 2984 C C . LEU B 1 155 ? -13.43 -0.929 -5.652 1 91 155 LEU B C 1
ATOM 2986 O O . LEU B 1 155 ? -12.461 -0.791 -4.902 1 91 155 LEU B O 1
ATOM 2990 N N . LYS B 1 156 ? -14.445 -1.733 -5.418 1 92.62 156 LYS B N 1
ATOM 2991 C CA . LYS B 1 156 ? -14.453 -2.543 -4.203 1 92.62 156 LYS B CA 1
ATOM 2992 C C . LYS B 1 156 ? -13.273 -3.516 -4.18 1 92.62 156 LYS B C 1
ATOM 2994 O O . LYS B 1 156 ? -12.633 -3.693 -3.143 1 92.62 156 LYS B O 1
ATOM 2999 N N . CYS B 1 157 ? -12.992 -4.129 -5.289 1 91.88 157 CYS B N 1
ATOM 3000 C CA . CYS B 1 157 ? -11.898 -5.086 -5.371 1 91.88 157 CYS B CA 1
ATOM 3001 C C . CYS B 1 157 ? -10.555 -4.395 -5.184 1 91.88 157 CYS B C 1
ATOM 3003 O O . CYS B 1 157 ? -9.633 -4.965 -4.59 1 91.88 157 CYS B O 1
ATOM 3005 N N . MET B 1 158 ? -10.43 -3.186 -5.641 1 89.81 158 MET B N 1
ATOM 3006 C CA . MET B 1 158 ? -9.227 -2.404 -5.379 1 89.81 158 MET B CA 1
ATOM 3007 C C . MET B 1 158 ? -9.031 -2.186 -3.881 1 89.81 158 MET B C 1
ATOM 3009 O O . MET B 1 158 ? -7.91 -2.258 -3.375 1 89.81 158 MET B O 1
ATOM 3013 N N . GLN B 1 159 ? -10.117 -1.93 -3.199 1 92.06 159 GLN B N 1
ATOM 3014 C CA . GLN B 1 159 ? -10.047 -1.737 -1.754 1 92.06 159 GLN B CA 1
ATOM 3015 C C . GLN B 1 159 ? -9.594 -3.016 -1.049 1 92.06 159 GLN B C 1
ATOM 3017 O O . GLN B 1 159 ? -8.781 -2.967 -0.124 1 92.06 159 GLN B O 1
ATOM 3022 N N . ILE B 1 160 ? -10.086 -4.117 -1.527 1 93.62 160 ILE B N 1
ATOM 3023 C CA . ILE B 1 160 ? -9.695 -5.406 -0.963 1 93.62 160 ILE B CA 1
ATOM 3024 C C . ILE B 1 160 ? -8.219 -5.664 -1.237 1 93.62 160 ILE B C 1
ATOM 3026 O O . ILE B 1 160 ? -7.469 -6.035 -0.331 1 93.62 160 ILE B O 1
ATOM 3030 N N . PHE B 1 161 ? -7.867 -5.465 -2.42 1 91.06 161 PHE B N 1
ATOM 3031 C CA . PHE B 1 161 ? -6.473 -5.648 -2.805 1 91.06 161 PHE B CA 1
ATOM 3032 C C . PHE B 1 161 ? -5.562 -4.75 -1.977 1 91.06 161 PHE B C 1
ATOM 3034 O O . PHE B 1 161 ? -4.508 -5.188 -1.509 1 91.06 161 PHE B O 1
ATOM 3041 N N . SER B 1 162 ? -5.934 -3.543 -1.782 1 90.31 162 SER B N 1
ATOM 3042 C CA . SER B 1 162 ? -5.164 -2.6 -0.98 1 90.31 162 SER B CA 1
ATOM 3043 C C . SER B 1 162 ? -4.992 -3.1 0.449 1 90.31 162 SER B C 1
ATOM 3045 O O . SER B 1 162 ? -3.898 -3.018 1.014 1 90.31 162 SER B O 1
ATOM 3047 N N . ALA B 1 163 ? -6.059 -3.637 0.97 1 92.12 163 ALA B N 1
ATOM 3048 C CA . ALA B 1 163 ? -6.066 -4.113 2.352 1 92.12 163 ALA B CA 1
ATOM 3049 C C . ALA B 1 163 ? -5.188 -5.352 2.508 1 92.12 163 ALA B C 1
ATOM 3051 O O . ALA B 1 163 ? -4.832 -5.73 3.627 1 92.12 163 ALA B O 1
ATOM 3052 N N . VAL B 1 164 ? -4.848 -5.949 1.46 1 91 164 VAL B N 1
ATOM 3053 C CA . VAL B 1 164 ? -3.973 -7.117 1.502 1 91 164 VAL B CA 1
ATOM 3054 C C . VAL B 1 164 ? -2.529 -6.691 1.255 1 91 164 VAL B C 1
ATOM 3056 O O . VAL B 1 164 ? -1.634 -7.027 2.033 1 91 164 VAL B O 1
ATOM 3059 N N . GLU B 1 165 ? -2.318 -5.855 0.297 1 86.69 165 GLU B N 1
ATOM 3060 C CA . GLU B 1 165 ? -0.976 -5.527 -0.172 1 86.69 165 GLU B CA 1
ATOM 3061 C C . GLU B 1 165 ? -0.269 -4.582 0.794 1 86.69 165 GLU B C 1
ATOM 3063 O O . GLU B 1 165 ? 0.912 -4.766 1.099 1 86.69 165 GLU B O 1
ATOM 3068 N N . PHE B 1 166 ? -0.955 -3.631 1.231 1 86.69 166 PHE B N 1
ATOM 3069 C CA . PHE B 1 166 ? -0.291 -2.58 1.993 1 86.69 166 PHE B CA 1
ATOM 3070 C C . PHE B 1 166 ? 0.282 -3.133 3.293 1 86.69 166 PHE B C 1
ATOM 3072 O O . PHE B 1 166 ? 1.43 -2.85 3.643 1 86.69 166 PHE B O 1
ATOM 3079 N N . PRO B 1 167 ? -0.504 -3.934 4.074 1 85.94 167 PRO B N 1
ATOM 3080 C CA . PRO B 1 167 ? 0.093 -4.516 5.277 1 85.94 167 PRO B CA 1
ATOM 3081 C C . PRO B 1 167 ? 1.327 -5.363 4.973 1 85.94 167 PRO B C 1
ATOM 3083 O O . PRO B 1 167 ? 2.264 -5.406 5.777 1 85.94 167 PRO B O 1
ATOM 3086 N N . ILE B 1 168 ? 1.296 -6.027 3.873 1 83.5 168 ILE B N 1
ATOM 3087 C CA . ILE B 1 168 ? 2.436 -6.848 3.477 1 83.5 168 ILE B CA 1
ATOM 3088 C C . ILE B 1 168 ? 3.645 -5.957 3.209 1 83.5 168 ILE B C 1
ATOM 3090 O O . ILE B 1 168 ? 4.754 -6.254 3.652 1 83.5 168 ILE B O 1
ATOM 3094 N N . ILE B 1 169 ? 3.379 -4.902 2.496 1 78.88 169 ILE B N 1
ATOM 3095 C CA . ILE B 1 169 ? 4.438 -3.943 2.195 1 78.88 169 ILE B CA 1
ATOM 3096 C C . ILE B 1 169 ? 4.992 -3.363 3.494 1 78.88 169 ILE B C 1
ATOM 3098 O O . ILE B 1 169 ? 6.211 -3.268 3.668 1 78.88 169 ILE B O 1
ATOM 3102 N N . LEU B 1 170 ? 4.141 -2.994 4.379 1 77.75 170 LEU B N 1
ATOM 3103 C CA . LEU B 1 170 ? 4.566 -2.424 5.652 1 77.75 170 LEU B CA 1
ATOM 3104 C C . LEU B 1 170 ? 5.414 -3.42 6.438 1 77.75 170 LEU B C 1
ATOM 3106 O O . LEU B 1 170 ? 6.457 -3.057 6.984 1 77.75 170 LEU B O 1
ATOM 3110 N N . GLU B 1 171 ? 4.953 -4.625 6.488 1 76.69 171 GLU B N 1
ATOM 3111 C CA . GLU B 1 171 ? 5.648 -5.664 7.238 1 76.69 171 GLU B CA 1
ATOM 3112 C C . GLU B 1 171 ? 7.035 -5.93 6.656 1 76.69 171 GLU B C 1
ATOM 3114 O O . GLU B 1 171 ? 7.984 -6.191 7.398 1 76.69 171 GLU B O 1
ATOM 3119 N N . SER B 1 172 ? 7.098 -5.871 5.434 1 70.44 172 SER B N 1
ATOM 3120 C CA . SER B 1 172 ? 8.352 -6.203 4.762 1 70.44 172 SER B CA 1
ATOM 3121 C C . SER B 1 172 ? 9.359 -5.062 4.879 1 70.44 172 SER B C 1
ATOM 3123 O O . SER B 1 172 ? 10.562 -5.273 4.715 1 70.44 172 SER B O 1
ATOM 3125 N N . ASN B 1 1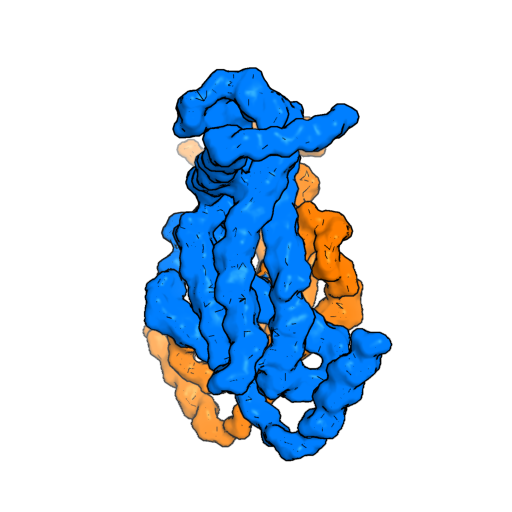73 ? 8.875 -3.873 5.094 1 64.44 173 ASN B N 1
ATOM 3126 C CA . ASN B 1 173 ? 9.773 -2.721 5.055 1 64.44 173 ASN B CA 1
ATOM 3127 C C . ASN B 1 173 ? 10.023 -2.156 6.449 1 64.44 173 ASN B C 1
ATOM 3129 O O . ASN B 1 173 ? 10.977 -1.405 6.656 1 64.44 173 ASN B O 1
ATOM 3133 N N . SER B 1 174 ? 9.062 -2.24 7.312 1 61.91 174 SER B N 1
ATOM 3134 C CA . SER B 1 174 ? 9.273 -1.604 8.609 1 61.91 174 SER B CA 1
ATOM 3135 C C . SER B 1 174 ? 9.227 -2.625 9.742 1 61.91 174 SER B C 1
ATOM 3137 O O . SER B 1 174 ? 8.25 -3.373 9.867 1 61.91 174 SER B O 1
ATOM 3139 N N . LYS B 1 175 ? 10.344 -3.053 10.344 1 56.16 175 LYS B N 1
ATOM 3140 C CA . LYS B 1 175 ? 10.359 -3.939 11.5 1 56.16 175 LYS B CA 1
ATOM 3141 C C . LYS B 1 175 ? 9.555 -3.346 12.656 1 56.16 175 LYS B C 1
ATOM 3143 O O . LYS B 1 175 ? 9.039 -4.082 13.5 1 56.16 175 LYS B O 1
ATOM 3148 N N . ASN B 1 176 ? 9.406 -2.023 12.672 1 53.09 176 ASN B N 1
ATOM 3149 C CA . ASN B 1 176 ? 8.812 -1.412 13.859 1 53.09 176 ASN B CA 1
ATOM 3150 C C . ASN B 1 176 ? 7.523 -0.667 13.516 1 53.09 176 ASN B C 1
ATOM 3152 O O . ASN B 1 176 ? 7.125 0.255 14.227 1 53.09 176 ASN B O 1
ATOM 3156 N N . SER B 1 177 ? 6.949 -1.208 12.5 1 51.47 177 SER B N 1
ATOM 3157 C CA . SER B 1 177 ? 5.797 -0.383 12.156 1 51.47 177 SER B CA 1
ATOM 3158 C C . SER B 1 177 ? 4.559 -0.801 12.938 1 51.47 177 SER B C 1
ATOM 3160 O O . SER B 1 177 ? 4.484 -1.924 13.445 1 51.47 177 SER B O 1
ATOM 3162 N N . PHE B 1 178 ? 3.791 0.119 13.383 1 52.41 178 PHE B N 1
ATOM 3163 C CA . PHE B 1 178 ? 2.551 -0.018 14.133 1 52.41 178 PHE B CA 1
ATOM 3164 C C . PHE B 1 178 ? 1.799 -1.277 13.719 1 52.41 178 PHE B C 1
ATOM 3166 O O . PHE B 1 178 ? 1.179 -1.941 14.555 1 52.41 178 PHE B O 1
ATOM 3173 N N . ILE B 1 179 ? 2.014 -1.653 12.492 1 53 179 ILE B N 1
ATOM 3174 C CA . ILE B 1 179 ? 1.141 -2.701 11.969 1 53 179 ILE B CA 1
ATOM 3175 C C . ILE B 1 179 ? 1.739 -4.07 12.281 1 53 179 ILE B C 1
ATOM 3177 O O . ILE B 1 179 ? 1.059 -5.094 12.164 1 53 179 ILE B O 1
ATOM 3181 N N . THR B 1 180 ? 2.984 -3.98 12.633 1 54.66 180 THR B N 1
ATOM 3182 C CA . THR B 1 180 ? 3.635 -5.254 12.93 1 54.66 180 THR B CA 1
ATOM 3183 C C . THR B 1 180 ? 2.932 -5.961 14.078 1 54.66 180 THR B C 1
ATOM 3185 O O . THR B 1 180 ? 3.096 -7.172 14.266 1 54.66 180 THR B O 1
ATOM 3188 N N . ARG B 1 181 ? 2.078 -5.293 14.727 1 56.34 181 ARG B N 1
ATOM 3189 C CA . ARG B 1 181 ? 1.398 -5.883 15.875 1 56.34 181 ARG B CA 1
ATOM 3190 C C . ARG B 1 181 ? 0.26 -6.793 15.43 1 56.34 181 ARG B C 1
ATOM 3192 O O . ARG B 1 181 ? -0.295 -7.543 16.234 1 56.34 181 ARG B O 1
ATOM 3199 N N . TYR B 1 182 ? 0.09 -6.797 14.133 1 59.03 182 TYR B N 1
ATOM 3200 C CA . TYR B 1 182 ? -1.107 -7.508 13.703 1 59.03 182 TYR B CA 1
ATOM 3201 C C . TYR B 1 182 ? -0.746 -8.703 12.82 1 59.03 182 TYR B C 1
ATOM 3203 O O . TYR B 1 182 ? -1.562 -9.156 12.023 1 59.03 182 TYR B O 1
ATOM 3211 N N . THR B 1 183 ? 0.481 -9.109 13.102 1 64.44 183 THR B N 1
ATOM 3212 C CA . THR B 1 183 ? 0.934 -10.055 12.094 1 64.44 183 THR B CA 1
ATOM 3213 C C . THR B 1 183 ? 0.792 -11.492 12.594 1 64.44 183 THR B C 1
ATOM 3215 O O . THR B 1 183 ? 1.12 -12.438 11.875 1 64.44 183 THR B O 1
ATOM 3218 N N . ASP B 1 184 ? 0.235 -11.625 13.773 1 78.94 184 ASP B N 1
ATOM 3219 C CA . ASP B 1 184 ? 0.076 -13.031 14.141 1 78.94 184 ASP B CA 1
ATOM 3220 C C . ASP B 1 184 ? -1.124 -13.656 13.43 1 78.94 184 ASP B C 1
ATOM 3222 O O . ASP B 1 184 ? -1.991 -12.938 12.922 1 78.94 184 ASP B O 1
ATOM 3226 N N . ALA B 1 185 ? -1.156 -15.047 13.422 1 82.69 185 ALA B N 1
ATOM 3227 C CA . ALA B 1 185 ? -2.121 -15.789 12.617 1 82.69 185 ALA B CA 1
ATOM 3228 C C . ALA B 1 185 ? -3.551 -15.484 13.055 1 82.69 185 ALA B C 1
ATOM 3230 O O . ALA B 1 185 ? -4.438 -15.312 12.219 1 82.69 185 ALA B O 1
ATOM 3231 N N . ALA B 1 186 ? -3.865 -15.484 14.312 1 88.06 186 ALA B N 1
ATOM 3232 C CA . ALA B 1 186 ? -5.207 -15.219 14.828 1 88.06 186 ALA B CA 1
ATOM 3233 C C . ALA B 1 186 ? -5.664 -13.812 14.461 1 88.06 186 ALA B C 1
ATOM 3235 O O . ALA B 1 186 ? -6.82 -13.609 14.07 1 88.06 186 ALA B O 1
ATOM 3236 N N . THR B 1 187 ? -4.801 -12.883 14.539 1 90.44 187 THR B N 1
ATOM 3237 C CA . THR B 1 187 ? -5.109 -11.5 14.18 1 90.44 187 THR B CA 1
ATOM 3238 C C . THR B 1 187 ? -5.387 -11.375 12.68 1 90.44 187 THR B C 1
ATOM 3240 O O . THR B 1 187 ? -6.316 -10.68 12.273 1 90.44 187 THR B O 1
ATOM 3243 N N . LEU B 1 188 ? -4.586 -12.133 11.969 1 91.44 188 LEU B N 1
ATOM 3244 C CA . LEU B 1 188 ? -4.777 -12.094 10.523 1 91.44 188 LEU B CA 1
ATOM 3245 C C . LEU B 1 188 ? -6.137 -12.664 10.141 1 91.44 188 LEU B C 1
ATOM 3247 O O . LEU B 1 188 ? -6.824 -12.117 9.273 1 91.44 188 LEU B O 1
ATOM 3251 N N . GLU B 1 189 ? -6.477 -13.742 10.75 1 93.19 189 GLU B N 1
ATOM 3252 C CA . GLU B 1 189 ? -7.785 -14.328 10.477 1 93.19 189 GLU B CA 1
ATOM 3253 C C . GLU B 1 189 ? -8.906 -13.352 10.812 1 93.19 189 GLU B C 1
ATOM 3255 O O . GLU B 1 189 ? -9.852 -13.195 10.039 1 93.19 189 GLU B O 1
ATOM 3260 N N . ARG B 1 190 ? -8.82 -12.688 11.93 1 92.88 190 ARG B N 1
ATOM 3261 C CA . ARG B 1 190 ? -9.82 -11.703 12.312 1 92.88 190 ARG B CA 1
ATOM 3262 C C . ARG B 1 190 ? -9.836 -10.523 11.344 1 92.88 190 ARG B C 1
ATOM 3264 O O . ARG B 1 190 ? -10.906 -10.008 11 1 92.88 190 ARG B O 1
ATOM 3271 N N . TYR B 1 191 ? -8.711 -10.102 10.93 1 93.31 191 TYR B N 1
ATOM 3272 C CA . TYR B 1 191 ? -8.562 -9.039 9.938 1 93.31 191 TYR B CA 1
ATOM 3273 C C . TYR B 1 191 ? -9.336 -9.367 8.664 1 93.31 191 TYR B C 1
ATOM 3275 O O . TYR B 1 191 ? -10.078 -8.531 8.148 1 93.31 191 TYR B O 1
ATOM 3283 N N . VAL B 1 192 ? -9.18 -10.602 8.273 1 95 192 VAL B N 1
ATOM 3284 C CA . VAL B 1 192 ? -9.812 -11.031 7.035 1 95 192 VAL B CA 1
ATOM 3285 C C . VAL B 1 192 ? -11.32 -11.141 7.238 1 95 192 VAL B C 1
ATOM 3287 O O . VAL B 1 192 ? -12.102 -10.773 6.352 1 95 192 VAL B O 1
ATOM 3290 N N . ASP B 1 193 ? -11.742 -11.602 8.375 1 94.25 193 ASP B N 1
ATOM 3291 C CA . ASP B 1 193 ? -13.164 -11.672 8.68 1 94.25 193 ASP B CA 1
ATOM 3292 C C . ASP B 1 193 ? -13.812 -10.289 8.617 1 94.25 193 ASP B C 1
ATOM 3294 O O . ASP B 1 193 ? -14.891 -10.133 8.055 1 94.25 193 ASP B O 1
ATOM 3298 N N . ILE B 1 194 ? -13.156 -9.359 9.188 1 92.44 194 ILE B N 1
ATOM 3299 C CA . ILE B 1 194 ? -13.672 -7.992 9.203 1 92.44 194 ILE B CA 1
ATOM 3300 C C . ILE B 1 194 ? -13.711 -7.438 7.781 1 92.44 194 ILE B C 1
ATOM 3302 O O . ILE B 1 194 ? -14.672 -6.766 7.395 1 92.44 194 ILE B O 1
ATOM 3306 N N . LEU B 1 195 ? -12.672 -7.711 7.035 1 94.31 195 LEU B N 1
ATOM 3307 C CA . LEU B 1 195 ? -12.562 -7.23 5.664 1 94.31 195 LEU B CA 1
ATOM 3308 C C . LEU B 1 195 ? -13.727 -7.723 4.816 1 94.31 195 LEU B C 1
ATOM 3310 O O . LEU B 1 195 ? -14.227 -6.992 3.957 1 94.31 195 LEU B O 1
ATOM 3314 N N . LEU B 1 196 ? -14.117 -8.93 5.086 1 94.38 196 LEU B N 1
ATOM 3315 C CA . LEU B 1 196 ? -15.117 -9.562 4.23 1 94.38 196 LEU B CA 1
ATOM 3316 C C . LEU B 1 196 ? -16.516 -9.422 4.832 1 94.38 196 LEU B C 1
ATOM 3318 O O . LEU B 1 196 ? -17.484 -9.898 4.258 1 94.38 196 LEU B O 1
ATOM 3322 N N . ASP B 1 197 ? -16.453 -8.852 6.121 1 83.62 197 ASP B N 1
ATOM 3323 C CA . ASP B 1 197 ? -17.734 -8.664 6.781 1 83.62 197 ASP B CA 1
ATOM 3324 C C . ASP B 1 197 ? -18.609 -7.668 6.012 1 83.62 197 ASP B C 1
ATOM 3326 O O . ASP B 1 197 ? -18.234 -6.504 5.852 1 83.62 197 ASP B O 1
ATOM 3330 N N . ASN B 1 198 ? -19.297 -8.141 5.02 1 61.19 198 ASN B N 1
ATOM 3331 C CA . ASN B 1 198 ? -20.281 -7.328 4.297 1 61.19 198 ASN B CA 1
ATOM 3332 C C . ASN B 1 198 ? -21.609 -7.273 5.031 1 61.19 198 ASN B C 1
ATOM 3334 O O . ASN B 1 198 ? -22.25 -8.305 5.246 1 61.19 198 ASN B O 1
ATOM 3338 N N . ALA B 1 199 ? -21.734 -6.703 6.121 1 48.16 199 ALA B N 1
ATOM 3339 C CA . ALA B 1 199 ? -23.047 -6.676 6.766 1 48.16 199 ALA B CA 1
ATOM 3340 C C . ALA B 1 199 ? -24.172 -6.848 5.742 1 48.16 199 ALA B C 1
ATOM 3342 O O . ALA B 1 199 ? -24.125 -6.258 4.66 1 48.16 199 ALA B O 1
ATOM 3343 N N . SER B 1 200 ? -24.766 -8.156 5.703 1 40.12 200 SER B N 1
ATOM 3344 C CA . SER B 1 200 ? -25.828 -8.711 4.883 1 40.12 200 SER B CA 1
ATOM 3345 C C . SER B 1 200 ? -26.781 -7.625 4.391 1 40.12 200 SER B C 1
ATOM 3347 O O . SER B 1 200 ? -27.422 -6.941 5.191 1 40.12 200 SER B O 1
ATOM 3349 N N . ARG B 1 201 ? -26.469 -6.906 3.369 1 42.62 201 ARG B N 1
ATOM 3350 C CA . ARG B 1 201 ? -27.656 -6.336 2.748 1 42.62 201 ARG B CA 1
ATOM 3351 C C . ARG B 1 201 ? -28.797 -7.359 2.691 1 42.62 201 ARG B C 1
ATOM 3353 O O . ARG B 1 201 ? -28.547 -8.555 2.531 1 42.62 201 ARG B O 1
ATOM 3360 N N . PRO B 1 202 ? -29.969 -7.102 3.1 1 34.34 202 PRO B N 1
ATOM 3361 C CA . PRO B 1 202 ? -31.062 -8.055 2.893 1 34.34 202 PRO B CA 1
ATOM 3362 C C . PRO B 1 202 ? -31 -8.734 1.526 1 34.34 202 PRO B C 1
ATOM 3364 O O . PRO B 1 202 ? -30.797 -8.07 0.508 1 34.34 202 PRO B O 1
ATOM 3367 N N . GLN B 1 203 ? -30.484 -9.93 1.266 1 35.91 203 GLN B N 1
ATOM 3368 C CA . GLN B 1 203 ? -30.375 -10.914 0.19 1 35.91 203 GLN B CA 1
ATOM 3369 C C . GLN B 1 203 ? -31.594 -10.875 -0.718 1 35.91 203 GLN B C 1
ATOM 3371 O O . GLN B 1 203 ? -31.734 -11.695 -1.626 1 35.91 203 GLN B O 1
ATOM 3376 N N . GLU B 1 204 ? -32.594 -10.25 -0.594 1 35.91 204 GLU B N 1
ATOM 3377 C CA . GLU B 1 204 ? -33.75 -10.695 -1.398 1 35.91 204 GLU B CA 1
ATOM 3378 C C . GLU B 1 204 ? -33.375 -10.727 -2.883 1 35.91 204 GLU B C 1
ATOM 3380 O O . GLU B 1 204 ? -33.688 -11.695 -3.582 1 35.91 204 GLU B O 1
ATOM 3385 N N . LYS B 1 205 ? -33.375 -9.539 -3.65 1 34.06 205 LYS B N 1
ATOM 3386 C CA . LYS B 1 205 ? -33.781 -9.484 -5.051 1 34.06 205 LYS B CA 1
ATOM 3387 C C . LYS B 1 205 ? -32.625 -9.875 -5.977 1 34.06 205 LYS B C 1
ATOM 3389 O O . LYS B 1 205 ? -32.75 -9.852 -7.199 1 34.06 205 LYS B O 1
ATOM 3394 N N . ASN B 1 206 ? -31.297 -9.961 -5.613 1 37.28 206 ASN B N 1
ATOM 3395 C CA . ASN B 1 206 ? -30.188 -9.773 -6.539 1 37.28 206 ASN B CA 1
ATOM 3396 C C . ASN B 1 206 ? -29.797 -11.078 -7.223 1 37.28 206 ASN B C 1
ATOM 3398 O O . ASN B 1 206 ? -28.75 -11.164 -7.867 1 37.28 206 ASN B O 1
ATOM 3402 N N . ASN B 1 207 ? -30.406 -12.117 -7.059 1 37.91 207 ASN B N 1
ATOM 3403 C CA . ASN B 1 207 ? -30.031 -13.352 -7.738 1 37.91 207 ASN B CA 1
ATOM 3404 C C . ASN B 1 207 ? -30.109 -13.211 -9.25 1 37.91 207 ASN B C 1
ATOM 3406 O O . ASN B 1 207 ? -29.5 -13.977 -9.992 1 37.91 207 ASN B O 1
ATOM 3410 N N . GLU B 1 208 ? -30.969 -12.461 -9.797 1 38.91 208 GLU B N 1
ATOM 3411 C CA . GLU B 1 208 ? -31.219 -12.508 -11.242 1 38.91 208 GLU B CA 1
ATOM 3412 C C . GLU B 1 208 ? -30.062 -11.867 -12.016 1 38.91 208 GLU B C 1
ATOM 3414 O O . GLU B 1 208 ? -29.688 -12.359 -13.086 1 38.91 208 GLU B O 1
ATOM 3419 N N . TYR B 1 209 ? -29.531 -10.836 -11.602 1 37.41 209 TYR B N 1
ATOM 3420 C CA . TYR B 1 209 ? -28.609 -10.031 -12.391 1 37.41 209 TYR B CA 1
ATOM 3421 C C . TYR B 1 209 ? -27.234 -10.672 -12.438 1 37.41 209 TYR B C 1
ATOM 3423 O O . TYR B 1 209 ? -26.547 -10.594 -13.453 1 37.41 209 TYR B O 1
ATOM 3431 N N . LEU B 1 210 ? -26.812 -11.383 -11.555 1 39.97 210 LEU B N 1
ATOM 3432 C CA . LEU B 1 210 ? -25.531 -12.102 -11.617 1 39.97 210 LEU B CA 1
ATOM 3433 C C . LEU B 1 210 ? -25.469 -12.984 -12.859 1 39.97 210 LEU B C 1
ATOM 3435 O O . LEU B 1 210 ? -24.422 -13.109 -13.484 1 39.97 210 LEU B O 1
ATOM 3439 N N . LYS B 1 211 ? -26.547 -13.477 -13.367 1 42.44 211 LYS B N 1
ATOM 3440 C CA . LYS B 1 211 ? -26.594 -14.312 -14.562 1 42.44 211 LYS B CA 1
ATOM 3441 C C . LYS B 1 211 ? -26.219 -13.523 -15.812 1 42.44 211 LYS B C 1
ATOM 3443 O O . LYS B 1 211 ? -25.547 -14.055 -16.703 1 42.44 211 LYS B O 1
ATOM 3448 N N . GLU B 1 212 ? -26.531 -12.297 -15.859 1 44.06 212 GLU B N 1
ATOM 3449 C CA . GLU B 1 212 ? -26.312 -11.547 -17.094 1 44.06 212 GLU B CA 1
ATOM 3450 C C . GLU B 1 212 ? -24.844 -11.156 -17.25 1 44.06 212 GLU B C 1
ATOM 3452 O O . GLU B 1 212 ? -24.297 -11.172 -18.359 1 44.06 212 GLU B O 1
ATOM 3457 N N . ILE B 1 213 ? -24.234 -10.695 -16.266 1 42.56 213 ILE B N 1
ATOM 3458 C CA . ILE B 1 213 ? -22.828 -10.305 -16.375 1 42.56 213 ILE B CA 1
ATOM 3459 C C . ILE B 1 213 ? -22 -11.516 -16.781 1 42.56 213 ILE B C 1
ATOM 3461 O O . ILE B 1 213 ? -21.078 -11.398 -17.594 1 42.56 213 ILE B O 1
ATOM 3465 N N . LEU B 1 214 ? -22.25 -12.656 -16.344 1 38.81 214 LEU B N 1
ATOM 3466 C CA . LEU B 1 214 ? -21.547 -13.883 -16.703 1 38.81 214 LEU B CA 1
ATOM 3467 C C . LEU B 1 214 ? -21.781 -14.234 -18.172 1 38.81 214 LEU B C 1
ATOM 3469 O O . LEU B 1 214 ? -20.891 -14.773 -18.844 1 38.81 214 LEU B O 1
ATOM 3473 N N . HIS B 1 215 ? -22.922 -14.023 -18.719 1 40.31 215 HIS B N 1
ATOM 3474 C CA . HIS B 1 215 ? -23.219 -14.422 -20.094 1 40.31 215 HIS B CA 1
ATOM 3475 C C . HIS B 1 215 ? -22.672 -13.406 -21.094 1 40.31 215 HIS B C 1
ATOM 3477 O O . HIS B 1 215 ? -22.516 -13.711 -22.266 1 40.31 215 HIS B O 1
ATOM 3483 N N . GLY B 1 216 ? -22.578 -12.219 -20.812 1 37.59 216 GLY B N 1
ATOM 3484 C CA . GLY B 1 216 ? -22.125 -11.312 -21.844 1 37.59 216 GLY B CA 1
ATOM 3485 C C . GLY B 1 216 ? -20.641 -11.414 -22.125 1 37.59 216 GLY B C 1
ATOM 3486 O O . GLY B 1 216 ? -20.109 -10.703 -22.984 1 37.59 216 GLY B O 1
ATOM 3487 N N . ALA B 1 217 ? -19.922 -11.914 -21.219 1 35.75 217 ALA B N 1
ATOM 3488 C CA . ALA B 1 217 ? -18.531 -12.109 -21.594 1 35.75 217 ALA B CA 1
ATOM 3489 C C . ALA B 1 217 ? -18.375 -13.359 -22.469 1 35.75 217 ALA B C 1
ATOM 3491 O O . ALA B 1 217 ? -17.266 -13.883 -22.609 1 35.75 217 ALA B O 1
ATOM 3492 N N . LYS B 1 218 ? -19.344 -13.977 -23.094 1 27.86 218 LYS B N 1
ATOM 3493 C CA . LYS B 1 218 ? -19.031 -14.883 -24.203 1 27.86 218 LYS B CA 1
ATOM 3494 C C . LYS B 1 218 ? -18.719 -14.102 -25.484 1 27.86 218 LYS B C 1
ATOM 3496 O O . LYS B 1 218 ? -19.438 -13.164 -25.828 1 27.86 218 LYS B O 1
#

pLDDT: mean 77.15, std 19.21, range [27.7, 97.5]

Organism: NCBI:txid592028

Radius of gyration: 24.86 Å; Cα contacts (8 Å, |Δi|>4): 470; chains: 2; bounding box: 64×74×65 Å

Sequence (436 aa):
MTQKKLTGKGEQMKEKMVAITARILREKGFKAATVRTIAKEANVNIAAVRYYFGSKEELIGAALEYMMSALENVVSVLDDSRLSPTERMKKYILGYFALARRHPALFRSISSPSSTDARETYFIYLNLLHDQSWEKVIENMAAITGYTDRRDLELKCMQIFSAVEFPIILESNSKNSFITRYTDAATLERYVDILLDNASRPQEKNNEYLKEILHGAKMTQKKLTGKGEQMKEKMVAITARILREKGFKAATVRTIAKEANVNIAAVRYYFGSKEELIGAALEYMMSALENVVSVLDDSRLSPTERMKKYILGYFALARRHPALFRSISSPSSTDARETYFIYLNLLHDQSWEKVIENMAAITGYTDRRDLELKCMQIFSAVEFPIILESNSKNSFITRYTDAATLERYVDILLDNASRPQEKNNEYLKEILHGAK

Nearest PDB structures (foldseek):
  3f1b-assembly1_A-2  TM=7.543E-01  e=7.503E-05  Rhodococcus jostii RHA1
  6o6n-assembly1_A  TM=7.629E-01  e=3.888E-04  Mycobacterium tuberculosis
  6o6o-assembly1_B  TM=7.394E-01  e=3.415E-04  Mycobacterium tuberculosis
  4w97-assembly1_A  TM=6.309E-01  e=1.008E-03  Mycobacterium tuberculosis H37Rv
  3ppb-assembly1_B  TM=6.463E-01  e=2.728E-03  Shewanella loihica PV-4

Secondary structure (DSSP, 8-state):
-------HHHHHHHHHHHHHHHHHHHHT-TTT--HHHHHHHHT--HHHHHHHHSSHHHHHHHHHHHHHHHHHHHHGGGG-TTS-HHHHHHHHHHHHHHHHHH-HHHHHTTT---SHHHHHHHHHHHHHHHHHHHHHHHHHHHHHH----HHHHHHHHHHHHHHHHHHHHHHHH-TT-GGGGG-SHHHHHHHHHHHH-------SSTTTHHHHHHHTT-/-------HHHHHHHHHHHHHHHHHHHHT-TTT--HHHHHHHHT--HHHHHHHHSSHHHHHHHHHHHHHHHHHHHHGGGG-TTS-HHHHHHHHHHHHHHHHHH-HHHHHTTT---SHHHHHHHHHHHHHHHHHHHHHHHHHHHHHH----HHHHHHHHHHHHHHHHHHHHHHHH-TT-GGGGG-SHHHHHHHHHHHH-------SSTTTHHHHHHHTT-

InterPro domains:
  IPR001647 DNA-binding HTH domain, TetR-type [PF00440] (21-62)
  IPR001647 DNA-binding HTH domain, TetR-type [PR00455] (17-30)
  IPR001647 DNA-binding HTH domain, TetR-type [PR00455] (38-61)
  IPR001647 DNA-binding HTH domain, TetR-type [PS50977] (11-71)
  IPR009057 Homedomain-like superfamily [SSF46689] (5-88)
  IPR023772 DNA-binding HTH domain, TetR-type, conserved site [PS01081] (29-60)
  IPR050109 HTH-type, TetR-like transcriptional regulator [PTHR30055] (11-143)

Foldseek 3Di:
DPPPDQDPVRVVLLVLLLQLLLVCCLPPNDVCSDLVNSCVVSVHDSVSCCVNQVDSVSSNVSNLVVLCVLVCVLQVLLVPPVDALLRSQLSSLLSVLVSCVSRLSLLQLCVDVDDVPRVVRNVVSVVVSCVSRVVSNLLSLCRLQVDLDSVVSNVLVVVVVCLRNVLSNCVSHPVDDPCVVQPDPVSVSVSSCVSSCNPDPPPPDRVPRSVVVVPVVD/DPPPDQDPVRVVLLVLLLQQLLVCCLPPNDVCSDLVNSCVSSVHDSVSCCVNQVDSVSSNVSSLVVLCVLVCVLQVLLVPPVDALLRSQLSSLLSVLVSCVSRLSLLQLCVDVDDVVRVPRNVVSVVVSCVSRVVSNLLSLCRLQVDLDSVVSNVLVVVVVCLRNVLSSCVSHPVDDPSVVQPDPVSVSVSSCVSSPNPDPPPPDRPPRSVVVVPVVD